Protein AF-0000000074470164 (afdb_homodimer)

Foldseek 3Di:
DCQQDLVVLVCVQPVDPLSVVLLVLVCQVDVLLSVLLSSFGSLCNLLVSLLVLLLVLLVLLLLAPQDDLVRNLVCLQCSLVVLQDAPQADQSGDPPRRSNVCRRSVNSSSVSLVVRDPQSNVLSSVLSNQLSNLSSVCSQQFQVPDPPRHEAADVVSLLSSLCSSFLSVLVSLVSSCVVSVQFDPCLVVDSVLSSLLRSLLSLLVCLQCQQVCVVSRGYRDHNVQLVVQDVDPLCCLPPVSLLSVLLSSQVSLLVSLVSLLSPLVSLLRGDRLSVSLSSLLSVLQSLVSSLQSHSHSLSNYPPDGRHDDPVRSVVSSVLSSVGSLSSLVSLLVSLVSSLVPDDDPRPCNPSSVVSSVVSNVSSVVSPPPVVVVVVVVVVVPPD/DCQQDLVVLVCVQPVDPLSVVLLVLVCQVDVLLSVLLSSFGSLCNLLVSLLVLLLVVLVLLLLAPQDDLVRNLVCLQCSLVVLQDAPQADQSGDPPRRSNVCRRPVNSSSVSLVVRDPQSNVLSSVLSNQLSNLSSVCSQQFQVPDPPRHEAADVVSLLSSLCSSWLSVLVSLVSSCVVSVQFDPCLVVDSVLSSLLRSLLSLLVCLQCQQVCVVSRGYRDHNVQLVVQDVHPLCCLPPVSLLSVLLSSQVSLLVSLVSLLSPLVSLLRGDRLSVSLSSLLSSLQSLVSSLQSHSHSLSNYPPDGRGDDPVRSVVSSVLSSVGSLSSLVSLLVSLVSSLVPDDDPRPCNPSSVVSSVVSNVSSVVSPPDVVVVVVVVVVVPPD

Organism: Aspergillus tubingensis (strain CBS 134.48) (NCBI:txid767770)

Structure (mmCIF, N/CA/C/O backbone):
data_AF-0000000074470164-model_v1
#
loop_
_entity.id
_entity.type
_entity.pdbx_description
1 polymer 'Squalene synthase'
#
loop_
_atom_site.group_PDB
_atom_site.id
_atom_site.type_symbol
_atom_site.label_atom_id
_atom_site.label_alt_id
_atom_site.label_comp_id
_atom_site.label_asym_id
_atom_site.label_entity_id
_atom_site.label_seq_id
_atom_site.pdbx_PDB_ins_code
_atom_site.Cartn_x
_atom_site.Cartn_y
_atom_site.Cartn_z
_atom_site.occupancy
_atom_site.B_iso_or_equiv
_atom_site.auth_seq_id
_atom_site.auth_comp_id
_atom_site.auth_asym_id
_atom_site.auth_atom_id
_atom_site.pdbx_PDB_model_num
ATOM 1 N N . MET A 1 1 ? 24.625 1.5 -16 1 28 1 MET A N 1
ATOM 2 C CA . MET A 1 1 ? 24.031 2.48 -15.102 1 28 1 MET A CA 1
ATOM 3 C C . MET A 1 1 ? 22.766 3.068 -15.695 1 28 1 MET A C 1
ATOM 5 O O . MET A 1 1 ? 21.969 3.678 -14.984 1 28 1 MET A O 1
ATOM 9 N N . THR A 1 2 ? 22.688 3.07 -17.094 1 37.16 2 THR A N 1
ATOM 10 C CA . THR A 1 2 ? 21.766 3.648 -18.062 1 37.16 2 THR A CA 1
ATOM 11 C C . THR A 1 2 ? 20.469 2.842 -18.109 1 37.16 2 THR A C 1
ATOM 13 O O . THR A 1 2 ? 19.422 3.355 -18.531 1 37.16 2 THR A O 1
ATOM 16 N N . GLN A 1 3 ? 20.547 1.492 -17.891 1 41.44 3 GLN A N 1
ATOM 17 C CA . GLN A 1 3 ? 19.609 0.439 -18.25 1 41.44 3 GLN A CA 1
ATOM 18 C C . GLN A 1 3 ? 18.391 0.446 -17.328 1 41.44 3 GLN A C 1
ATOM 20 O O . GLN A 1 3 ? 17.328 -0.05 -17.688 1 41.44 3 GLN A O 1
ATOM 25 N N . ASN A 1 4 ? 18.578 0.871 -16.047 1 49.38 4 ASN A N 1
ATOM 26 C CA . ASN A 1 4 ? 17.438 0.92 -15.148 1 49.38 4 ASN A CA 1
ATOM 27 C C . ASN A 1 4 ? 16.797 2.303 -15.141 1 49.38 4 ASN A C 1
ATOM 29 O O . ASN A 1 4 ? 16.312 2.762 -14.102 1 49.38 4 ASN A O 1
ATOM 33 N N . ASN A 1 5 ? 16.875 2.896 -16.391 1 55.84 5 ASN A N 1
ATOM 34 C CA . ASN A 1 5 ? 16.328 4.238 -16.562 1 55.84 5 ASN A CA 1
ATOM 35 C C . ASN A 1 5 ? 14.805 4.203 -16.719 1 55.84 5 ASN A C 1
ATOM 37 O O . ASN A 1 5 ? 14.289 3.619 -17.672 1 55.84 5 ASN A O 1
ATOM 41 N N . PRO A 1 6 ? 14.078 4.648 -15.844 1 58.59 6 PRO A N 1
ATOM 42 C CA . PRO A 1 6 ? 12.617 4.656 -15.891 1 58.59 6 PRO A CA 1
ATOM 43 C C . PRO A 1 6 ? 12.07 5.223 -17.203 1 58.59 6 PRO A C 1
ATOM 45 O O . PRO A 1 6 ? 11.031 4.762 -17.688 1 58.59 6 PRO A O 1
ATOM 48 N N . ASN A 1 7 ? 12.742 6.078 -17.781 1 61.47 7 ASN A N 1
ATOM 49 C CA . ASN A 1 7 ? 12.297 6.633 -19.062 1 61.47 7 ASN A CA 1
ATOM 50 C C . ASN A 1 7 ? 12.359 5.598 -20.172 1 61.47 7 ASN A C 1
ATOM 52 O O . ASN A 1 7 ? 11.477 5.555 -21.031 1 61.47 7 ASN A O 1
ATOM 56 N N . HIS A 1 8 ? 13.32 4.812 -20.078 1 72.06 8 HIS A N 1
ATOM 57 C CA . HIS A 1 8 ? 13.469 3.766 -21.078 1 72.06 8 HIS A CA 1
ATOM 58 C C . HIS A 1 8 ? 12.336 2.742 -20.984 1 72.06 8 HIS A C 1
ATOM 60 O O . HIS A 1 8 ? 11.797 2.311 -22 1 72.06 8 HIS A O 1
ATOM 66 N N . ARG A 1 9 ? 11.75 2.426 -19.891 1 78.94 9 ARG A N 1
ATOM 67 C CA . ARG A 1 9 ? 10.68 1.46 -19.688 1 78.94 9 ARG A CA 1
ATOM 68 C C . ARG A 1 9 ? 9.359 1.992 -20.234 1 78.94 9 ARG A C 1
ATOM 70 O O . ARG A 1 9 ? 8.594 1.254 -20.859 1 78.94 9 ARG A O 1
ATOM 77 N N . SER A 1 10 ? 9.203 3.271 -20.016 1 75.94 10 SER A N 1
ATOM 78 C CA . SER A 1 10 ? 7.984 3.889 -20.531 1 75.94 10 SER A CA 1
ATOM 79 C C . SER A 1 10 ? 7.945 3.871 -22.047 1 75.94 10 SER A C 1
ATOM 81 O O . SER A 1 10 ? 6.891 3.656 -22.656 1 75.94 10 SER A O 1
ATOM 83 N N . ASP A 1 11 ? 9.031 4.02 -22.625 1 82.38 11 ASP A N 1
ATOM 84 C CA . ASP A 1 11 ? 9.133 3.986 -24.078 1 82.38 11 ASP A CA 1
ATOM 85 C C . ASP A 1 11 ? 8.844 2.588 -24.625 1 82.38 11 ASP A C 1
ATOM 87 O O . ASP A 1 11 ? 8.18 2.438 -25.656 1 82.38 11 ASP A O 1
ATOM 91 N N . ILE A 1 12 ? 9.281 1.669 -23.906 1 85.56 12 ILE A N 1
ATOM 92 C CA . ILE A 1 12 ? 9.07 0.282 -24.312 1 85.56 12 ILE A CA 1
ATOM 93 C C . ILE A 1 12 ? 7.582 -0.048 -24.266 1 85.56 12 ILE A C 1
ATOM 95 O O . ILE A 1 12 ? 7.051 -0.648 -25.203 1 85.56 12 ILE A O 1
ATOM 99 N N . ILE A 1 13 ? 6.914 0.393 -23.344 1 86.62 13 ILE A N 1
ATOM 100 C CA . ILE A 1 13 ? 5.504 0.081 -23.125 1 86.62 13 ILE A CA 1
ATOM 101 C C . ILE A 1 13 ? 4.656 0.791 -24.188 1 86.62 13 ILE A C 1
ATOM 103 O O . ILE A 1 13 ? 3.668 0.236 -24.672 1 86.62 13 ILE A O 1
ATOM 107 N N . SER A 1 14 ? 5.109 1.957 -24.656 1 84.44 14 SER A N 1
ATOM 108 C CA . SER A 1 14 ? 4.277 2.777 -25.531 1 84.44 14 SER A CA 1
ATOM 109 C C . SER A 1 14 ? 4.629 2.553 -27 1 84.44 14 SER A C 1
ATOM 111 O O . SER A 1 14 ? 4.039 3.176 -27.891 1 84.44 14 SER A O 1
ATOM 113 N N . GLU A 1 15 ? 5.457 1.688 -27.266 1 86.56 15 GLU A N 1
ATOM 114 C CA . GLU A 1 15 ? 6.004 1.499 -28.609 1 86.56 15 GLU A CA 1
ATOM 115 C C . GLU A 1 15 ? 4.93 1.003 -29.578 1 86.56 15 GLU A C 1
ATOM 117 O O . GLU A 1 15 ? 4.906 1.4 -30.75 1 86.56 15 GLU A O 1
ATOM 122 N N . ARG A 1 16 ? 4.094 0.043 -29.078 1 92.62 16 ARG A N 1
ATOM 123 C CA . ARG A 1 16 ? 3.051 -0.565 -29.906 1 92.62 16 ARG A CA 1
ATOM 124 C C . ARG A 1 16 ? 1.71 -0.563 -29.172 1 92.62 16 ARG A C 1
ATOM 126 O O . ARG A 1 16 ? 1.665 -0.659 -27.953 1 92.62 16 ARG A O 1
ATOM 133 N N . GLU A 1 17 ? 0.691 -0.53 -29.969 1 93.31 17 GLU A N 1
ATOM 134 C CA . GLU A 1 17 ? -0.657 -0.533 -29.406 1 93.31 17 GLU A CA 1
ATOM 135 C C . GLU A 1 17 ? -0.929 -1.818 -28.625 1 93.31 17 GLU A C 1
ATOM 137 O O . GLU A 1 17 ? -1.468 -1.778 -27.516 1 93.31 17 GLU A O 1
ATOM 142 N N . SER A 1 18 ? -0.589 -2.941 -29.25 1 95.44 18 SER A N 1
ATOM 143 C CA . SER A 1 18 ? -0.829 -4.227 -28.609 1 95.44 18 SER A CA 1
ATOM 144 C C . SER A 1 18 ? -0.108 -4.312 -27.266 1 95.44 18 SER A C 1
ATOM 146 O O . SER A 1 18 ? -0.641 -4.867 -26.297 1 95.44 18 SER A O 1
ATOM 148 N N . ARG A 1 19 ? 1.046 -3.787 -27.219 1 95.81 19 ARG A N 1
ATOM 149 C CA . ARG A 1 19 ? 1.831 -3.783 -26 1 95.81 19 ARG A CA 1
ATOM 150 C C . ARG A 1 19 ? 1.182 -2.9 -24.938 1 95.81 19 ARG A C 1
ATOM 152 O O . ARG A 1 19 ? 1.13 -3.27 -23.766 1 95.81 19 ARG A O 1
ATOM 159 N N . GLN A 1 20 ? 0.709 -1.782 -25.344 1 94.88 20 GLN A N 1
ATOM 160 C CA . GLN A 1 20 ? -0.002 -0.9 -24.422 1 94.88 20 GLN A CA 1
ATOM 161 C C . GLN A 1 20 ? -1.226 -1.594 -23.828 1 94.88 20 GLN A C 1
ATOM 163 O O . GLN A 1 20 ? -1.489 -1.48 -22.641 1 94.88 20 GLN A O 1
ATOM 168 N N . VAL A 1 21 ? -1.945 -2.268 -24.625 1 96.81 21 VAL A N 1
ATOM 169 C CA . VAL A 1 21 ? -3.135 -2.988 -24.188 1 96.81 21 VAL A CA 1
ATOM 170 C C . VAL A 1 21 ? -2.74 -4.07 -23.188 1 96.81 21 VAL A C 1
ATOM 172 O O . VAL A 1 21 ? -3.42 -4.27 -22.172 1 96.81 21 VAL A O 1
ATOM 175 N N . CYS A 1 22 ? -1.645 -4.762 -23.453 1 97.44 22 CYS A N 1
ATOM 176 C CA . CYS A 1 22 ? -1.174 -5.805 -22.562 1 97.44 22 CYS A CA 1
ATOM 177 C C . CYS A 1 22 ? -0.859 -5.23 -21.172 1 97.44 22 CYS A C 1
ATOM 179 O O . CYS A 1 22 ? -1.261 -5.797 -20.156 1 97.44 22 CYS A O 1
ATOM 181 N N . PHE A 1 23 ? -0.199 -4.137 -21.156 1 94.38 23 PHE A N 1
ATOM 182 C CA . PHE A 1 23 ? 0.167 -3.553 -19.875 1 94.38 23 PHE A CA 1
ATOM 183 C C . PHE A 1 23 ? -1.056 -2.963 -19.172 1 94.38 23 PHE A C 1
ATOM 185 O O . PHE A 1 23 ? -1.12 -2.928 -17.938 1 94.38 23 PHE A O 1
ATOM 192 N N . LYS A 1 24 ? -2.027 -2.561 -19.891 1 92.94 24 LYS A N 1
ATOM 193 C CA . LYS A 1 24 ? -3.303 -2.174 -19.297 1 92.94 24 LYS A CA 1
ATOM 194 C C . LYS A 1 24 ? -3.971 -3.361 -18.609 1 92.94 24 LYS A C 1
ATOM 196 O O . LYS A 1 24 ? -4.492 -3.232 -17.5 1 92.94 24 LYS A O 1
ATOM 201 N N . PHE A 1 25 ? -3.951 -4.469 -19.25 1 95.81 25 PHE A N 1
ATOM 202 C CA . PHE A 1 25 ? -4.527 -5.668 -18.641 1 95.81 25 PHE A CA 1
ATOM 203 C C . PHE A 1 25 ? -3.715 -6.117 -17.438 1 95.81 25 PHE A C 1
ATOM 205 O O . PHE A 1 25 ? -4.27 -6.641 -16.469 1 95.81 25 PHE A O 1
ATOM 212 N N . LEU A 1 26 ? -2.387 -5.93 -17.531 1 94.88 26 LEU A N 1
ATOM 213 C CA . LEU A 1 26 ? -1.559 -6.199 -16.359 1 94.88 26 LEU A CA 1
ATOM 214 C C . LEU A 1 26 ? -2.02 -5.371 -15.164 1 94.88 26 LEU A C 1
ATOM 216 O O . LEU A 1 26 ? -2.205 -5.902 -14.07 1 94.88 26 LEU A O 1
ATOM 220 N N . ASP A 1 27 ? -2.291 -4.148 -15.352 1 88.31 27 ASP A N 1
ATOM 221 C CA . ASP A 1 27 ? -2.75 -3.238 -14.305 1 88.31 27 ASP A CA 1
ATOM 222 C C . ASP A 1 27 ? -4.129 -3.648 -13.789 1 88.31 27 ASP A C 1
ATOM 224 O O . ASP A 1 27 ? -4.402 -3.543 -12.594 1 88.31 27 ASP A O 1
ATOM 228 N N . GLN A 1 28 ? -4.934 -4.133 -14.641 1 89.06 28 GLN A N 1
ATOM 229 C CA . GLN A 1 28 ? -6.32 -4.438 -14.305 1 89.06 28 GLN A CA 1
ATOM 230 C C . GLN A 1 28 ? -6.426 -5.766 -13.562 1 89.06 28 GLN A C 1
ATOM 232 O O . GLN A 1 28 ? -7.312 -5.945 -12.719 1 89.06 28 GLN A O 1
ATOM 237 N N . THR A 1 29 ? -5.52 -6.629 -13.859 1 90.38 29 THR A N 1
ATOM 238 C CA . THR A 1 29 ? -5.652 -7.98 -13.328 1 90.38 29 THR A CA 1
ATOM 239 C C . THR A 1 29 ? -4.863 -8.133 -12.031 1 90.38 29 THR A C 1
ATOM 241 O O . THR A 1 29 ? -5.152 -9.016 -11.219 1 90.38 29 THR A O 1
ATOM 244 N N . SER A 1 30 ? -3.857 -7.391 -11.891 1 85.06 30 SER A N 1
ATOM 245 C CA . SER A 1 30 ? -3.09 -7.465 -10.656 1 85.06 30 SER A CA 1
ATOM 246 C C . SER A 1 30 ? -2.436 -6.129 -10.328 1 85.06 30 SER A C 1
ATOM 248 O O . SER A 1 30 ? -1.335 -5.836 -10.805 1 85.06 30 SER A O 1
ATOM 250 N N . ARG A 1 31 ? -2.873 -5.488 -9.391 1 69 31 ARG A N 1
ATOM 251 C CA . ARG A 1 31 ? -2.346 -4.172 -9.047 1 69 31 ARG A CA 1
ATOM 252 C C . ARG A 1 31 ? -1.039 -4.289 -8.273 1 69 31 ARG A C 1
ATOM 254 O O . ARG A 1 31 ? -0.104 -3.518 -8.5 1 69 31 ARG A O 1
ATOM 261 N N . SER A 1 32 ? -0.899 -5.309 -7.473 1 74.12 32 SER A N 1
ATOM 262 C CA . SER A 1 32 ? 0.304 -5.465 -6.66 1 74.12 32 SER A CA 1
ATOM 263 C C . SER A 1 32 ? 1.471 -5.984 -7.496 1 74.12 32 SER A C 1
ATOM 265 O O . SER A 1 32 ? 2.607 -5.535 -7.332 1 74.12 32 SER A O 1
ATOM 267 N N . PHE A 1 33 ? 1.114 -6.859 -8.5 1 81.31 33 PHE A N 1
ATOM 268 C CA . PHE A 1 33 ? 2.189 -7.41 -9.312 1 81.31 33 PHE A CA 1
ATOM 269 C C . PHE A 1 33 ? 2.582 -6.445 -10.422 1 81.31 33 PHE A C 1
ATOM 271 O O . PHE A 1 33 ? 3.732 -6.434 -10.867 1 81.31 33 PHE A O 1
ATOM 278 N N . SER A 1 34 ? 1.612 -5.699 -10.805 1 87.81 34 SER A N 1
ATOM 279 C CA . SER A 1 34 ? 1.859 -4.758 -11.891 1 87.81 34 SER A CA 1
ATOM 280 C C . SER A 1 34 ? 3.014 -3.818 -11.555 1 87.81 34 SER A C 1
ATOM 282 O O . SER A 1 34 ? 3.902 -3.598 -12.383 1 87.81 34 SER A O 1
ATOM 284 N N . VAL A 1 35 ? 3.014 -3.412 -10.328 1 81.62 35 VAL A N 1
ATOM 285 C CA . VAL A 1 35 ? 4.012 -2.445 -9.883 1 81.62 35 VAL A CA 1
ATOM 286 C C . VAL A 1 35 ? 5.402 -3.07 -9.953 1 81.62 35 VAL A C 1
ATOM 288 O O . VAL A 1 35 ? 6.34 -2.457 -10.477 1 81.62 35 VAL A O 1
ATOM 291 N N . ILE A 1 36 ? 5.527 -4.215 -9.516 1 86.25 36 ILE A N 1
ATOM 292 C CA . ILE A 1 36 ? 6.84 -4.84 -9.406 1 86.25 36 ILE A CA 1
ATOM 293 C C . ILE A 1 36 ? 7.309 -5.293 -10.789 1 86.25 36 ILE A C 1
ATOM 295 O O . ILE A 1 36 ? 8.5 -5.25 -11.094 1 86.25 36 ILE A O 1
ATOM 299 N N . ILE A 1 37 ? 6.352 -5.691 -11.648 1 92.44 37 ILE A N 1
ATOM 300 C CA . ILE A 1 37 ? 6.711 -6.086 -13 1 92.44 37 ILE A CA 1
ATOM 301 C C . ILE A 1 37 ? 7.199 -4.871 -13.781 1 92.44 37 ILE A C 1
ATOM 303 O O . ILE A 1 37 ? 8.211 -4.941 -14.484 1 92.44 37 ILE A O 1
ATOM 307 N N . LYS A 1 38 ? 6.59 -3.785 -13.633 1 88.62 38 LYS A N 1
ATOM 308 C CA . LYS A 1 38 ? 6.922 -2.568 -14.367 1 88.62 38 LYS A CA 1
ATOM 309 C C . LYS A 1 38 ? 8.266 -2.006 -13.914 1 88.62 38 LYS A C 1
ATOM 311 O O . LYS A 1 38 ? 8.852 -1.16 -14.594 1 88.62 38 LYS A O 1
ATOM 316 N N . GLU A 1 39 ? 8.797 -2.51 -12.812 1 85 39 GLU A N 1
ATOM 317 C CA . GLU A 1 39 ? 10.086 -2.059 -12.297 1 85 39 GLU A CA 1
ATOM 318 C C . GLU A 1 39 ? 11.203 -3.033 -12.664 1 85 39 GLU A C 1
ATOM 320 O O . GLU A 1 39 ? 12.352 -2.838 -12.281 1 85 39 GLU A O 1
ATOM 325 N N . LEU A 1 40 ? 10.883 -3.998 -13.438 1 92.5 40 LEU A N 1
ATOM 326 C CA . LEU A 1 40 ? 11.875 -4.992 -13.844 1 92.5 40 LEU A CA 1
ATOM 327 C C . LEU A 1 40 ? 12.883 -4.391 -14.82 1 92.5 40 LEU A C 1
ATOM 329 O O . LEU A 1 40 ? 12.594 -3.379 -15.469 1 92.5 40 LEU A O 1
ATOM 333 N N . HIS A 1 41 ? 14.094 -5.031 -14.883 1 92.19 41 HIS A N 1
ATOM 334 C CA . HIS A 1 41 ? 15.047 -4.754 -15.945 1 92.19 41 HIS A CA 1
ATOM 335 C C . HIS A 1 41 ? 14.359 -4.723 -17.312 1 92.19 41 HIS A C 1
ATOM 337 O O . HIS A 1 41 ? 13.5 -5.559 -17.594 1 92.19 41 HIS A O 1
ATOM 343 N N . SER A 1 42 ? 14.773 -3.795 -18.125 1 93.31 42 SER A N 1
ATOM 344 C CA . SER A 1 42 ? 14.102 -3.525 -19.391 1 93.31 42 SER A CA 1
ATOM 345 C C . SER A 1 42 ? 14.039 -4.777 -20.266 1 93.31 42 SER A C 1
ATOM 347 O O . SER A 1 42 ? 13.062 -4.992 -20.984 1 93.31 42 SER A O 1
ATOM 349 N N . GLU A 1 43 ? 15.031 -5.617 -20.172 1 95.25 43 GLU A N 1
ATOM 350 C CA . GLU A 1 43 ? 15.094 -6.84 -20.984 1 95.25 43 GLU A CA 1
ATOM 351 C C . GLU A 1 43 ? 13.938 -7.777 -20.641 1 95.25 43 GLU A C 1
ATOM 353 O O . GLU A 1 43 ? 13.477 -8.539 -21.484 1 95.25 43 GLU A O 1
ATOM 358 N N . LEU A 1 44 ? 13.477 -7.668 -19.406 1 97.12 44 LEU A N 1
ATOM 359 C CA . LEU A 1 44 ? 12.508 -8.648 -18.938 1 97.12 44 LEU A CA 1
ATOM 360 C C . LEU A 1 44 ? 11.117 -8.039 -18.828 1 97.12 44 LEU A C 1
ATOM 362 O O . LEU A 1 44 ? 10.141 -8.75 -18.562 1 97.12 44 LEU A O 1
ATOM 366 N N . LEU A 1 45 ? 10.984 -6.816 -19.094 1 95.94 45 LEU A N 1
ATOM 367 C CA . LEU A 1 45 ? 9.742 -6.086 -18.891 1 95.94 45 LEU A CA 1
ATOM 368 C C . LEU A 1 45 ? 8.609 -6.707 -19.719 1 95.94 45 LEU A C 1
ATOM 370 O O . LEU A 1 45 ? 7.633 -7.203 -19.156 1 95.94 45 LEU A O 1
ATOM 374 N N . VAL A 1 46 ? 8.75 -6.805 -21 1 97.25 46 VAL A N 1
ATOM 375 C CA . VAL A 1 46 ? 7.695 -7.281 -21.891 1 97.25 46 VAL A CA 1
ATOM 376 C C . VAL A 1 46 ? 7.547 -8.797 -21.734 1 97.25 46 VAL A C 1
ATOM 378 O O . VAL A 1 46 ? 6.438 -9.305 -21.547 1 97.25 46 VAL A O 1
ATOM 381 N N . PRO A 1 47 ? 8.617 -9.555 -21.703 1 98.31 47 PRO A N 1
ATOM 382 C CA . PRO A 1 47 ? 8.484 -11.008 -21.594 1 98.31 47 PRO A CA 1
ATOM 383 C C . PRO A 1 47 ? 7.734 -11.438 -20.328 1 98.31 47 PRO A C 1
ATOM 385 O O . PRO A 1 47 ? 6.875 -12.32 -20.391 1 98.31 47 PRO A O 1
ATOM 388 N N . ILE A 1 48 ? 8.008 -10.844 -19.219 1 98.06 48 ILE A N 1
ATOM 389 C CA . ILE A 1 48 ? 7.387 -11.258 -17.969 1 98.06 48 ILE A CA 1
ATOM 390 C C . ILE A 1 48 ? 5.938 -10.781 -17.938 1 98.06 48 ILE A C 1
ATOM 392 O O . ILE A 1 48 ? 5.059 -11.477 -17.422 1 98.06 48 ILE A O 1
ATOM 396 N N . CYS A 1 49 ? 5.695 -9.594 -18.469 1 97.75 49 CYS A N 1
ATOM 397 C CA . CYS A 1 49 ? 4.312 -9.141 -18.609 1 97.75 49 CYS A CA 1
ATOM 398 C C . CYS A 1 49 ? 3.486 -10.156 -19.391 1 97.75 49 CYS A C 1
ATOM 400 O O . CYS A 1 49 ? 2.408 -10.555 -18.953 1 97.75 49 CYS A O 1
ATOM 402 N N . ILE A 1 50 ? 4 -10.578 -20.5 1 98.5 50 ILE A N 1
ATOM 403 C CA . ILE A 1 50 ? 3.283 -11.508 -21.359 1 98.5 50 ILE A CA 1
ATOM 404 C C . ILE A 1 50 ? 3.152 -12.867 -20.672 1 98.5 50 ILE A C 1
ATOM 406 O O . ILE A 1 50 ? 2.104 -13.508 -20.75 1 98.5 50 ILE A O 1
ATOM 410 N N . PHE A 1 51 ? 4.242 -13.312 -20.047 1 98.56 51 PHE A N 1
ATOM 411 C CA . PHE A 1 51 ? 4.219 -14.547 -19.266 1 98.56 51 PHE A CA 1
ATOM 412 C C . PHE A 1 51 ? 3.078 -14.523 -18.25 1 98.56 51 PHE A C 1
ATOM 414 O O . PHE A 1 51 ? 2.277 -15.453 -18.188 1 98.56 51 PHE A O 1
ATOM 421 N N . TYR A 1 52 ? 2.973 -13.414 -17.531 1 97.94 52 TYR A N 1
ATOM 422 C CA . TYR A 1 52 ? 1.921 -13.258 -16.531 1 97.94 52 TYR A CA 1
ATOM 423 C C . TYR A 1 52 ? 0.542 -13.312 -17.172 1 97.94 52 TYR A C 1
ATOM 425 O O . TYR A 1 52 ? -0.358 -13.992 -16.672 1 97.94 52 TYR A O 1
ATOM 433 N N . LEU A 1 53 ? 0.346 -12.594 -18.25 1 98.38 53 LEU A N 1
ATOM 434 C CA . LEU A 1 53 ? -0.97 -12.477 -18.859 1 98.38 53 LEU A CA 1
ATOM 435 C C . LEU A 1 53 ? -1.407 -13.812 -19.453 1 98.38 53 LEU A C 1
ATOM 437 O O . LEU A 1 53 ? -2.59 -14.156 -19.422 1 98.38 53 LEU A O 1
ATOM 441 N N . VAL A 1 54 ? -0.499 -14.547 -20.031 1 98.56 54 VAL A N 1
ATOM 442 C CA . VAL A 1 54 ? -0.81 -15.875 -20.562 1 98.56 54 VAL A CA 1
ATOM 443 C C . VAL A 1 54 ? -1.31 -16.766 -19.422 1 98.56 54 VAL A C 1
ATOM 445 O O . VAL A 1 54 ? -2.363 -17.391 -19.547 1 98.56 54 VAL A O 1
ATOM 448 N N . LEU A 1 55 ? -0.601 -16.766 -18.328 1 97.88 55 LEU A N 1
ATOM 449 C CA . LEU A 1 55 ? -0.975 -17.625 -17.203 1 97.88 55 LEU A CA 1
ATOM 450 C C . LEU A 1 55 ? -2.264 -17.125 -16.562 1 97.88 55 LEU A C 1
ATOM 452 O O . LEU A 1 55 ? -3.078 -17.938 -16.094 1 97.88 55 LEU A O 1
ATOM 456 N N . ARG A 1 56 ? -2.395 -15.828 -16.516 1 96.69 56 ARG A N 1
ATOM 457 C CA . ARG A 1 56 ? -3.646 -15.273 -16.016 1 96.69 56 ARG A CA 1
ATOM 458 C C . ARG A 1 56 ? -4.82 -15.688 -16.906 1 96.69 56 ARG A C 1
ATOM 460 O O . ARG A 1 56 ? -5.926 -15.914 -16.406 1 96.69 56 ARG A O 1
ATOM 467 N N . GLY A 1 57 ? -4.609 -15.758 -18.188 1 97.06 57 GLY A N 1
ATOM 468 C CA . GLY A 1 57 ? -5.629 -16.297 -19.078 1 97.06 57 GLY A CA 1
ATOM 469 C C . GLY A 1 57 ? -6.051 -17.703 -18.719 1 97.06 57 GLY A C 1
ATOM 470 O O . GLY A 1 57 ? -7.242 -18 -18.641 1 97.06 57 GLY A O 1
ATOM 471 N N . LEU A 1 58 ? -5.059 -18.531 -18.422 1 96.56 58 LEU A N 1
ATOM 472 C CA . LEU A 1 58 ? -5.312 -19.891 -17.969 1 96.56 58 LEU A CA 1
ATOM 473 C C . LEU A 1 58 ? -6.133 -19.906 -16.688 1 96.56 58 LEU A C 1
ATOM 475 O O . LEU A 1 58 ? -7.117 -20.625 -16.578 1 96.56 58 LEU A O 1
ATOM 479 N N . ASP A 1 59 ? -5.762 -19.078 -15.742 1 94.19 59 ASP A N 1
ATOM 480 C CA . ASP A 1 59 ? -6.441 -18.969 -14.453 1 94.19 59 ASP A CA 1
ATOM 481 C C . ASP A 1 59 ? -7.898 -18.562 -14.633 1 94.19 59 ASP A C 1
ATOM 483 O O . ASP A 1 59 ? -8.789 -19.078 -13.953 1 94.19 59 ASP A O 1
ATOM 487 N N . THR A 1 60 ? -8.109 -17.641 -15.5 1 94.62 60 THR A N 1
ATOM 488 C CA . THR A 1 60 ? -9.445 -17.094 -15.734 1 94.62 60 THR A CA 1
ATOM 489 C C . THR A 1 60 ? -10.375 -18.172 -16.281 1 94.62 60 THR A C 1
ATOM 491 O O . THR A 1 60 ? -11.562 -18.219 -15.938 1 94.62 60 THR A O 1
ATOM 494 N N . ILE A 1 61 ? -9.859 -19.016 -17.109 1 94.31 61 ILE A N 1
ATOM 495 C CA . ILE A 1 61 ? -10.633 -20.141 -17.641 1 94.31 61 ILE A CA 1
ATOM 496 C C . ILE A 1 61 ? -10.922 -21.141 -16.516 1 94.31 61 ILE A C 1
ATOM 498 O O . ILE A 1 61 ? -12.062 -21.562 -16.328 1 94.31 61 ILE A O 1
ATOM 502 N N . GLU A 1 62 ? -9.945 -21.453 -15.789 1 91.12 62 GLU A N 1
ATOM 503 C CA . GLU A 1 62 ? -10.07 -22.438 -14.719 1 91.12 62 GLU A CA 1
ATOM 504 C C . GLU A 1 62 ? -11.039 -21.969 -13.641 1 91.12 62 GLU A C 1
ATOM 506 O O . GLU A 1 62 ? -11.805 -22.766 -13.094 1 91.12 62 GLU A O 1
ATOM 511 N N . ASP A 1 63 ? -11.023 -20.719 -13.297 1 85.5 63 ASP A N 1
ATOM 512 C CA . ASP A 1 63 ? -11.758 -20.172 -12.164 1 85.5 63 ASP A CA 1
ATOM 513 C C . ASP A 1 63 ? -13.242 -20.016 -12.484 1 85.5 63 ASP A C 1
ATOM 515 O O . ASP A 1 63 ? -14.07 -19.953 -11.578 1 85.5 63 ASP A O 1
ATOM 519 N N . ASP A 1 64 ? -13.594 -19.922 -13.688 1 88.5 64 ASP A N 1
ATOM 520 C CA . ASP A 1 64 ? -14.977 -19.594 -14.055 1 88.5 64 ASP A CA 1
ATOM 521 C C . ASP A 1 64 ? -15.867 -20.844 -13.977 1 88.5 64 ASP A C 1
ATOM 523 O O . ASP A 1 64 ? -15.789 -21.719 -14.844 1 88.5 64 ASP A O 1
ATOM 527 N N . PRO A 1 65 ? -16.797 -20.891 -13.086 1 83.69 65 PRO A N 1
ATOM 528 C CA . PRO A 1 65 ? -17.625 -22.078 -12.914 1 83.69 65 PRO A CA 1
ATOM 529 C C . PRO A 1 65 ? -18.672 -22.234 -14.016 1 83.69 65 PRO A C 1
ATOM 531 O O . PRO A 1 65 ? -19.281 -23.297 -14.148 1 83.69 65 PRO A O 1
ATOM 534 N N . SER A 1 66 ? -18.859 -21.219 -14.742 1 88.25 66 SER A N 1
ATOM 535 C CA . SER A 1 66 ? -19.875 -21.266 -15.789 1 88.25 66 SER A CA 1
ATOM 536 C C . SER A 1 66 ? -19.391 -22.062 -17 1 88.25 66 SER A C 1
ATOM 538 O O . SER A 1 66 ? -20.188 -22.469 -17.844 1 88.25 66 SER A O 1
ATOM 540 N N . ILE A 1 67 ? -18.156 -22.297 -17.125 1 91.31 67 ILE A N 1
ATOM 541 C CA . ILE A 1 67 ? -17.594 -23.094 -18.219 1 91.31 67 ILE A CA 1
ATOM 542 C C . ILE A 1 67 ? -17.672 -24.578 -17.859 1 91.31 67 ILE A C 1
ATOM 544 O O . ILE A 1 67 ? -17.281 -24.984 -16.766 1 91.31 67 ILE A O 1
ATOM 548 N N . THR A 1 68 ? -18.156 -25.375 -18.766 1 89.62 68 THR A N 1
ATOM 549 C CA . THR A 1 68 ? -18.281 -26.812 -18.5 1 89.62 68 THR A CA 1
ATOM 550 C C . THR A 1 68 ? -16.906 -27.438 -18.297 1 89.62 68 THR A C 1
ATOM 552 O O . THR A 1 68 ? -15.906 -26.984 -18.859 1 89.62 68 THR A O 1
ATOM 555 N N . VAL A 1 69 ? -16.844 -28.516 -17.578 1 88.25 69 VAL A N 1
ATOM 556 C CA . VAL A 1 69 ? -15.594 -29.219 -17.297 1 88.25 69 VAL A CA 1
ATOM 557 C C . VAL A 1 69 ? -14.953 -29.688 -18.609 1 88.25 69 VAL A C 1
ATOM 559 O O . VAL A 1 69 ? -13.742 -29.578 -18.781 1 88.25 69 VAL A O 1
ATOM 562 N N . LYS A 1 70 ? -15.781 -30.172 -19.484 1 91.44 70 LYS A N 1
ATOM 563 C CA . LYS A 1 70 ? -15.273 -30.672 -20.75 1 91.44 70 LYS A CA 1
ATOM 564 C C . LYS A 1 70 ? -14.617 -29.547 -21.562 1 91.44 70 LYS A C 1
ATOM 566 O O . LYS A 1 70 ? -13.516 -29.719 -22.078 1 91.44 70 LYS A O 1
ATOM 571 N N . THR A 1 71 ? -15.273 -28.438 -21.641 1 94.44 71 THR A N 1
ATOM 572 C CA . THR A 1 71 ? -14.734 -27.297 -22.359 1 94.44 71 THR A CA 1
ATOM 573 C C . THR A 1 71 ? -13.477 -26.766 -21.688 1 94.44 71 THR A C 1
ATOM 575 O O . THR A 1 71 ? -12.5 -26.422 -22.359 1 94.44 71 THR A O 1
ATOM 578 N N . LYS A 1 72 ? -13.492 -26.734 -20.391 1 93.81 72 LYS A N 1
ATOM 579 C CA . LYS A 1 72 ? -12.336 -26.281 -19.609 1 93.81 72 LYS A CA 1
ATOM 580 C C . LYS A 1 72 ? -11.109 -27.141 -19.906 1 93.81 72 LYS A C 1
ATOM 582 O O . LYS A 1 72 ? -10.031 -26.609 -20.188 1 93.81 72 LYS A O 1
ATOM 587 N N . GLN A 1 73 ? -11.312 -28.375 -19.812 1 94.44 73 GLN A N 1
ATOM 588 C CA . GLN A 1 73 ? -10.203 -29.312 -20.016 1 94.44 73 GLN A CA 1
ATOM 589 C C . GLN A 1 73 ? -9.602 -29.156 -21.406 1 94.44 73 GLN A C 1
ATOM 591 O O . GLN A 1 73 ? -8.383 -29.156 -21.578 1 94.44 73 GLN A O 1
ATOM 596 N N . THR A 1 74 ? -10.453 -29.016 -22.359 1 96.44 74 THR A N 1
ATOM 597 C CA . THR A 1 74 ? -9.992 -28.875 -23.734 1 96.44 74 THR A CA 1
ATOM 598 C C . THR A 1 74 ? -9.172 -27.594 -23.906 1 96.44 74 THR A C 1
ATOM 600 O O . THR A 1 74 ? -8.07 -27.625 -24.453 1 96.44 74 THR A O 1
ATOM 603 N N . LEU A 1 75 ? -9.727 -26.5 -23.422 1 97.44 75 LEU A N 1
ATOM 604 C CA . LEU A 1 75 ? -9.062 -25.219 -23.547 1 97.44 75 LEU A CA 1
ATOM 605 C C . LEU A 1 75 ? -7.742 -25.203 -22.781 1 97.44 75 LEU A C 1
ATOM 607 O O . LEU A 1 75 ? -6.723 -24.75 -23.297 1 97.44 75 LEU A O 1
ATOM 611 N N . LEU A 1 76 ? -7.734 -25.734 -21.562 1 97.69 76 LEU A N 1
ATOM 612 C CA . LEU A 1 76 ? -6.551 -25.734 -20.719 1 97.69 76 LEU A CA 1
ATOM 613 C C . LEU A 1 76 ? -5.438 -26.578 -21.328 1 97.69 76 LEU A C 1
ATOM 615 O O . LEU A 1 76 ? -4.285 -26.141 -21.391 1 97.69 76 LEU A O 1
ATOM 619 N N . ARG A 1 77 ? -5.77 -27.719 -21.875 1 97.69 77 ARG A N 1
ATOM 620 C CA . ARG A 1 77 ? -4.777 -28.625 -22.453 1 97.69 77 ARG A CA 1
ATOM 621 C C . ARG A 1 77 ? -4.238 -28.078 -23.766 1 97.69 77 ARG A C 1
ATOM 623 O O . ARG A 1 77 ? -3.076 -28.312 -24.109 1 97.69 77 ARG A O 1
ATOM 630 N N . GLU A 1 78 ? -5.023 -27.312 -24.422 1 98 78 GLU A N 1
ATOM 631 C CA . GLU A 1 78 ? -4.637 -26.797 -25.734 1 98 78 GLU A CA 1
ATOM 632 C C . GLU A 1 78 ? -4.012 -25.422 -25.625 1 98 78 GLU A C 1
ATOM 634 O O . GLU A 1 78 ? -3.52 -24.875 -26.625 1 98 78 GLU A O 1
ATOM 639 N N . PHE A 1 79 ? -3.941 -24.844 -24.469 1 98.38 79 PHE A N 1
ATOM 640 C CA . PHE A 1 79 ? -3.617 -23.422 -24.328 1 98.38 79 PHE A CA 1
ATOM 641 C C . PHE A 1 79 ? -2.205 -23.141 -24.828 1 98.38 79 PHE A C 1
ATOM 643 O O . PHE A 1 79 ? -1.936 -22.062 -25.359 1 98.38 79 PHE A O 1
ATOM 650 N N . GLU A 1 80 ? -1.225 -24.094 -24.688 1 97.81 80 GLU A N 1
ATOM 651 C CA . GLU A 1 80 ? 0.141 -23.906 -25.172 1 97.81 80 GLU A CA 1
ATOM 652 C C . GLU A 1 80 ? 0.164 -23.672 -26.688 1 97.81 80 GLU A C 1
ATOM 654 O O . GLU A 1 80 ? 1.072 -23.016 -27.203 1 97.81 80 GLU A O 1
ATOM 659 N N . ASN A 1 81 ? -0.832 -24.219 -27.359 1 98.06 81 ASN A N 1
ATOM 660 C CA . ASN A 1 81 ? -0.944 -24 -28.797 1 98.06 81 ASN A CA 1
ATOM 661 C C . ASN A 1 81 ? -1.771 -22.766 -29.125 1 98.06 81 ASN A C 1
ATOM 663 O O . ASN A 1 81 ? -1.522 -22.094 -30.125 1 98.06 81 ASN A O 1
ATOM 667 N N . ILE A 1 82 ? -2.734 -22.516 -28.297 1 98 82 ILE A N 1
ATOM 668 C CA . ILE A 1 82 ? -3.625 -21.375 -28.5 1 98 82 ILE A CA 1
ATOM 669 C C . ILE A 1 82 ? -2.812 -20.078 -28.516 1 98 82 ILE A C 1
ATOM 671 O O . ILE A 1 82 ? -3.096 -19.172 -29.297 1 98 82 ILE A O 1
ATOM 675 N N . ILE A 1 83 ? -1.775 -19.984 -27.703 1 98.19 83 ILE A N 1
ATOM 676 C CA . ILE A 1 83 ? -1.016 -18.75 -27.578 1 98.19 83 ILE A CA 1
ATOM 677 C C . ILE A 1 83 ? -0.234 -18.5 -28.875 1 98.19 83 ILE A C 1
ATOM 679 O O . ILE A 1 83 ? 0.34 -17.422 -29.062 1 98.19 83 ILE A O 1
ATOM 683 N N . MET A 1 84 ? -0.256 -19.453 -29.828 1 97.31 84 MET A N 1
ATOM 684 C CA . MET A 1 84 ? 0.422 -19.312 -31.109 1 97.31 84 MET A CA 1
ATOM 685 C C . MET A 1 84 ? -0.579 -19.031 -32.219 1 97.31 84 MET A C 1
ATOM 687 O O . MET A 1 84 ? -0.19 -18.797 -33.375 1 97.31 84 MET A O 1
ATOM 691 N N . LYS A 1 85 ? -1.794 -19 -31.906 1 97.75 85 LYS A N 1
ATOM 692 C CA . LYS A 1 85 ? -2.84 -18.844 -32.906 1 97.75 85 LYS A CA 1
ATOM 693 C C . LYS A 1 85 ? -3.225 -17.375 -33.062 1 97.75 85 LYS A C 1
ATOM 695 O O . LYS A 1 85 ? -4.039 -16.844 -32.312 1 97.75 85 LYS A O 1
ATOM 700 N N . ASP A 1 86 ? -2.902 -16.812 -34.188 1 97 86 ASP A N 1
ATOM 701 C CA . ASP A 1 86 ? -3.188 -15.406 -34.438 1 97 86 ASP A CA 1
ATOM 702 C C . ASP A 1 86 ? -4.688 -15.125 -34.344 1 97 86 ASP A C 1
ATOM 704 O O . ASP A 1 86 ? -5.496 -15.875 -34.906 1 97 86 ASP A O 1
ATOM 708 N N . GLY A 1 87 ? -5.016 -14.094 -33.531 1 96.06 87 GLY A N 1
ATOM 709 C CA . GLY A 1 87 ? -6.379 -13.586 -33.531 1 96.06 87 GLY A CA 1
ATOM 710 C C . GLY A 1 87 ? -7.273 -14.305 -32.531 1 96.06 87 GLY A C 1
ATOM 711 O O . GLY A 1 87 ? -8.422 -13.906 -32.312 1 96.06 87 GLY A O 1
ATOM 712 N N . TRP A 1 88 ? -6.773 -15.305 -31.922 1 97.75 88 TRP A N 1
ATOM 713 C CA . TRP A 1 88 ? -7.605 -16.062 -31 1 97.75 88 TRP A CA 1
ATOM 714 C C . TRP A 1 88 ? -8.07 -15.188 -29.828 1 97.75 88 TRP A C 1
ATOM 716 O O . TRP A 1 88 ? -7.305 -14.367 -29.328 1 97.75 88 TRP A O 1
ATOM 726 N N . THR A 1 89 ? -9.266 -15.312 -29.469 1 97.94 89 THR A N 1
ATOM 727 C CA . THR A 1 89 ? -9.914 -14.734 -28.297 1 97.94 89 THR A CA 1
ATOM 728 C C . THR A 1 89 ? -10.938 -15.695 -27.719 1 97.94 89 THR A C 1
ATOM 730 O O . THR A 1 89 ? -11.25 -16.719 -28.328 1 97.94 89 THR A O 1
ATOM 733 N N . TYR A 1 90 ? -11.367 -15.469 -26.594 1 97.56 90 TYR A N 1
ATOM 734 C CA . TYR A 1 90 ? -12.367 -16.312 -25.953 1 97.56 90 TYR A CA 1
ATOM 735 C C . TYR A 1 90 ? -13.406 -15.469 -25.219 1 97.56 90 TYR A C 1
ATOM 737 O O . TYR A 1 90 ? -13.055 -14.664 -24.359 1 97.56 90 TYR A O 1
ATOM 745 N N . ASP A 1 91 ? -14.633 -15.602 -25.516 1 96.31 91 ASP A N 1
ATOM 746 C CA . ASP A 1 91 ? -15.711 -14.844 -24.906 1 96.31 91 ASP A CA 1
ATOM 747 C C . ASP A 1 91 ? -16.719 -15.766 -24.234 1 96.31 91 ASP A C 1
ATOM 749 O O . ASP A 1 91 ? -17.891 -15.398 -24.047 1 96.31 91 ASP A O 1
ATOM 753 N N . GLY A 1 92 ? -16.344 -17 -23.938 1 94.56 92 GLY A N 1
ATOM 754 C CA . GLY A 1 92 ? -17.234 -17.984 -23.344 1 94.56 92 GLY A CA 1
ATOM 755 C C . GLY A 1 92 ? -17.406 -17.797 -21.844 1 94.56 92 GLY A C 1
ATOM 756 O O . GLY A 1 92 ? -18.25 -18.453 -21.219 1 94.56 92 GLY A O 1
ATOM 757 N N . ASN A 1 93 ? -16.578 -17 -21.141 1 92.94 93 ASN A N 1
ATOM 758 C CA . ASN A 1 93 ? -16.734 -16.703 -19.719 1 92.94 93 ASN A CA 1
ATOM 759 C C . ASN A 1 93 ? -18.047 -15.961 -19.438 1 92.94 93 ASN A C 1
ATOM 761 O O . ASN A 1 93 ? -18.531 -15.219 -20.297 1 92.94 93 ASN A O 1
ATOM 765 N N . ARG A 1 94 ? -18.562 -16.125 -18.281 1 93.25 94 ARG A N 1
ATOM 766 C CA . ARG A 1 94 ? -19.719 -15.328 -17.859 1 93.25 94 ARG A CA 1
ATOM 767 C C . ARG A 1 94 ? -19.359 -13.852 -17.75 1 93.25 94 ARG A C 1
ATOM 769 O O . ARG A 1 94 ? -18.219 -13.508 -17.484 1 93.25 94 ARG A O 1
ATOM 776 N N . PRO A 1 95 ? -20.344 -12.969 -17.922 1 92.31 95 PRO A N 1
ATOM 777 C CA . PRO A 1 95 ? -20.078 -11.531 -17.906 1 92.31 95 PRO A CA 1
ATOM 778 C C . PRO A 1 95 ? -19.516 -11.047 -16.562 1 92.31 95 PRO A C 1
ATOM 780 O O . PRO A 1 95 ? -18.766 -10.078 -16.516 1 92.31 95 PRO A O 1
ATOM 783 N N . GLU A 1 96 ? -19.797 -11.82 -15.523 1 90.06 96 GLU A N 1
ATOM 784 C CA . GLU A 1 96 ? -19.422 -11.383 -14.188 1 90.06 96 GLU A CA 1
ATOM 785 C C . GLU A 1 96 ? -18 -11.805 -13.852 1 90.06 96 GLU A C 1
ATOM 787 O O . GLU A 1 96 ? -17.438 -11.375 -12.836 1 90.06 96 GLU A O 1
ATOM 792 N N . GLU A 1 97 ? -17.422 -12.57 -14.789 1 90.56 97 GLU A N 1
ATOM 793 C CA . GLU A 1 97 ? -16.047 -13 -14.516 1 90.56 97 GLU A CA 1
ATOM 794 C C . GLU A 1 97 ? -15.086 -11.82 -14.547 1 90.56 97 GLU A C 1
ATOM 796 O O . GLU A 1 97 ? -14.984 -11.125 -15.562 1 90.56 97 GLU A O 1
ATOM 801 N N . LYS A 1 98 ? -14.406 -11.602 -13.5 1 88.44 98 LYS A N 1
ATOM 802 C CA . LYS A 1 98 ? -13.602 -10.406 -13.234 1 88.44 98 LYS A CA 1
ATOM 803 C C . LYS A 1 98 ? -12.594 -10.172 -14.352 1 88.44 98 LYS A C 1
ATOM 805 O O . LYS A 1 98 ? -12.367 -9.031 -14.758 1 88.44 98 LYS A O 1
ATOM 810 N N . ASP A 1 99 ? -11.891 -11.195 -14.852 1 93.94 99 ASP A N 1
ATOM 811 C CA . ASP A 1 99 ? -10.797 -11.023 -15.805 1 93.94 99 ASP A CA 1
ATOM 812 C C . ASP A 1 99 ? -11.203 -11.492 -17.203 1 93.94 99 ASP A C 1
ATOM 814 O O . ASP A 1 99 ? -10.344 -11.82 -18.031 1 93.94 99 ASP A O 1
ATOM 818 N N . ARG A 1 100 ? -12.508 -11.445 -17.453 1 95.88 100 ARG A N 1
ATOM 819 C CA . ARG A 1 100 ? -13.055 -11.891 -18.734 1 95.88 100 ARG A CA 1
ATOM 820 C C . ARG A 1 100 ? -12.461 -11.094 -19.891 1 95.88 100 ARG A C 1
ATOM 822 O O . ARG A 1 100 ? -12.18 -11.648 -20.953 1 95.88 100 ARG A O 1
ATOM 829 N N . GLU A 1 101 ? -12.273 -9.859 -19.688 1 97 101 GLU A N 1
ATOM 830 C CA . GLU A 1 101 ? -11.875 -8.969 -20.781 1 97 101 GLU A CA 1
ATOM 831 C C . GLU A 1 101 ? -10.484 -9.312 -21.297 1 97 101 GLU A C 1
ATOM 833 O O . GLU A 1 101 ? -10.195 -9.102 -22.484 1 97 101 GLU A O 1
ATOM 838 N N . LEU A 1 102 ? -9.648 -9.836 -20.453 1 97.81 102 LEU A N 1
ATOM 839 C CA . LEU A 1 102 ? -8.344 -10.289 -20.906 1 97.81 102 LEU A CA 1
ATOM 840 C C . LEU A 1 102 ? -8.484 -11.336 -22.016 1 97.81 102 LEU A C 1
ATOM 842 O O . LEU A 1 102 ? -7.816 -11.242 -23.047 1 97.81 102 LEU A O 1
ATOM 846 N N . LEU A 1 103 ? -9.391 -12.281 -21.828 1 98.12 103 LEU A N 1
ATOM 847 C CA . LEU A 1 103 ? -9.578 -13.359 -22.797 1 98.12 103 LEU A CA 1
ATOM 848 C C . LEU A 1 103 ? -10.281 -12.844 -24.047 1 98.12 103 LEU A C 1
ATOM 850 O O . LEU A 1 103 ? -9.984 -13.297 -25.156 1 98.12 103 LEU A O 1
ATOM 854 N N . VAL A 1 104 ? -11.18 -11.891 -23.875 1 98.06 104 VAL A N 1
ATOM 855 C CA . VAL A 1 104 ? -11.898 -11.305 -25 1 98.06 104 VAL A CA 1
ATOM 856 C C . VAL A 1 104 ? -10.93 -10.547 -25.891 1 98.06 104 VAL A C 1
ATOM 858 O O . VAL A 1 104 ? -11.141 -10.461 -27.109 1 98.06 104 VAL A O 1
ATOM 861 N N . HIS A 1 105 ? -9.898 -10.055 -25.359 1 98.06 105 HIS A N 1
ATOM 862 C CA . HIS A 1 105 ? -8.906 -9.305 -26.125 1 98.06 105 HIS A CA 1
ATOM 863 C C . HIS A 1 105 ? -7.562 -10.031 -26.125 1 98.06 105 HIS A C 1
ATOM 865 O O . HIS A 1 105 ? -6.512 -9.391 -26.203 1 98.06 105 HIS A O 1
ATOM 871 N N . PHE A 1 106 ? -7.566 -11.312 -26.109 1 98.5 106 PHE A N 1
ATOM 872 C CA . PHE A 1 106 ? -6.355 -12.102 -25.906 1 98.5 106 PHE A CA 1
ATOM 873 C C . PHE A 1 106 ? -5.465 -12.047 -27.141 1 98.5 106 PHE A C 1
ATOM 875 O O . PHE A 1 106 ? -4.27 -12.352 -27.062 1 98.5 106 PHE A O 1
ATOM 882 N N . HIS A 1 107 ? -6 -11.57 -28.328 1 98.31 107 HIS A N 1
ATOM 883 C CA . HIS A 1 107 ? -5.227 -11.461 -29.562 1 98.31 107 HIS A CA 1
ATOM 884 C C . HIS A 1 107 ? -4.074 -10.477 -29.391 1 98.31 107 HIS A C 1
ATOM 886 O O . HIS A 1 107 ? -3.037 -10.617 -30.047 1 98.31 107 HIS A O 1
ATOM 892 N N . HIS A 1 108 ? -4.195 -9.469 -28.469 1 98.25 108 HIS A N 1
ATOM 893 C CA . HIS A 1 108 ? -3.094 -8.555 -28.188 1 98.25 108 HIS A CA 1
ATOM 894 C C . HIS A 1 108 ? -1.946 -9.273 -27.484 1 98.25 108 HIS A C 1
ATOM 896 O O . HIS A 1 108 ? -0.776 -8.992 -27.75 1 98.25 108 HIS A O 1
ATOM 902 N N . VAL A 1 109 ? -2.289 -10.195 -26.578 1 98.56 109 VAL A N 1
ATOM 903 C CA . VAL A 1 109 ? -1.286 -10.969 -25.859 1 98.56 109 VAL A CA 1
ATOM 904 C C . VAL A 1 109 ? -0.535 -11.883 -26.812 1 98.56 109 VAL A C 1
ATOM 906 O O . VAL A 1 109 ? 0.693 -11.977 -26.766 1 98.56 109 VAL A O 1
ATOM 909 N N . ILE A 1 110 ? -1.279 -12.477 -27.719 1 98.56 110 ILE A N 1
ATOM 910 C CA . ILE A 1 110 ? -0.696 -13.391 -28.703 1 98.56 110 ILE A CA 1
ATOM 911 C C . ILE A 1 110 ? 0.25 -12.625 -29.625 1 98.56 110 ILE A C 1
ATOM 913 O O . ILE A 1 110 ? 1.348 -13.094 -29.922 1 98.56 110 ILE A O 1
ATOM 917 N N . LYS A 1 111 ? -0.182 -11.477 -30.031 1 98.12 111 LYS A N 1
ATOM 918 C CA . LYS A 1 111 ? 0.655 -10.648 -30.906 1 98.12 111 LYS A CA 1
ATOM 919 C C . LYS A 1 111 ? 1.986 -10.328 -30.234 1 98.12 111 LYS A C 1
ATOM 921 O O . LYS A 1 111 ? 3.045 -10.445 -30.844 1 98.12 111 LYS A O 1
ATOM 926 N N . GLU A 1 112 ? 1.938 -9.914 -28.984 1 98.25 112 GLU A N 1
ATOM 927 C CA . GLU A 1 112 ? 3.154 -9.578 -28.25 1 98.25 112 GLU A CA 1
ATOM 928 C C . GLU A 1 112 ? 3.986 -10.82 -27.953 1 98.25 112 GLU A C 1
ATOM 930 O O . GLU A 1 112 ? 5.219 -10.766 -27.953 1 98.25 112 GLU A O 1
ATOM 935 N N . TYR A 1 113 ? 3.34 -11.977 -27.672 1 98.5 113 TYR A N 1
ATOM 936 C CA . TYR A 1 113 ? 4.035 -13.242 -27.484 1 98.5 113 TYR A CA 1
ATOM 937 C C . TYR A 1 113 ? 4.871 -13.602 -28.703 1 98.5 113 TYR A C 1
ATOM 939 O O . TYR A 1 113 ? 6.047 -13.953 -28.578 1 98.5 113 TYR A O 1
ATOM 947 N N . LYS A 1 114 ? 4.305 -13.477 -29.797 1 97.88 114 LYS A N 1
ATOM 948 C CA . LYS A 1 114 ? 4.953 -13.875 -31.047 1 97.88 114 LYS A CA 1
ATOM 949 C C . LYS A 1 114 ? 6.121 -12.953 -31.375 1 97.88 114 LYS A C 1
ATOM 951 O O . LYS A 1 114 ? 7.027 -13.328 -32.125 1 97.88 114 LYS A O 1
ATOM 956 N N . ALA A 1 115 ? 6.07 -11.766 -30.828 1 97.25 115 ALA A N 1
ATOM 957 C CA . ALA A 1 115 ? 7.117 -10.781 -31.094 1 97.25 115 ALA A CA 1
ATOM 958 C C . ALA A 1 115 ? 8.297 -10.969 -30.141 1 97.25 115 ALA A C 1
ATOM 960 O O . ALA A 1 115 ? 9.352 -10.344 -30.328 1 97.25 115 ALA A O 1
ATOM 961 N N . LEU A 1 116 ? 8.234 -11.844 -29.172 1 98.06 116 LEU A N 1
ATOM 962 C CA . LEU A 1 116 ? 9.305 -12.055 -28.188 1 98.06 116 LEU A CA 1
ATOM 963 C C . LEU A 1 116 ? 10.469 -12.82 -28.812 1 98.06 116 LEU A C 1
ATOM 965 O O . LEU A 1 116 ? 10.312 -13.438 -29.875 1 98.06 116 LEU A O 1
ATOM 969 N N . LYS A 1 117 ? 11.602 -12.719 -28.156 1 97.94 117 LYS A N 1
ATOM 970 C CA . LYS A 1 117 ? 12.734 -13.562 -28.531 1 97.94 117 LYS A CA 1
ATOM 971 C C . LYS A 1 117 ? 12.375 -15.047 -28.406 1 97.94 117 LYS A C 1
ATOM 973 O O . LYS A 1 117 ? 11.633 -15.43 -27.484 1 97.94 117 LYS A O 1
ATOM 978 N N . PRO A 1 118 ? 12.914 -15.891 -29.219 1 98.19 118 PRO A N 1
ATOM 979 C CA . PRO A 1 118 ? 12.57 -17.312 -29.25 1 98.19 118 PRO A CA 1
ATOM 980 C C . PRO A 1 118 ? 12.773 -17.984 -27.891 1 98.19 118 PRO A C 1
ATOM 982 O O . PRO A 1 118 ? 11.953 -18.812 -27.484 1 98.19 118 PRO A O 1
ATOM 985 N N . ALA A 1 119 ? 13.773 -17.656 -27.234 1 98 119 ALA A N 1
ATOM 986 C CA . ALA A 1 119 ? 14.055 -18.281 -25.938 1 98 119 ALA A CA 1
ATOM 987 C C . ALA A 1 119 ? 12.93 -18.016 -24.953 1 98 119 ALA A C 1
ATOM 989 O O . ALA A 1 119 ? 12.547 -18.891 -24.172 1 98 119 ALA A O 1
ATOM 990 N N . TYR A 1 120 ? 12.453 -16.797 -24.906 1 98.56 120 TYR A N 1
ATOM 991 C CA . TYR A 1 120 ? 11.367 -16.438 -24 1 98.56 120 TYR A CA 1
ATOM 992 C C . TYR A 1 120 ? 10.07 -17.125 -24.406 1 98.56 120 TYR A C 1
ATOM 994 O O . TYR A 1 120 ? 9.305 -17.578 -23.547 1 98.56 120 TYR A O 1
ATOM 1002 N N . LYS A 1 121 ? 9.828 -17.234 -25.703 1 98.56 121 LYS A N 1
ATOM 1003 C CA . LYS A 1 121 ? 8.648 -17.922 -26.203 1 98.56 121 LYS A CA 1
ATOM 1004 C C . LYS A 1 121 ? 8.633 -19.391 -25.75 1 98.56 121 LYS A C 1
ATOM 1006 O O . LYS A 1 121 ? 7.598 -19.906 -25.344 1 98.56 121 LYS A O 1
ATOM 1011 N N . HIS A 1 122 ? 9.758 -19.922 -25.844 1 98.5 122 HIS A N 1
ATOM 1012 C CA . HIS A 1 122 ? 9.883 -21.328 -25.469 1 98.5 122 HIS A CA 1
ATOM 1013 C C . HIS A 1 122 ? 9.57 -21.531 -23.984 1 98.5 122 HIS A C 1
ATOM 1015 O O . HIS A 1 122 ? 8.891 -22.484 -23.625 1 98.5 122 HIS A O 1
ATOM 1021 N N . ILE A 1 123 ? 10.07 -20.672 -23.125 1 98.5 123 ILE A N 1
ATOM 1022 C CA . ILE A 1 123 ? 9.812 -20.766 -21.688 1 98.5 123 ILE A CA 1
ATOM 1023 C C . ILE A 1 123 ? 8.312 -20.641 -21.422 1 98.5 123 ILE A C 1
ATOM 1025 O O . ILE A 1 123 ? 7.73 -21.453 -20.703 1 98.5 123 ILE A O 1
ATOM 1029 N N . ILE A 1 124 ? 7.672 -19.625 -22.031 1 98.81 124 ILE A N 1
ATOM 1030 C CA . ILE A 1 124 ? 6.25 -19.391 -21.828 1 98.81 124 ILE A CA 1
ATOM 1031 C C . ILE A 1 124 ? 5.445 -20.594 -22.281 1 98.81 124 ILE A C 1
ATOM 1033 O O . ILE A 1 124 ? 4.555 -21.062 -21.562 1 98.81 124 ILE A O 1
ATOM 1037 N N . LYS A 1 125 ? 5.793 -21.109 -23.453 1 98.69 125 LYS A N 1
ATOM 1038 C CA . LYS A 1 125 ? 5.086 -22.266 -23.984 1 98.69 125 LYS A CA 1
ATOM 1039 C C . LYS A 1 125 ? 5.223 -23.484 -23.078 1 98.69 125 LYS A C 1
ATOM 1041 O O . LYS A 1 125 ? 4.242 -24.172 -22.797 1 98.69 125 LYS A O 1
ATOM 1046 N N . ASP A 1 126 ? 6.379 -23.734 -22.625 1 98.56 126 ASP A N 1
ATOM 1047 C CA . ASP A 1 126 ? 6.668 -24.875 -21.75 1 98.56 126 ASP A CA 1
ATOM 1048 C C . ASP A 1 126 ? 5.863 -24.797 -20.469 1 98.56 126 ASP A C 1
ATOM 1050 O O . ASP A 1 126 ? 5.223 -25.766 -20.062 1 98.56 126 ASP A O 1
ATOM 1054 N N . ILE A 1 127 ? 5.93 -23.672 -19.781 1 98.62 127 ILE A N 1
ATOM 1055 C CA . ILE A 1 127 ? 5.258 -23.5 -18.5 1 98.62 127 ILE A CA 1
ATOM 1056 C C . ILE A 1 127 ? 3.746 -23.531 -18.703 1 98.62 127 ILE A C 1
ATOM 1058 O O . ILE A 1 127 ? 3.018 -24.109 -17.875 1 98.62 127 ILE A O 1
ATOM 1062 N N . THR A 1 128 ? 3.279 -22.938 -19.797 1 98.69 128 THR A N 1
ATOM 1063 C CA . THR A 1 128 ? 1.858 -22.969 -20.125 1 98.69 128 THR A CA 1
ATOM 1064 C C . THR A 1 128 ? 1.365 -24.391 -20.281 1 98.69 128 THR A C 1
ATOM 1066 O O . THR A 1 128 ? 0.278 -24.734 -19.812 1 98.69 128 THR A O 1
ATOM 1069 N N . LYS A 1 129 ? 2.152 -25.203 -20.922 1 98.62 129 LYS A N 1
ATOM 1070 C CA . LYS A 1 129 ? 1.822 -26.609 -21.109 1 98.62 129 LYS A CA 1
ATOM 1071 C C . LYS A 1 129 ? 1.68 -27.328 -19.781 1 98.62 129 LYS A C 1
ATOM 1073 O O . LYS A 1 129 ? 0.695 -28.031 -19.547 1 98.62 129 LYS A O 1
ATOM 1078 N N . ILE A 1 130 ? 2.609 -27.125 -18.938 1 98.5 130 ILE A N 1
ATOM 1079 C CA . ILE A 1 130 ? 2.617 -27.781 -17.625 1 98.5 130 ILE A CA 1
ATOM 1080 C C . ILE A 1 130 ? 1.42 -27.312 -16.812 1 98.5 130 ILE A C 1
ATOM 1082 O O . ILE A 1 130 ? 0.662 -28.141 -16.281 1 98.5 130 ILE A O 1
ATOM 1086 N N . MET A 1 131 ? 1.229 -26.016 -16.719 1 98.19 131 MET A N 1
ATOM 1087 C CA . MET A 1 131 ? 0.156 -25.453 -15.906 1 98.19 131 MET A CA 1
ATOM 1088 C C . MET A 1 131 ? -1.21 -25.828 -16.469 1 98.19 131 MET A C 1
ATOM 1090 O O . MET A 1 131 ? -2.098 -26.25 -15.727 1 98.19 131 MET A O 1
ATOM 1094 N N . GLY A 1 132 ? -1.374 -25.688 -17.781 1 98 132 GLY A N 1
ATOM 1095 C CA . GLY A 1 132 ? -2.637 -26.031 -18.422 1 98 132 GLY A CA 1
ATOM 1096 C C . GLY A 1 132 ? -3.037 -27.484 -18.203 1 98 132 GLY A C 1
ATOM 1097 O O . GLY A 1 132 ? -4.176 -27.766 -17.828 1 98 132 GLY A O 1
ATOM 1098 N N . ASN A 1 133 ? -2.123 -28.375 -18.406 1 97.69 133 ASN A N 1
ATOM 1099 C CA . ASN A 1 133 ? -2.396 -29.797 -18.219 1 97.69 133 ASN A CA 1
ATOM 1100 C C . ASN A 1 133 ? -2.66 -30.125 -16.75 1 97.69 133 ASN A C 1
ATOM 1102 O O . ASN A 1 133 ? -3.553 -30.906 -16.422 1 97.69 133 ASN A O 1
ATOM 1106 N N . GLY A 1 134 ? -1.842 -29.5 -15.883 1 96.44 134 GLY A N 1
ATOM 1107 C CA . GLY A 1 134 ? -2.061 -29.688 -14.453 1 96.44 134 GLY A CA 1
ATOM 1108 C C . GLY A 1 134 ? -3.424 -29.203 -13.992 1 96.44 134 GLY A C 1
ATOM 1109 O O . GLY A 1 134 ? -4.121 -29.922 -13.266 1 96.44 134 GLY A O 1
ATOM 1110 N N . MET A 1 135 ? -3.822 -28.047 -14.422 1 94.81 135 MET A N 1
ATOM 1111 C CA . MET A 1 135 ? -5.137 -27.5 -14.094 1 94.81 135 MET A CA 1
ATOM 1112 C C . MET A 1 135 ? -6.246 -28.406 -14.617 1 94.81 135 MET A C 1
ATOM 1114 O O . MET A 1 135 ? -7.227 -28.672 -13.914 1 94.81 135 MET A O 1
ATOM 1118 N N . ALA A 1 136 ? -6.078 -28.906 -15.82 1 94.56 136 ALA A N 1
ATOM 1119 C CA . ALA A 1 136 ? -7.066 -29.797 -16.422 1 94.56 136 ALA A CA 1
ATOM 1120 C C . ALA A 1 136 ? -7.207 -31.094 -15.617 1 94.56 136 ALA A C 1
ATOM 1122 O O . ALA A 1 136 ? -8.312 -31.609 -15.453 1 94.56 136 ALA A O 1
ATOM 1123 N N . ASP A 1 137 ? -6.137 -31.578 -15.148 1 92.44 137 ASP A N 1
ATOM 1124 C CA . ASP A 1 137 ? -6.141 -32.812 -14.367 1 92.44 137 ASP A CA 1
ATOM 1125 C C . ASP A 1 137 ? -6.914 -32.625 -13.062 1 92.44 137 ASP A C 1
ATOM 1127 O O . ASP A 1 137 ? -7.508 -33.562 -12.547 1 92.44 137 ASP A O 1
ATOM 1131 N N . PHE A 1 138 ? -6.895 -31.406 -12.562 1 89.44 138 PHE A N 1
ATOM 1132 C CA . PHE A 1 138 ? -7.48 -31.188 -11.25 1 89.44 138 PHE A CA 1
ATOM 1133 C C . PHE A 1 138 ? -8.883 -30.609 -11.375 1 89.44 138 PHE A C 1
ATOM 1135 O O . PHE A 1 138 ? -9.602 -30.469 -10.375 1 89.44 138 PHE A O 1
ATOM 1142 N N . CYS A 1 139 ? -9.367 -30.234 -12.531 1 82.06 139 CYS A N 1
ATOM 1143 C CA . CYS A 1 139 ? -10.648 -29.562 -12.742 1 82.06 139 CYS A CA 1
ATOM 1144 C C . CYS A 1 139 ? -11.789 -30.359 -12.133 1 82.06 139 CYS A C 1
ATOM 1146 O O . CYS A 1 139 ? -12.695 -29.781 -11.523 1 82.06 139 CYS A O 1
ATOM 1148 N N . HIS A 1 140 ? -11.766 -31.641 -12.289 1 76.31 140 HIS A N 1
ATOM 1149 C CA . HIS A 1 140 ? -12.852 -32.469 -11.797 1 76.31 140 HIS A CA 1
ATOM 1150 C C . HIS A 1 140 ? -12.758 -32.656 -10.289 1 76.31 140 HIS A C 1
ATOM 1152 O O . HIS A 1 140 ? -13.766 -32.938 -9.633 1 76.31 140 HIS A O 1
ATOM 1158 N N . LYS A 1 141 ? -11.617 -32.5 -9.812 1 74.94 141 LYS A N 1
ATOM 1159 C CA . LYS A 1 141 ? -11.391 -32.75 -8.391 1 74.94 141 LYS A CA 1
ATOM 1160 C C . LYS A 1 141 ? -11.781 -31.562 -7.543 1 74.94 141 LYS A C 1
ATOM 1162 O O . LYS A 1 141 ? -12.406 -31.719 -6.488 1 74.94 141 LYS A O 1
ATOM 1167 N N . VAL A 1 142 ? -11.57 -30.422 -8.016 1 69 142 VAL A N 1
ATOM 1168 C CA . VAL A 1 142 ? -11.68 -29.234 -7.172 1 69 142 VAL A CA 1
ATOM 1169 C C . VAL A 1 142 ? -13.094 -28.672 -7.25 1 69 142 VAL A C 1
ATOM 1171 O O . VAL A 1 142 ? -13.523 -27.938 -6.359 1 69 142 VAL A O 1
ATOM 1174 N N . THR A 1 143 ? -13.852 -28.953 -8.352 1 62.97 143 THR A N 1
ATOM 1175 C CA . THR A 1 143 ? -15.227 -28.484 -8.469 1 62.97 143 THR A CA 1
ATOM 1176 C C . THR A 1 143 ? -16.203 -29.484 -7.84 1 62.97 143 THR A C 1
ATOM 1178 O O . THR A 1 143 ? -16.234 -30.656 -8.234 1 62.97 143 THR A O 1
ATOM 1181 N N . LEU A 1 144 ? -16.828 -29.141 -6.66 1 60.78 144 LEU A N 1
ATOM 1182 C CA . LEU A 1 144 ? -17.625 -30.016 -5.805 1 60.78 144 LEU A CA 1
ATOM 1183 C C . LEU A 1 144 ? -18.922 -30.422 -6.492 1 60.78 144 LEU A C 1
ATOM 1185 O O . LEU A 1 144 ? -19.969 -29.797 -6.266 1 60.78 144 LEU A O 1
ATOM 1189 N N . GLY A 1 145 ? -19.078 -30.391 -7.758 1 51.78 145 GLY A N 1
ATOM 1190 C CA . GLY A 1 145 ? -20.391 -30.844 -8.195 1 51.78 145 GLY A CA 1
ATOM 1191 C C . GLY A 1 145 ? -20.812 -32.156 -7.555 1 51.78 145 GLY A C 1
ATOM 1192 O O . GLY A 1 145 ? -21.984 -32.531 -7.633 1 51.78 145 GLY A O 1
ATOM 1193 N N . HIS A 1 146 ? -19.906 -33.125 -7.309 1 48.44 146 HIS A N 1
ATOM 1194 C CA . HIS A 1 146 ? -20.297 -34.375 -6.641 1 48.44 146 HIS A CA 1
ATOM 1195 C C . HIS A 1 146 ? -19.719 -34.438 -5.23 1 48.44 146 HIS A C 1
ATOM 1197 O O . HIS A 1 146 ? -18.5 -34.438 -5.047 1 48.44 146 HIS A O 1
ATOM 1203 N N . PRO A 1 147 ? -20.484 -34.219 -4.262 1 47.28 147 PRO A N 1
ATOM 1204 C CA . PRO A 1 147 ? -20.156 -34.031 -2.854 1 47.28 147 PRO A CA 1
ATOM 1205 C C . PRO A 1 147 ? -19.094 -35 -2.354 1 47.28 147 PRO A C 1
ATOM 1207 O O . PRO A 1 147 ? -18.234 -34.625 -1.542 1 47.28 147 PRO A O 1
ATOM 1210 N N . ASP A 1 148 ? -19.25 -36.375 -2.596 1 45.84 148 ASP A N 1
ATOM 1211 C CA . ASP A 1 148 ? -18.609 -37.438 -1.798 1 45.84 148 ASP A CA 1
ATOM 1212 C C . ASP A 1 148 ? -17.125 -37.562 -2.15 1 45.84 148 ASP A C 1
ATOM 1214 O O . ASP A 1 148 ? -16.344 -38.156 -1.392 1 45.84 148 ASP A O 1
ATOM 1218 N N . ASN A 1 149 ? -16.781 -37.188 -3.373 1 52.34 149 ASN A N 1
ATOM 1219 C CA . ASN A 1 149 ? -15.406 -37.469 -3.766 1 52.34 149 ASN A CA 1
ATOM 1220 C C . ASN A 1 149 ? -14.695 -36.219 -4.281 1 52.34 149 ASN A C 1
ATOM 1222 O O . ASN A 1 149 ? -13.703 -36.312 -5 1 52.34 149 ASN A O 1
ATOM 1226 N N . ALA A 1 150 ? -15.258 -35 -3.826 1 62.03 150 ALA A N 1
ATOM 1227 C CA . ALA A 1 150 ? -14.805 -33.75 -4.414 1 62.03 150 ALA A CA 1
ATOM 1228 C C . ALA A 1 150 ? -13.82 -33.031 -3.498 1 62.03 150 ALA A C 1
ATOM 1230 O O . ALA A 1 150 ? -13.945 -33.094 -2.271 1 62.03 150 ALA A O 1
ATOM 1231 N N . GLY A 1 151 ? -12.484 -32.969 -4.102 1 75.62 151 GLY A N 1
ATOM 1232 C CA . GLY A 1 151 ? -11.492 -32.156 -3.449 1 75.62 151 GLY A CA 1
ATOM 1233 C C . GLY A 1 151 ? -10.109 -32.781 -3.438 1 75.62 151 GLY A C 1
ATOM 1234 O O . GLY A 1 151 ? -9.922 -33.906 -3.908 1 75.62 151 GLY A O 1
ATOM 1235 N N . VAL A 1 152 ? -9.141 -32.125 -3.002 1 90 152 VAL A N 1
ATOM 1236 C CA . VAL A 1 152 ? -7.762 -32.562 -2.811 1 90 152 VAL A CA 1
ATOM 1237 C C . VAL A 1 152 ? -7.676 -33.5 -1.605 1 90 152 VAL A C 1
ATOM 1239 O O . VAL A 1 152 ? -8.156 -33.156 -0.519 1 90 152 VAL A O 1
ATOM 1242 N N . MET A 1 153 ? -7.129 -34.719 -1.832 1 92.12 153 MET A N 1
ATOM 1243 C CA . MET A 1 153 ? -7.238 -35.719 -0.793 1 92.12 153 MET A CA 1
ATOM 1244 C C . MET A 1 153 ? -5.988 -35.75 0.081 1 92.12 153 MET A C 1
ATOM 1246 O O . MET A 1 153 ? -6.082 -35.844 1.307 1 92.12 153 MET A O 1
ATOM 1250 N N . THR A 1 154 ? -4.859 -35.688 -0.544 1 95.5 154 THR A N 1
ATOM 1251 C CA . THR A 1 154 ? -3.625 -35.875 0.211 1 95.5 154 THR A CA 1
ATOM 1252 C C . THR A 1 154 ? -2.766 -34.594 0.156 1 95.5 154 THR A C 1
ATOM 1254 O O . THR A 1 154 ? -2.986 -33.719 -0.686 1 95.5 154 THR A O 1
ATOM 1257 N N . ILE A 1 155 ? -1.799 -34.531 1.052 1 97.25 155 ILE A N 1
ATOM 1258 C CA . ILE A 1 155 ? -0.832 -33.438 1.062 1 97.25 155 ILE A CA 1
ATOM 1259 C C . ILE A 1 155 ? 0.002 -33.469 -0.218 1 97.25 155 ILE A C 1
ATOM 1261 O O . ILE A 1 155 ? 0.312 -32.406 -0.794 1 97.25 155 ILE A O 1
ATOM 1265 N N . ALA A 1 156 ? 0.343 -34.625 -0.666 1 96.56 156 ALA A N 1
ATOM 1266 C CA . ALA A 1 156 ? 1.099 -34.812 -1.905 1 96.56 156 ALA A CA 1
ATOM 1267 C C . ALA A 1 156 ? 0.322 -34.25 -3.096 1 96.56 156 ALA A C 1
ATOM 1269 O O . ALA A 1 156 ? 0.9 -33.625 -3.982 1 96.56 156 ALA A O 1
ATOM 1270 N N . GLU A 1 157 ? -0.979 -34.531 -3.141 1 94.88 157 GLU A N 1
ATOM 1271 C CA . GLU A 1 157 ? -1.83 -34 -4.195 1 94.88 157 GLU A CA 1
ATOM 1272 C C . GLU A 1 157 ? -1.913 -32.469 -4.109 1 94.88 157 GLU A C 1
ATOM 1274 O O . GLU A 1 157 ? -1.928 -31.797 -5.133 1 94.88 157 GLU A O 1
ATOM 1279 N N . TYR A 1 158 ? -2.006 -32 -2.861 1 96.44 158 TYR A N 1
ATOM 1280 C CA . TYR A 1 158 ? -2.025 -30.578 -2.625 1 96.44 158 TYR A CA 1
ATOM 1281 C C . TYR A 1 158 ? -0.748 -29.922 -3.137 1 96.44 158 TYR A C 1
ATOM 1283 O O . TYR A 1 158 ? -0.799 -28.906 -3.84 1 96.44 158 TYR A O 1
ATOM 1291 N N . GLU A 1 159 ? 0.354 -30.516 -2.869 1 96.94 159 GLU A N 1
ATOM 1292 C CA . GLU A 1 159 ? 1.648 -30.031 -3.34 1 96.94 159 GLU A CA 1
ATOM 1293 C C . GLU A 1 159 ? 1.729 -30.062 -4.863 1 96.94 159 GLU A C 1
ATOM 1295 O O . GLU A 1 159 ? 2.27 -29.141 -5.48 1 96.94 159 GLU A O 1
ATOM 1300 N N . LEU A 1 160 ? 1.218 -31.109 -5.387 1 96.62 160 LEU A N 1
ATOM 1301 C CA . LEU A 1 160 ? 1.25 -31.25 -6.836 1 96.62 160 LEU A CA 1
ATOM 1302 C C . LEU A 1 160 ? 0.406 -30.188 -7.516 1 96.62 160 LEU A C 1
ATOM 1304 O O . LEU A 1 160 ? 0.826 -29.594 -8.516 1 96.62 160 LEU A O 1
ATOM 1308 N N . TYR A 1 161 ? -0.764 -30 -7.004 1 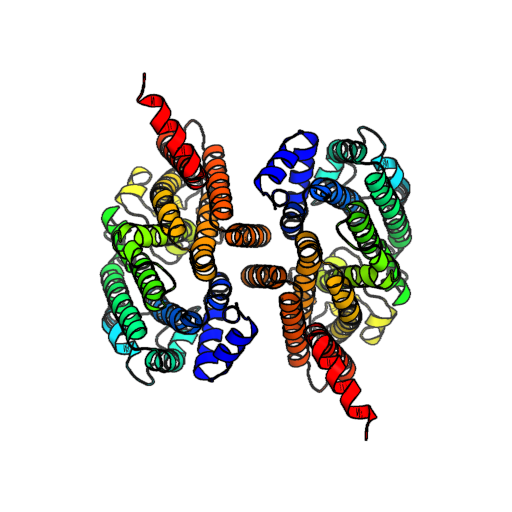95.69 161 TYR A N 1
ATOM 1309 C CA . TYR A 1 161 ? -1.6 -28.938 -7.551 1 95.69 161 TYR A CA 1
ATOM 1310 C C . TYR A 1 161 ? -0.889 -27.594 -7.473 1 95.69 161 TYR A C 1
ATOM 1312 O O . TYR A 1 161 ? -0.864 -26.828 -8.445 1 95.69 161 TYR A O 1
ATOM 1320 N N . CYS A 1 162 ? -0.29 -27.281 -6.305 1 97.44 162 CYS A N 1
ATOM 1321 C CA . CYS A 1 162 ? 0.421 -26.016 -6.113 1 97.44 162 CYS A CA 1
ATOM 1322 C C . CYS A 1 162 ? 1.62 -25.922 -7.047 1 97.44 162 CYS A C 1
ATOM 1324 O O . CYS A 1 162 ? 1.97 -24.828 -7.504 1 97.44 162 CYS A O 1
ATOM 1326 N N . TYR A 1 163 ? 2.244 -27.031 -7.32 1 97.62 163 TYR A N 1
ATOM 1327 C CA . TYR A 1 163 ? 3.322 -27.047 -8.305 1 97.62 163 TYR A CA 1
ATOM 1328 C C . TYR A 1 163 ? 2.812 -26.625 -9.68 1 97.62 163 TYR A C 1
ATOM 1330 O O . TYR A 1 163 ? 3.41 -25.781 -10.344 1 97.62 163 TYR A O 1
ATOM 1338 N N . TYR A 1 164 ? 1.71 -27.172 -10.086 1 96.94 164 TYR A N 1
ATOM 1339 C CA . TYR A 1 164 ? 1.179 -26.922 -11.422 1 96.94 164 TYR A CA 1
ATOM 1340 C C . TYR A 1 164 ? 0.78 -25.453 -11.586 1 96.94 164 TYR A C 1
ATOM 1342 O O . TYR A 1 164 ? 0.979 -24.859 -12.648 1 96.94 164 TYR A O 1
ATOM 1350 N N . VAL A 1 165 ? 0.291 -24.875 -10.516 1 95.81 165 VAL A N 1
ATOM 1351 C CA . VAL A 1 165 ? -0.311 -23.562 -10.711 1 95.81 165 VAL A CA 1
ATOM 1352 C C . VAL A 1 165 ? 0.655 -22.484 -10.234 1 95.81 165 VAL A C 1
ATOM 1354 O O . VAL A 1 165 ? 0.437 -21.297 -10.492 1 95.81 165 VAL A O 1
ATOM 1357 N N . ALA A 1 166 ? 1.754 -22.859 -9.57 1 97.19 166 ALA A N 1
ATOM 1358 C CA . ALA A 1 166 ? 2.666 -21.828 -9.086 1 97.19 166 ALA A CA 1
ATOM 1359 C C . ALA A 1 166 ? 4.113 -22.312 -9.125 1 97.19 166 ALA A C 1
ATOM 1361 O O . ALA A 1 166 ? 5.004 -21.578 -9.578 1 97.19 166 ALA A O 1
ATOM 1362 N N . GLY A 1 167 ? 4.402 -23.547 -8.742 1 97.56 167 GLY A N 1
ATOM 1363 C CA . GLY A 1 167 ? 5.758 -24.062 -8.695 1 97.56 167 GLY A CA 1
ATOM 1364 C C . GLY A 1 167 ? 6.48 -23.969 -10.023 1 97.56 167 GLY A C 1
ATOM 1365 O O . GLY A 1 167 ? 7.625 -23.516 -10.086 1 97.56 167 GLY A O 1
ATOM 1366 N N . CYS A 1 168 ? 5.809 -24.391 -11.047 1 97.69 168 CYS A N 1
ATOM 1367 C CA . CYS A 1 168 ? 6.406 -24.375 -12.383 1 97.69 168 CYS A CA 1
ATOM 1368 C C . CYS A 1 168 ? 6.652 -22.938 -12.836 1 97.69 168 CYS A C 1
ATOM 1370 O O . CYS A 1 168 ? 7.566 -22.672 -13.625 1 97.69 168 CYS A O 1
ATOM 1372 N N . VAL A 1 169 ? 5.875 -22.016 -12.336 1 97.31 169 VAL A N 1
ATOM 1373 C CA . VAL A 1 169 ? 6.055 -20.609 -12.664 1 97.31 169 VAL A CA 1
ATOM 1374 C C . VAL A 1 169 ? 7.391 -20.109 -12.117 1 97.31 169 VAL A C 1
ATOM 1376 O O . VAL A 1 169 ? 8.117 -19.375 -12.789 1 97.31 169 VAL A O 1
ATOM 1379 N N . GLY A 1 170 ? 7.719 -20.516 -10.875 1 97.06 170 GLY A N 1
ATOM 1380 C CA . GLY A 1 170 ? 9.016 -20.188 -10.312 1 97.06 170 GLY A CA 1
ATOM 1381 C C . GLY A 1 170 ? 10.18 -20.688 -11.141 1 97.06 170 GLY A C 1
ATOM 1382 O O . GLY A 1 170 ? 11.172 -20 -11.32 1 97.06 170 GLY A O 1
ATOM 1383 N N . GLU A 1 171 ? 10.023 -21.859 -11.648 1 96.31 171 GLU A N 1
ATOM 1384 C CA . GLU A 1 171 ? 11.039 -22.438 -12.531 1 96.31 171 GLU A CA 1
ATOM 1385 C C . GLU A 1 171 ? 11.148 -21.641 -13.828 1 96.31 171 GLU A C 1
ATOM 1387 O O . GLU A 1 171 ? 12.258 -21.359 -14.297 1 96.31 171 GLU A O 1
ATOM 1392 N N . GLY A 1 172 ? 10.039 -21.312 -14.406 1 97.56 172 GLY A N 1
ATOM 1393 C CA . GLY A 1 172 ? 10.031 -20.484 -15.602 1 97.56 172 GLY A CA 1
ATOM 1394 C C . GLY A 1 172 ? 10.688 -19.125 -15.398 1 97.56 172 GLY A C 1
ATOM 1395 O O . GLY A 1 172 ? 11.5 -18.703 -16.219 1 97.56 172 GLY A O 1
ATOM 1396 N N . LEU A 1 173 ? 10.375 -18.453 -14.289 1 97.81 173 LEU A N 1
ATOM 1397 C CA . LEU A 1 173 ? 10.953 -17.156 -13.984 1 97.81 173 LEU A CA 1
ATOM 1398 C C . LEU A 1 173 ? 12.477 -17.25 -13.906 1 97.81 173 LEU A C 1
ATOM 1400 O O . LEU A 1 173 ? 13.18 -16.391 -14.43 1 97.81 173 LEU A O 1
ATOM 1404 N N . THR A 1 174 ? 12.969 -18.312 -13.273 1 97.38 174 THR A N 1
ATOM 1405 C CA . THR A 1 174 ? 14.406 -18.5 -13.148 1 97.38 174 THR A CA 1
ATOM 1406 C C . THR A 1 174 ? 15.062 -18.656 -14.516 1 97.38 174 THR A C 1
ATOM 1408 O O . THR A 1 174 ? 16.125 -18.094 -14.766 1 97.38 174 THR A O 1
ATOM 1411 N N . ARG A 1 175 ? 14.414 -19.344 -15.414 1 97.19 175 ARG A N 1
ATOM 1412 C CA . ARG A 1 175 ? 14.922 -19.484 -16.781 1 97.19 175 ARG A CA 1
ATOM 1413 C C . ARG A 1 175 ? 14.969 -18.141 -17.484 1 97.19 175 ARG A C 1
ATOM 1415 O O . ARG A 1 175 ? 15.914 -17.844 -18.219 1 97.19 175 ARG A O 1
ATOM 1422 N N . PHE A 1 176 ? 13.938 -17.297 -17.281 1 97.94 176 PHE A N 1
ATOM 1423 C CA . PHE A 1 176 ? 13.938 -15.945 -17.828 1 97.94 176 PHE A CA 1
ATOM 1424 C C . PHE A 1 176 ? 15.156 -15.164 -17.359 1 97.94 176 PHE A C 1
ATOM 1426 O O . PHE A 1 176 ? 15.844 -14.523 -18.172 1 97.94 176 PHE A O 1
ATOM 1433 N N . PHE A 1 177 ? 15.461 -15.219 -16.062 1 97.94 177 PHE A N 1
ATOM 1434 C CA . PHE A 1 177 ? 16.547 -14.438 -15.469 1 97.94 177 PHE A CA 1
ATOM 1435 C C . PHE A 1 177 ? 17.891 -14.859 -16.047 1 97.94 177 PHE A C 1
ATOM 1437 O O . PHE A 1 177 ? 18.75 -14.016 -16.328 1 97.94 177 PHE A O 1
ATOM 1444 N N . ILE A 1 178 ? 18 -16.141 -16.25 1 96.38 178 ILE A N 1
ATOM 1445 C CA . ILE A 1 178 ? 19.25 -16.688 -16.766 1 96.38 178 ILE A CA 1
ATOM 1446 C C . ILE A 1 178 ? 19.406 -16.297 -18.234 1 96.38 178 ILE A C 1
ATOM 1448 O O . ILE A 1 178 ? 20.469 -15.844 -18.656 1 96.38 178 ILE A O 1
ATOM 1452 N N . GLU A 1 179 ? 18.344 -16.469 -19.031 1 96.62 179 GLU A N 1
ATOM 1453 C CA . GLU A 1 179 ? 18.375 -16.109 -20.438 1 96.62 179 GLU A CA 1
ATOM 1454 C C . GLU A 1 179 ? 18.703 -14.633 -20.625 1 96.62 179 GLU A C 1
ATOM 1456 O O . GLU A 1 179 ? 19.359 -14.258 -21.609 1 96.62 179 GLU A O 1
ATOM 1461 N N . ALA A 1 180 ? 18.25 -13.828 -19.719 1 96.88 180 ALA A N 1
ATOM 1462 C CA . ALA A 1 180 ? 18.484 -12.391 -19.781 1 96.88 180 ALA A CA 1
ATOM 1463 C C . ALA A 1 180 ? 19.859 -12.039 -19.234 1 96.88 180 ALA A C 1
ATOM 1465 O O . ALA A 1 180 ? 20.25 -10.875 -19.219 1 96.88 180 ALA A O 1
ATOM 1466 N N . GLN A 1 181 ? 20.625 -13.07 -18.719 1 96.12 181 GLN A N 1
ATOM 1467 C CA . GLN A 1 181 ? 21.969 -12.914 -18.172 1 96.12 181 GLN A CA 1
ATOM 1468 C C . GLN A 1 181 ? 21.953 -12.031 -16.922 1 96.12 181 GLN A C 1
ATOM 1470 O O . GLN A 1 181 ? 22.859 -11.219 -16.719 1 96.12 181 GLN A O 1
ATOM 1475 N N . LEU A 1 182 ? 20.891 -12.156 -16.156 1 95.12 182 LEU A N 1
ATOM 1476 C CA . LEU A 1 182 ? 20.75 -11.367 -14.938 1 95.12 182 LEU A CA 1
ATOM 1477 C C . LEU A 1 182 ? 20.906 -12.25 -13.703 1 95.12 182 LEU A C 1
ATOM 1479 O O . LEU A 1 182 ? 20.828 -11.758 -12.57 1 95.12 182 LEU A O 1
ATOM 1483 N N . CYS A 1 183 ? 21.078 -13.445 -13.867 1 93.38 183 CYS A N 1
ATOM 1484 C CA . CYS A 1 183 ? 21.219 -14.422 -12.797 1 93.38 183 CYS A CA 1
ATOM 1485 C C . CYS A 1 183 ? 22.141 -15.562 -13.219 1 93.38 183 CYS A C 1
ATOM 1487 O O . CYS A 1 183 ? 22.25 -15.875 -14.406 1 93.38 183 CYS A O 1
ATOM 1489 N N . ASN A 1 184 ? 22.797 -16.125 -12.234 1 91.25 184 ASN A N 1
ATOM 1490 C CA . ASN A 1 184 ? 23.703 -17.234 -12.508 1 91.25 184 ASN A CA 1
ATOM 1491 C C . ASN A 1 184 ? 22.938 -18.531 -12.805 1 91.25 184 ASN A C 1
ATOM 1493 O O . ASN A 1 184 ? 21.938 -18.812 -12.156 1 91.25 184 ASN A O 1
ATOM 1497 N N . SER A 1 185 ? 23.469 -19.328 -13.664 1 90 185 SER A N 1
ATOM 1498 C CA . SER A 1 185 ? 22.812 -20.562 -14.086 1 90 185 SER A CA 1
ATOM 1499 C C . SER A 1 185 ? 22.844 -21.609 -12.984 1 90 185 SER A C 1
ATOM 1501 O O . SER A 1 185 ? 22.094 -22.594 -13.031 1 90 185 SER A O 1
ATOM 1503 N N . SER A 1 186 ? 23.578 -21.406 -12.008 1 88.69 186 SER A N 1
ATOM 1504 C CA . SER A 1 186 ? 23.703 -22.359 -10.914 1 88.69 186 SER A CA 1
ATOM 1505 C C . SER A 1 186 ? 22.406 -22.484 -10.133 1 88.69 186 SER A C 1
ATOM 1507 O O . SER A 1 186 ? 22.188 -23.469 -9.43 1 88.69 186 SER A O 1
ATOM 1509 N N . LEU A 1 187 ? 21.578 -21.469 -10.289 1 86.69 187 LEU A N 1
ATOM 1510 C CA . LEU A 1 187 ? 20.281 -21.516 -9.602 1 86.69 187 LEU A CA 1
ATOM 1511 C C . LEU A 1 187 ? 19.422 -22.641 -10.148 1 86.69 187 LEU A C 1
ATOM 1513 O O . LEU A 1 187 ? 18.484 -23.094 -9.477 1 86.69 187 LEU A O 1
ATOM 1517 N N . LEU A 1 188 ? 19.766 -23.141 -11.344 1 85.81 188 LEU A N 1
ATOM 1518 C CA . LEU A 1 188 ? 19 -24.234 -11.945 1 85.81 188 LEU A CA 1
ATOM 1519 C C . LEU A 1 188 ? 19.469 -25.578 -11.391 1 85.81 188 LEU A C 1
ATOM 1521 O O . LEU A 1 188 ? 18.797 -26.594 -11.578 1 85.81 188 LEU A O 1
ATOM 1525 N N . ASP A 1 189 ? 20.531 -25.562 -10.664 1 88.81 189 ASP A N 1
ATOM 1526 C CA . ASP A 1 189 ? 21.078 -26.797 -10.125 1 88.81 189 ASP A CA 1
ATOM 1527 C C . ASP A 1 189 ? 20.188 -27.344 -9.016 1 88.81 189 ASP A C 1
ATOM 1529 O O . ASP A 1 189 ? 20.219 -28.547 -8.719 1 88.81 189 ASP A O 1
ATOM 1533 N N . ASN A 1 190 ? 19.422 -26.484 -8.422 1 91.75 190 ASN A N 1
ATOM 1534 C CA . ASN A 1 190 ? 18.484 -26.906 -7.395 1 91.75 190 ASN A CA 1
ATOM 1535 C C . ASN A 1 190 ? 17.062 -26.391 -7.691 1 91.75 190 ASN A C 1
ATOM 1537 O O . ASN A 1 190 ? 16.594 -25.453 -7.055 1 91.75 190 ASN A O 1
ATOM 1541 N N . PRO A 1 191 ? 16.312 -27.125 -8.477 1 91.31 191 PRO A N 1
ATOM 1542 C CA . PRO A 1 191 ? 14.984 -26.672 -8.898 1 91.31 191 PRO A CA 1
ATOM 1543 C C . PRO A 1 191 ? 13.992 -26.594 -7.742 1 91.31 191 PRO A C 1
ATOM 1545 O O . PRO A 1 191 ? 12.938 -25.969 -7.875 1 91.31 191 PRO A O 1
ATOM 1548 N N . THR A 1 192 ? 14.352 -27.172 -6.648 1 94.5 192 THR A N 1
ATOM 1549 C CA . THR A 1 192 ? 13.461 -27.141 -5.496 1 94.5 192 THR A CA 1
ATOM 1550 C C . THR A 1 192 ? 13.367 -25.734 -4.922 1 94.5 192 THR A C 1
ATOM 1552 O O . THR A 1 192 ? 12.336 -25.344 -4.359 1 94.5 192 THR A O 1
ATOM 1555 N N . LEU A 1 193 ? 14.391 -24.922 -5.152 1 95.56 193 LEU A N 1
ATOM 1556 C CA . LEU A 1 193 ? 14.438 -23.609 -4.543 1 95.56 193 LEU A CA 1
ATOM 1557 C C . LEU A 1 193 ? 13.422 -22.672 -5.188 1 95.56 193 LEU A C 1
ATOM 1559 O O . LEU A 1 193 ? 12.539 -22.141 -4.508 1 95.56 193 LEU A O 1
ATOM 1563 N N . PRO A 1 194 ? 13.461 -22.531 -6.492 1 96.5 194 PRO A N 1
ATOM 1564 C CA . PRO A 1 194 ? 12.438 -21.672 -7.082 1 96.5 194 PRO A CA 1
ATOM 1565 C C . PRO A 1 194 ? 11.031 -22.234 -6.922 1 96.5 194 PRO A C 1
ATOM 1567 O O . PRO A 1 194 ? 10.062 -21.484 -6.797 1 96.5 194 PRO A O 1
ATOM 1570 N N . ARG A 1 195 ? 10.898 -23.547 -6.879 1 96.81 195 ARG A N 1
ATOM 1571 C CA . ARG A 1 195 ? 9.609 -24.172 -6.645 1 96.81 195 ARG A CA 1
ATOM 1572 C C . ARG A 1 195 ? 9.055 -23.812 -5.273 1 96.81 195 ARG A C 1
ATOM 1574 O O . ARG A 1 195 ? 7.879 -23.469 -5.145 1 96.81 195 ARG A O 1
ATOM 1581 N N . SER A 1 196 ? 9.898 -23.891 -4.348 1 96.81 196 SER A N 1
ATOM 1582 C CA . SER A 1 196 ? 9.477 -23.594 -2.979 1 96.81 196 SER A CA 1
ATOM 1583 C C . SER A 1 196 ? 9.023 -22.156 -2.828 1 96.81 196 SER A C 1
ATOM 1585 O O . SER A 1 196 ? 8.062 -21.875 -2.107 1 96.81 196 SER A O 1
ATOM 1587 N N . MET A 1 197 ? 9.734 -21.234 -3.463 1 97.38 197 MET A N 1
ATOM 1588 C CA . MET A 1 197 ? 9.344 -19.828 -3.422 1 97.38 197 MET A CA 1
ATOM 1589 C C . MET A 1 197 ? 7.922 -19.641 -3.943 1 97.38 197 MET A C 1
ATOM 1591 O O . MET A 1 197 ? 7.117 -18.953 -3.324 1 97.38 197 MET A O 1
ATOM 1595 N N . SER A 1 198 ? 7.609 -20.328 -4.965 1 97.75 198 SER A N 1
ATOM 1596 C CA . SER A 1 198 ? 6.297 -20.203 -5.594 1 97.75 198 SER A CA 1
ATOM 1597 C C . SER A 1 198 ? 5.227 -20.938 -4.793 1 97.75 198 SER A C 1
ATOM 1599 O O . SER A 1 198 ? 4.09 -20.469 -4.695 1 97.75 198 SER A O 1
ATOM 1601 N N . LEU A 1 199 ? 5.598 -22.047 -4.258 1 98.25 199 LEU A N 1
ATOM 1602 C CA . LEU A 1 199 ? 4.656 -22.812 -3.445 1 98.25 199 LEU A CA 1
ATOM 1603 C C . LEU A 1 199 ? 4.262 -22.047 -2.193 1 98.25 199 LEU A C 1
ATOM 1605 O O . LEU A 1 199 ? 3.104 -22.078 -1.777 1 98.25 199 LEU A O 1
ATOM 1609 N N . PHE A 1 200 ? 5.254 -21.391 -1.616 1 98.31 200 PHE A N 1
ATOM 1610 C CA . PHE A 1 200 ? 4.965 -20.562 -0.446 1 98.31 200 PHE A CA 1
ATOM 1611 C C . PHE A 1 200 ? 3.879 -19.547 -0.753 1 98.31 200 PHE A C 1
ATOM 1613 O O . PHE A 1 200 ? 2.906 -19.422 -0.006 1 98.31 200 PHE A O 1
ATOM 1620 N N . LEU A 1 201 ? 4.047 -18.875 -1.896 1 97.12 201 LEU A N 1
ATOM 1621 C CA . LEU A 1 201 ? 3.092 -17.844 -2.312 1 97.12 201 LEU A CA 1
ATOM 1622 C C . LEU A 1 201 ? 1.722 -18.469 -2.58 1 97.12 201 LEU A C 1
ATOM 1624 O O . LEU A 1 201 ? 0.702 -17.938 -2.127 1 97.12 201 LEU A O 1
ATOM 1628 N N . GLN A 1 202 ? 1.681 -19.547 -3.238 1 97.06 202 GLN A N 1
ATOM 1629 C CA . GLN A 1 202 ? 0.416 -20.156 -3.629 1 97.06 202 GLN A CA 1
ATOM 1630 C C . GLN A 1 202 ? -0.338 -20.688 -2.412 1 97.06 202 GLN A C 1
ATOM 1632 O O . GLN A 1 202 ? -1.55 -20.5 -2.295 1 97.06 202 GLN A O 1
ATOM 1637 N N . LYS A 1 203 ? 0.385 -21.328 -1.556 1 98.44 203 LYS A N 1
ATOM 1638 C CA . LYS A 1 203 ? -0.247 -21.859 -0.356 1 98.44 203 LYS A CA 1
ATOM 1639 C C . LYS A 1 203 ? -0.795 -20.75 0.528 1 98.44 203 LYS A C 1
ATOM 1641 O O . LYS A 1 203 ? -1.848 -20.906 1.151 1 98.44 203 LYS A O 1
ATOM 1646 N N . THR A 1 204 ? -0.075 -19.656 0.588 1 98.06 204 THR A N 1
ATOM 1647 C CA . THR A 1 204 ? -0.56 -18.5 1.333 1 98.06 204 THR A CA 1
ATOM 1648 C C . THR A 1 204 ? -1.892 -18.016 0.77 1 98.06 204 THR A C 1
ATOM 1650 O O . THR A 1 204 ? -2.834 -17.75 1.522 1 98.06 204 THR A O 1
ATOM 1653 N N . ASN A 1 205 ? -2 -17.969 -0.521 1 94.75 205 ASN A N 1
ATOM 1654 C CA . ASN A 1 205 ? -3.232 -17.516 -1.157 1 94.75 205 ASN A CA 1
ATOM 1655 C C . ASN A 1 205 ? -4.387 -18.469 -0.892 1 94.75 205 ASN A C 1
ATOM 1657 O O . ASN A 1 205 ? -5.508 -18.047 -0.615 1 94.75 205 ASN A O 1
ATOM 1661 N N . ILE A 1 206 ? -4.09 -19.719 -0.984 1 95.94 206 ILE A N 1
ATOM 1662 C CA . ILE A 1 206 ? -5.117 -20.734 -0.777 1 95.94 206 ILE A CA 1
ATOM 1663 C C . ILE A 1 206 ? -5.633 -20.656 0.658 1 95.94 206 ILE A C 1
ATOM 1665 O O . ILE A 1 206 ? -6.84 -20.75 0.896 1 95.94 206 ILE A O 1
ATOM 1669 N N . ILE A 1 207 ? -4.734 -20.5 1.577 1 98.12 207 ILE A N 1
ATOM 1670 C CA . ILE A 1 207 ? -5.109 -20.391 2.982 1 98.12 207 ILE A CA 1
ATOM 1671 C C . ILE A 1 207 ? -5.988 -19.156 3.191 1 98.12 207 ILE A C 1
ATOM 1673 O O . ILE A 1 207 ? -7.059 -19.25 3.793 1 98.12 207 ILE A O 1
ATOM 1677 N N . ARG A 1 208 ? -5.559 -18.078 2.666 1 97 208 ARG A N 1
ATOM 1678 C CA . ARG A 1 208 ? -6.238 -16.797 2.844 1 97 208 ARG A CA 1
ATOM 1679 C C . ARG A 1 208 ? -7.645 -16.844 2.26 1 97 208 ARG A C 1
ATOM 1681 O O . ARG A 1 208 ? -8.57 -16.25 2.818 1 97 208 ARG A O 1
ATOM 1688 N N . ASP A 1 209 ? -7.898 -17.609 1.195 1 94.12 209 ASP A N 1
ATOM 1689 C CA . ASP A 1 209 ? -9.141 -17.531 0.426 1 94.12 209 ASP A CA 1
ATOM 1690 C C . ASP A 1 209 ? -10.062 -18.703 0.735 1 94.12 209 ASP A C 1
ATOM 1692 O O . ASP A 1 209 ? -10.984 -18.984 -0.028 1 94.12 209 ASP A O 1
ATOM 1696 N N . VAL A 1 210 ? -9.898 -19.344 1.829 1 95.5 210 VAL A N 1
ATOM 1697 C CA . VAL A 1 210 ? -10.609 -20.578 2.127 1 95.5 210 VAL A CA 1
ATOM 1698 C C . VAL A 1 210 ? -12.117 -20.312 2.168 1 95.5 210 VAL A C 1
ATOM 1700 O O . VAL A 1 210 ? -12.906 -21.125 1.676 1 95.5 210 VAL A O 1
ATOM 1703 N N . SER A 1 211 ? -12.562 -19.266 2.76 1 94.94 211 SER A N 1
ATOM 1704 C CA . SER A 1 211 ? -13.984 -18.953 2.857 1 94.94 211 SER A CA 1
ATOM 1705 C C . SER A 1 211 ? -14.578 -18.641 1.487 1 94.94 211 SER A C 1
ATOM 1707 O O . SER A 1 211 ? -15.648 -19.141 1.14 1 94.94 211 SER A O 1
ATOM 1709 N N . GLU A 1 212 ? -13.852 -17.828 0.716 1 90.12 212 GLU A N 1
ATOM 1710 C CA . GLU A 1 212 ? -14.297 -17.5 -0.633 1 90.12 212 GLU A CA 1
ATOM 1711 C C . GLU A 1 212 ? -14.367 -18.734 -1.518 1 90.12 212 GLU A C 1
ATOM 1713 O O . GLU A 1 212 ? -15.289 -18.875 -2.322 1 90.12 212 GLU A O 1
ATOM 1718 N N . ASP A 1 213 ? -13.406 -19.594 -1.37 1 88.25 213 ASP A N 1
ATOM 1719 C CA . ASP A 1 213 ? -13.383 -20.828 -2.141 1 88.25 213 ASP A CA 1
ATOM 1720 C C . ASP A 1 213 ? -14.562 -21.734 -1.773 1 88.25 213 ASP A C 1
ATOM 1722 O O . ASP A 1 213 ? -15.188 -22.328 -2.648 1 88.25 213 ASP A O 1
ATOM 1726 N N . HIS A 1 214 ? -14.836 -21.75 -0.546 1 89.88 214 HIS A N 1
ATOM 1727 C CA . HIS A 1 214 ? -15.969 -22.531 -0.095 1 89.88 214 HIS A CA 1
ATOM 1728 C C . HIS A 1 214 ? -17.281 -22 -0.665 1 89.88 214 HIS A C 1
ATOM 1730 O O . HIS A 1 214 ? -18.141 -22.766 -1.106 1 89.88 214 HIS A O 1
ATOM 1736 N N . GLU A 1 215 ? -17.406 -20.75 -0.665 1 87 215 GLU A N 1
ATOM 1737 C CA . GLU A 1 215 ? -18.609 -20.109 -1.207 1 87 215 GLU A CA 1
ATOM 1738 C C . GLU A 1 215 ? -18.734 -20.375 -2.705 1 87 215 GLU A C 1
ATOM 1740 O O . GLU A 1 215 ? -19.844 -20.5 -3.225 1 87 215 GLU A O 1
ATOM 1745 N N . ASP A 1 216 ? -17.641 -20.531 -3.322 1 81.38 216 ASP A N 1
ATOM 1746 C CA . ASP A 1 216 ? -17.609 -20.781 -4.758 1 81.38 216 ASP A CA 1
ATOM 1747 C C . ASP A 1 216 ? -17.625 -22.281 -5.043 1 81.38 216 ASP A C 1
ATOM 1749 O O . ASP A 1 216 ? -17.328 -22.719 -6.16 1 81.38 216 ASP A O 1
ATOM 1753 N N . ASN A 1 217 ? -17.844 -23.047 -4.023 1 83.31 217 ASN A N 1
ATOM 1754 C CA . ASN A 1 217 ? -17.922 -24.5 -4.121 1 83.31 217 ASN A CA 1
ATOM 1755 C C . ASN A 1 217 ? -16.609 -25.109 -4.598 1 83.31 217 ASN A C 1
ATOM 1757 O O . ASN A 1 217 ? -16.609 -26 -5.453 1 83.31 217 ASN A O 1
ATOM 1761 N N . ARG A 1 218 ? -15.555 -24.594 -4.086 1 84.69 218 ARG A N 1
ATOM 1762 C CA . ARG A 1 218 ? -14.219 -25.125 -4.32 1 84.69 218 ARG A CA 1
ATOM 1763 C C . ARG A 1 218 ? -13.531 -25.469 -3.006 1 84.69 218 ARG A C 1
ATOM 1765 O O . ARG A 1 218 ? -13.797 -24.859 -1.975 1 84.69 218 ARG A O 1
ATOM 1772 N N . ARG A 1 219 ? -12.703 -26.484 -3.07 1 90.31 219 ARG A N 1
ATOM 1773 C CA . ARG A 1 219 ? -11.961 -26.891 -1.888 1 90.31 219 ARG A CA 1
ATOM 1774 C C . ARG A 1 219 ? -10.547 -27.328 -2.258 1 90.31 219 ARG A C 1
ATOM 1776 O O . ARG A 1 219 ? -10.367 -28.281 -3.012 1 90.31 219 ARG A O 1
ATOM 1783 N N . PHE A 1 220 ? -9.586 -26.688 -1.642 1 92.5 220 PHE A N 1
ATOM 1784 C CA . PHE A 1 220 ? -8.203 -26.969 -1.997 1 92.5 220 PHE A CA 1
ATOM 1785 C C . PHE A 1 220 ? -7.469 -27.609 -0.826 1 92.5 220 PHE A C 1
ATOM 1787 O O . PHE A 1 220 ? -6.438 -28.266 -1.013 1 92.5 220 PHE A O 1
ATOM 1794 N N . TRP A 1 221 ? -8 -27.344 0.427 1 95.81 221 TRP A N 1
ATOM 1795 C CA . TRP A 1 221 ? -7.332 -27.922 1.587 1 95.81 221 TRP A CA 1
ATOM 1796 C C . TRP A 1 221 ? -7.398 -29.453 1.543 1 95.81 221 TRP A C 1
ATOM 1798 O O . TRP A 1 221 ? -8.469 -30.031 1.336 1 95.81 221 TRP A O 1
ATOM 1808 N N . PRO A 1 222 ? -6.336 -30.109 1.733 1 96.31 222 PRO A N 1
ATOM 1809 C CA . PRO A 1 222 ? -6.332 -31.562 1.581 1 96.31 222 PRO A CA 1
ATOM 1810 C C . PRO A 1 222 ? -7.102 -32.281 2.691 1 96.31 222 PRO A C 1
ATOM 1812 O O . PRO A 1 222 ? -6.973 -31.922 3.863 1 96.31 222 PRO A O 1
ATOM 1815 N N . HIS A 1 223 ? -7.809 -33.281 2.32 1 95.19 223 HIS A N 1
ATOM 1816 C CA . HIS A 1 223 ? -8.57 -34.094 3.252 1 95.19 223 HIS A CA 1
ATOM 1817 C C . HIS A 1 223 ? -7.668 -34.656 4.348 1 95.19 223 HIS A C 1
ATOM 1819 O O . HIS A 1 223 ? -8.078 -34.75 5.504 1 95.19 223 HIS A O 1
ATOM 1825 N N . GLN A 1 224 ? -6.52 -35 3.996 1 96.88 224 GLN A N 1
ATOM 1826 C CA . GLN A 1 224 ? -5.539 -35.562 4.922 1 96.88 224 GLN A CA 1
ATOM 1827 C C . GLN A 1 224 ? -5.289 -34.625 6.098 1 96.88 224 GLN A C 1
ATOM 1829 O O . GLN A 1 224 ? -4.969 -35.062 7.199 1 96.88 224 GLN A O 1
ATOM 1834 N N . ILE A 1 225 ? -5.512 -33.312 5.953 1 97.56 225 ILE A N 1
ATOM 1835 C CA . ILE A 1 225 ? -5.285 -32.344 7.023 1 97.56 225 ILE A CA 1
ATOM 1836 C C . ILE A 1 225 ? -6.613 -31.984 7.691 1 97.56 225 ILE A C 1
ATOM 1838 O O . ILE A 1 225 ? -6.781 -32.188 8.898 1 97.56 225 ILE A O 1
ATOM 1842 N N . TRP A 1 226 ? -7.59 -31.625 6.938 1 96.75 226 TRP A N 1
ATOM 1843 C CA . TRP A 1 226 ? -8.758 -31.016 7.551 1 96.75 226 TRP A CA 1
ATOM 1844 C C . TRP A 1 226 ? -9.641 -32.062 8.219 1 96.75 226 TRP A C 1
ATOM 1846 O O . TRP A 1 226 ? -10.367 -31.766 9.164 1 96.75 226 TRP A O 1
ATOM 1856 N N . SER A 1 227 ? -9.508 -33.344 7.836 1 96.19 227 SER A N 1
ATOM 1857 C CA . SER A 1 227 ? -10.344 -34.406 8.398 1 96.19 227 SER A CA 1
ATOM 1858 C C . SER A 1 227 ? -9.938 -34.75 9.828 1 96.19 227 SER A C 1
ATOM 1860 O O . SER A 1 227 ? -10.672 -35.438 10.547 1 96.19 227 SER A O 1
ATOM 1862 N N . LYS A 1 228 ? -8.867 -34.281 10.242 1 97.12 228 LYS A N 1
ATOM 1863 C CA . LYS A 1 228 ? -8.43 -34.469 11.625 1 97.12 228 LYS A CA 1
ATOM 1864 C C . LYS A 1 228 ? -9.281 -33.625 12.578 1 97.12 228 LYS A C 1
ATOM 1866 O O . LYS A 1 228 ? -9.328 -33.906 13.781 1 97.12 228 LYS A O 1
ATOM 1871 N N . TYR A 1 229 ? -9.969 -32.656 12.047 1 97.12 229 TYR A N 1
ATOM 1872 C CA . TYR A 1 229 ? -10.578 -31.656 12.914 1 97.12 229 TYR A CA 1
ATOM 1873 C C . TYR A 1 229 ? -12.102 -31.688 12.797 1 97.12 229 TYR A C 1
ATOM 1875 O O . TYR A 1 229 ? -12.805 -31.375 13.766 1 97.12 229 TYR A O 1
ATOM 1883 N N . VAL A 1 230 ? -12.555 -32 11.562 1 96.31 230 VAL A N 1
ATOM 1884 C CA . VAL A 1 230 ? -14 -32.094 11.367 1 96.31 230 VAL A CA 1
ATOM 1885 C C . VAL A 1 230 ? -14.32 -33.281 10.43 1 96.31 230 VAL A C 1
ATOM 1887 O O . VAL A 1 230 ? -13.445 -33.75 9.695 1 96.31 230 VAL A O 1
ATOM 1890 N N . SER A 1 231 ? -15.617 -33.656 10.492 1 94.25 231 SER A N 1
ATOM 1891 C CA . SER A 1 231 ? -16.062 -34.719 9.609 1 94.25 231 SER A CA 1
ATOM 1892 C C . SER A 1 231 ? -16.516 -34.188 8.266 1 94.25 231 SER A C 1
ATOM 1894 O O . SER A 1 231 ? -16.375 -34.844 7.23 1 94.25 231 SER A O 1
ATOM 1896 N N . ASN A 1 232 ? -17.062 -33 8.32 1 93.19 232 ASN A N 1
ATOM 1897 C CA . ASN A 1 232 ? -17.5 -32.281 7.125 1 93.19 232 ASN A CA 1
ATOM 1898 C C . ASN A 1 232 ? -16.812 -30.938 7 1 93.19 232 ASN A C 1
ATOM 1900 O O . ASN A 1 232 ? -16.859 -30.125 7.926 1 93.19 232 ASN A O 1
ATOM 1904 N N . PHE A 1 233 ? -16.234 -30.734 5.836 1 93.56 233 PHE A N 1
ATOM 1905 C CA . PHE A 1 233 ? -15.453 -29.531 5.617 1 93.56 233 PHE A CA 1
ATOM 1906 C C . PHE A 1 233 ? -16.297 -28.281 5.898 1 93.56 233 PHE A C 1
ATOM 1908 O O . PHE A 1 233 ? -15.789 -27.312 6.465 1 93.56 233 PHE A O 1
ATOM 1915 N N . ALA A 1 234 ? -17.516 -28.312 5.594 1 92.94 234 ALA A N 1
ATOM 1916 C CA . ALA A 1 234 ? -18.422 -27.172 5.723 1 92.94 234 ALA A CA 1
ATOM 1917 C C . ALA A 1 234 ? -18.609 -26.781 7.184 1 92.94 234 ALA A C 1
ATOM 1919 O O . ALA A 1 234 ? -19.031 -25.656 7.484 1 92.94 234 ALA A O 1
ATOM 1920 N N . ASP A 1 235 ? -18.281 -27.688 8.031 1 95.19 235 ASP A N 1
ATOM 1921 C CA . ASP A 1 235 ? -18.469 -27.438 9.461 1 95.19 235 ASP A CA 1
ATOM 1922 C C . ASP A 1 235 ? -17.5 -26.359 9.953 1 95.19 235 ASP A C 1
ATOM 1924 O O . ASP A 1 235 ? -17.734 -25.75 11 1 95.19 235 ASP A O 1
ATOM 1928 N N . PHE A 1 236 ? -16.406 -26.094 9.219 1 96.06 236 PHE A N 1
ATOM 1929 C CA . PHE A 1 236 ? -15.453 -25.062 9.602 1 96.06 236 PHE A CA 1
ATOM 1930 C C . PHE A 1 236 ? -16.109 -23.688 9.617 1 96.06 236 PHE A C 1
ATOM 1932 O O . PHE A 1 236 ? -15.641 -22.781 10.297 1 96.06 236 PHE A O 1
ATOM 1939 N N . PHE A 1 237 ? -17.141 -23.594 8.898 1 95.75 237 PHE A N 1
ATOM 1940 C CA . PHE A 1 237 ? -17.703 -22.266 8.695 1 95.75 237 PHE A CA 1
ATOM 1941 C C . PHE A 1 237 ? -18.891 -22.047 9.625 1 95.75 237 PHE A C 1
ATOM 1943 O O . PHE A 1 237 ? -19.562 -21.016 9.555 1 95.75 237 PHE A O 1
ATOM 1950 N N . LYS A 1 238 ? -19.141 -23.031 10.539 1 95 238 LYS A N 1
ATOM 1951 C CA . LYS A 1 238 ? -20.109 -22.875 11.617 1 95 238 LYS A CA 1
ATOM 1952 C C . LYS A 1 238 ? -19.453 -22.344 12.883 1 95 238 LYS A C 1
ATOM 1954 O O . LYS A 1 238 ? -18.359 -22.766 13.242 1 95 238 LYS A O 1
ATOM 1959 N N . PRO A 1 239 ? -20.141 -21.484 13.547 1 94 239 PRO A N 1
ATOM 1960 C CA . PRO A 1 239 ? -19.578 -20.859 14.75 1 94 239 PRO A CA 1
ATOM 1961 C C . PRO A 1 239 ? -19.203 -21.891 15.82 1 94 239 PRO A C 1
ATOM 1963 O O . PRO A 1 239 ? -18.234 -21.688 16.547 1 94 239 PRO A O 1
ATOM 1966 N N . GLU A 1 240 ? -19.922 -22.969 15.906 1 95.5 240 GLU A N 1
ATOM 1967 C CA . GLU A 1 240 ? -19.703 -23.969 16.953 1 95.5 240 GLU A CA 1
ATOM 1968 C C . GLU A 1 240 ? -18.391 -24.719 16.719 1 95.5 240 GLU A C 1
ATOM 1970 O O . GLU A 1 240 ? -17.875 -25.359 17.641 1 95.5 240 GLU A O 1
ATOM 1975 N N . ASN A 1 241 ? -17.844 -24.609 15.531 1 96.81 241 ASN A N 1
ATOM 1976 C CA . ASN A 1 241 ? -16.625 -25.344 15.203 1 96.81 241 ASN A CA 1
ATOM 1977 C C . ASN A 1 241 ? -15.43 -24.406 15.031 1 96.81 241 ASN A C 1
ATOM 1979 O O . ASN A 1 241 ? -14.461 -24.75 14.352 1 96.81 241 ASN A O 1
ATOM 1983 N N . ARG A 1 242 ? -15.492 -23.266 15.586 1 96.12 242 ARG A N 1
ATOM 1984 C CA . ARG A 1 242 ? -14.492 -22.219 15.375 1 96.12 242 ARG A CA 1
ATOM 1985 C C . ARG A 1 242 ? -13.125 -22.672 15.875 1 96.12 242 ARG A C 1
ATOM 1987 O O . ARG A 1 242 ? -12.102 -22.422 15.227 1 96.12 242 ARG A O 1
ATOM 1994 N N . GLU A 1 243 ? -13.086 -23.312 17 1 95.56 243 GLU A N 1
ATOM 1995 C CA . GLU A 1 243 ? -11.812 -23.766 17.531 1 95.56 243 GLU A CA 1
ATOM 1996 C C . GLU A 1 243 ? -11.164 -24.797 16.609 1 95.56 243 GLU A C 1
ATOM 1998 O O . GLU A 1 243 ? -9.953 -24.734 16.359 1 95.56 243 GLU A O 1
ATOM 2003 N N . ALA A 1 244 ? -11.984 -25.719 16.094 1 97.06 244 ALA A N 1
ATOM 2004 C CA . ALA A 1 244 ? -11.484 -26.703 15.156 1 97.06 244 ALA A CA 1
ATOM 2005 C C . ALA A 1 244 ? -10.977 -26.047 13.883 1 97.06 244 ALA A C 1
ATOM 2007 O O . ALA A 1 244 ? -9.953 -26.453 13.32 1 97.06 244 ALA A O 1
ATOM 2008 N N . ALA A 1 245 ? -11.695 -25.047 13.445 1 97.69 245 ALA A N 1
ATOM 2009 C CA . ALA A 1 245 ? -11.312 -24.312 12.242 1 97.69 245 ALA A CA 1
ATOM 2010 C C . ALA A 1 245 ? -9.961 -23.625 12.422 1 97.69 245 ALA A C 1
ATOM 2012 O O . ALA A 1 245 ? -9.109 -23.688 11.531 1 97.69 245 ALA A O 1
ATOM 2013 N N . ILE A 1 246 ? -9.758 -23.062 13.586 1 97.12 246 ILE A N 1
ATOM 2014 C CA . ILE A 1 246 ? -8.531 -22.344 13.883 1 97.12 246 ILE A CA 1
ATOM 2015 C C . ILE A 1 246 ? -7.355 -23.312 13.961 1 97.12 246 ILE A C 1
ATOM 2017 O O . ILE A 1 246 ? -6.277 -23.047 13.438 1 97.12 246 ILE A O 1
ATOM 2021 N N . GLU A 1 247 ? -7.582 -24.438 14.523 1 97.44 247 GLU A N 1
ATOM 2022 C CA . GLU A 1 247 ? -6.535 -25.453 14.633 1 97.44 247 GLU A CA 1
ATOM 2023 C C . GLU A 1 247 ? -6.152 -26 13.258 1 97.44 247 GLU A C 1
ATOM 2025 O O . GLU A 1 247 ? -4.969 -26.203 12.977 1 97.44 247 GLU A O 1
ATOM 2030 N N . CYS A 1 248 ? -7.094 -26.234 12.453 1 97.94 248 CYS A N 1
ATOM 2031 C CA . CYS A 1 248 ? -6.82 -26.719 11.109 1 97.94 248 CYS A CA 1
ATOM 2032 C C . CYS A 1 248 ? -6.047 -25.688 10.297 1 97.94 248 CYS A C 1
ATOM 2034 O O . CYS A 1 248 ? -5.07 -26.031 9.625 1 97.94 248 CYS A O 1
ATOM 2036 N N . SER A 1 249 ? -6.512 -24.438 10.398 1 97.94 249 SER A N 1
ATOM 2037 C CA . SER A 1 249 ? -5.824 -23.375 9.672 1 97.94 249 SER A CA 1
ATOM 2038 C C . SER A 1 249 ? -4.375 -23.25 10.133 1 97.94 249 SER A C 1
ATOM 2040 O O . SER A 1 249 ? -3.488 -22.953 9.328 1 97.94 249 SER A O 1
ATOM 2042 N N . SER A 1 250 ? -4.121 -23.453 11.383 1 97.62 250 SER A N 1
ATOM 2043 C CA . SER A 1 250 ? -2.762 -23.406 11.906 1 97.62 250 SER A CA 1
ATOM 2044 C C . SER A 1 250 ? -1.889 -24.484 11.289 1 97.62 250 SER A C 1
ATOM 2046 O O . SER A 1 250 ? -0.712 -24.266 11 1 97.62 250 SER A O 1
ATOM 2048 N N . GLU A 1 251 ? -2.467 -25.625 11.078 1 97.75 251 GLU A N 1
ATOM 2049 C CA . GLU A 1 251 ? -1.711 -26.688 10.43 1 97.75 251 GLU A CA 1
ATOM 2050 C C . GLU A 1 251 ? -1.449 -26.375 8.961 1 97.75 251 GLU A C 1
ATOM 2052 O O . GLU A 1 251 ? -0.382 -26.688 8.438 1 97.75 251 GLU A O 1
ATOM 2057 N N . MET A 1 252 ? -2.465 -25.812 8.297 1 98.44 252 MET A N 1
ATOM 2058 C CA . MET A 1 252 ? -2.26 -25.375 6.918 1 98.44 252 MET A CA 1
ATOM 2059 C C . MET A 1 252 ? -1.132 -24.359 6.836 1 98.44 252 MET A C 1
ATOM 2061 O O . MET A 1 252 ? -0.325 -24.391 5.902 1 98.44 252 MET A O 1
ATOM 2065 N N . ILE A 1 253 ? -1.1 -23.438 7.801 1 98.31 253 ILE A N 1
ATOM 2066 C CA . ILE A 1 253 ? -0.074 -22.391 7.844 1 98.31 253 ILE A CA 1
ATOM 2067 C C . ILE A 1 253 ? 1.29 -23.031 8.109 1 98.31 253 ILE A C 1
ATOM 2069 O O . ILE A 1 253 ? 2.291 -22.641 7.504 1 98.31 253 ILE A O 1
ATOM 2073 N N . LEU A 1 254 ? 1.328 -24.047 8.992 1 97.75 254 LEU A N 1
ATOM 2074 C CA . LEU A 1 254 ? 2.555 -24.797 9.227 1 97.75 254 LEU A CA 1
ATOM 2075 C C . LEU A 1 254 ? 3.086 -25.391 7.93 1 97.75 254 LEU A C 1
ATOM 2077 O O . LEU A 1 254 ? 4.281 -25.297 7.645 1 97.75 254 LEU A O 1
ATOM 2081 N N . ASN A 1 255 ? 2.178 -25.953 7.156 1 98.06 255 ASN A N 1
ATOM 2082 C CA . ASN A 1 255 ? 2.533 -26.531 5.867 1 98.06 255 ASN A CA 1
ATOM 2083 C C . ASN A 1 255 ? 3.154 -25.484 4.938 1 98.06 255 ASN A C 1
ATOM 2085 O O . ASN A 1 255 ? 4.121 -25.781 4.227 1 98.06 255 ASN A O 1
ATOM 2089 N N . ALA A 1 256 ? 2.641 -24.281 4.91 1 98.38 256 ALA A N 1
ATOM 2090 C CA . ALA A 1 256 ? 3.166 -23.203 4.078 1 98.38 256 ALA A CA 1
ATOM 2091 C C . ALA A 1 256 ? 4.52 -22.734 4.59 1 98.38 256 ALA A C 1
ATOM 2093 O O . ALA A 1 256 ? 5.434 -22.469 3.799 1 98.38 256 ALA A O 1
ATOM 2094 N N . LEU A 1 257 ? 4.723 -22.625 5.945 1 97.81 257 LEU A N 1
ATOM 2095 C CA . LEU A 1 257 ? 5.934 -22.094 6.566 1 97.81 257 LEU A CA 1
ATOM 2096 C C . LEU A 1 257 ? 7.141 -22.969 6.234 1 97.81 257 LEU A C 1
ATOM 2098 O O . LEU A 1 257 ? 8.281 -22.5 6.273 1 97.81 257 LEU A O 1
ATOM 2102 N N . GLU A 1 258 ? 6.891 -24.188 5.867 1 96.31 258 GLU A N 1
ATOM 2103 C CA . GLU A 1 258 ? 7.965 -25.125 5.566 1 96.31 258 GLU A CA 1
ATOM 2104 C C . GLU A 1 258 ? 8.781 -24.672 4.359 1 96.31 258 GLU A C 1
ATOM 2106 O O . GLU A 1 258 ? 9.93 -25.078 4.191 1 96.31 258 GLU A O 1
ATOM 2111 N N . HIS A 1 259 ? 8.234 -23.828 3.572 1 97.56 259 HIS A N 1
ATOM 2112 C CA . HIS A 1 259 ? 8.883 -23.406 2.336 1 97.56 259 HIS A CA 1
ATOM 2113 C C . HIS A 1 259 ? 9.727 -22.156 2.553 1 97.56 259 HIS A C 1
ATOM 2115 O O . HIS A 1 259 ? 10.523 -21.781 1.69 1 97.56 259 HIS A O 1
ATOM 2121 N N . VAL A 1 260 ? 9.656 -21.484 3.697 1 97.75 260 VAL A N 1
ATOM 2122 C CA . VAL A 1 260 ? 10.203 -20.141 3.891 1 97.75 260 VAL A CA 1
ATOM 2123 C C . VAL A 1 260 ? 11.727 -20.188 3.809 1 97.75 260 VAL A C 1
ATOM 2125 O O . VAL A 1 260 ? 12.344 -19.328 3.176 1 97.75 260 VAL A O 1
ATOM 2128 N N . LYS A 1 261 ? 12.336 -21.219 4.406 1 96.38 261 LYS A N 1
ATOM 2129 C CA . LYS A 1 261 ? 13.797 -21.312 4.406 1 96.38 261 LYS A CA 1
ATOM 2130 C C . LYS A 1 261 ? 14.344 -21.422 2.986 1 96.38 261 LYS A C 1
ATOM 2132 O O . LYS A 1 261 ? 15.266 -20.688 2.617 1 96.38 261 LYS A O 1
ATOM 2137 N N . GLU A 1 262 ? 13.75 -22.297 2.217 1 96.31 262 GLU A N 1
ATOM 2138 C CA . GLU A 1 262 ? 14.188 -22.469 0.834 1 96.31 262 GLU A CA 1
ATOM 2139 C C . GLU A 1 262 ? 13.938 -21.203 0.014 1 96.31 262 GLU A C 1
ATOM 2141 O O . GLU A 1 262 ? 14.711 -20.875 -0.888 1 96.31 262 GLU A O 1
ATOM 2146 N N . CYS A 1 263 ? 12.836 -20.547 0.334 1 96.94 263 CYS A N 1
ATOM 2147 C CA . CYS A 1 263 ? 12.539 -19.266 -0.305 1 96.94 263 CYS A CA 1
ATOM 2148 C C . CYS A 1 263 ? 13.664 -18.266 -0.068 1 96.94 263 CYS A C 1
ATOM 2150 O O . CYS A 1 263 ? 14.125 -17.609 -1.004 1 96.94 263 CYS A O 1
ATOM 2152 N N . LEU A 1 264 ? 14.141 -18.172 1.155 1 96.62 264 LEU A N 1
ATOM 2153 C CA . LEU A 1 264 ? 15.211 -17.25 1.522 1 96.62 264 LEU A CA 1
ATOM 2154 C C . LEU A 1 264 ? 16.516 -17.609 0.802 1 96.62 264 LEU A C 1
ATOM 2156 O O . LEU A 1 264 ? 17.203 -16.734 0.297 1 96.62 264 LEU A O 1
ATOM 2160 N N . ILE A 1 265 ? 16.781 -18.891 0.721 1 95.44 265 ILE A N 1
ATOM 2161 C CA . ILE A 1 265 ? 18 -19.359 0.063 1 95.44 265 ILE A CA 1
ATOM 2162 C C . ILE A 1 265 ? 17.953 -19 -1.422 1 95.44 265 ILE A C 1
ATOM 2164 O O . ILE A 1 265 ? 18.938 -18.516 -1.985 1 95.44 265 ILE A O 1
ATOM 2168 N N . TYR A 1 266 ? 16.859 -19.203 -2.059 1 96.62 266 TYR A N 1
ATOM 2169 C CA . TYR A 1 266 ? 16.703 -18.859 -3.465 1 96.62 266 TYR A CA 1
ATOM 2170 C C . TYR A 1 266 ? 16.922 -17.375 -3.688 1 96.62 266 TYR A C 1
ATOM 2172 O O . TYR A 1 266 ? 17.672 -16.969 -4.586 1 96.62 266 TYR A O 1
ATOM 2180 N N . LEU A 1 267 ? 16.297 -16.562 -2.854 1 96.69 267 LEU A N 1
ATOM 2181 C CA . LEU A 1 267 ? 16.344 -15.117 -3.018 1 96.69 267 LEU A CA 1
ATOM 2182 C C . LEU A 1 267 ? 17.75 -14.586 -2.758 1 96.69 267 LEU A C 1
ATOM 2184 O O . LEU A 1 267 ? 18.172 -13.602 -3.373 1 96.69 267 LEU A O 1
ATOM 2188 N N . ALA A 1 268 ? 18.453 -15.258 -1.872 1 94.62 268 ALA A N 1
ATOM 2189 C CA . ALA A 1 268 ? 19.828 -14.883 -1.594 1 94.62 268 ALA A CA 1
ATOM 2190 C C . ALA A 1 268 ? 20.719 -15.078 -2.826 1 94.62 268 ALA A C 1
ATOM 2192 O O . ALA A 1 268 ? 21.766 -14.461 -2.945 1 94.62 268 ALA A O 1
ATOM 2193 N N . GLY A 1 269 ? 20.234 -15.914 -3.721 1 94.25 269 GLY A N 1
ATOM 2194 C CA . GLY A 1 269 ? 21 -16.188 -4.926 1 94.25 269 GLY A CA 1
ATOM 2195 C C . GLY A 1 269 ? 20.719 -15.203 -6.047 1 94.25 269 GLY A C 1
ATOM 2196 O O . GLY A 1 269 ? 21.375 -15.242 -7.09 1 94.25 269 GLY A O 1
ATOM 2197 N N . LEU A 1 270 ? 19.797 -14.312 -5.891 1 95.25 270 LEU A N 1
ATOM 2198 C CA . LEU A 1 270 ? 19.453 -13.312 -6.898 1 95.25 270 LEU A CA 1
ATOM 2199 C C . LEU A 1 270 ? 20.25 -12.031 -6.672 1 95.25 270 LEU A C 1
ATOM 2201 O O . LEU A 1 270 ? 20.047 -11.344 -5.668 1 95.25 270 LEU A O 1
ATOM 2205 N N . ASN A 1 271 ? 21.109 -11.625 -7.637 1 90.88 271 ASN A N 1
ATOM 2206 C CA . ASN A 1 271 ? 22.031 -10.516 -7.422 1 90.88 271 ASN A CA 1
ATOM 2207 C C . ASN A 1 271 ? 21.547 -9.242 -8.102 1 90.88 271 ASN A C 1
ATOM 2209 O O . ASN A 1 271 ? 21.922 -8.141 -7.695 1 90.88 271 ASN A O 1
ATOM 2213 N N . GLU A 1 272 ? 20.828 -9.438 -9.188 1 93.19 272 GLU A N 1
ATOM 2214 C CA . GLU A 1 272 ? 20.312 -8.242 -9.852 1 93.19 272 GLU A CA 1
ATOM 2215 C C . GLU A 1 272 ? 19.125 -7.668 -9.086 1 93.19 272 GLU A C 1
ATOM 2217 O O . GLU A 1 272 ? 18.172 -8.391 -8.758 1 93.19 272 GLU A O 1
ATOM 2222 N N . GLN A 1 273 ? 19.109 -6.414 -8.773 1 88.75 273 GLN A N 1
ATOM 2223 C CA . GLN A 1 273 ? 18.203 -5.797 -7.805 1 88.75 273 GLN A CA 1
ATOM 2224 C C . GLN A 1 273 ? 16.75 -5.871 -8.273 1 88.75 273 GLN A C 1
ATOM 2226 O O . GLN A 1 273 ? 15.844 -6.129 -7.48 1 88.75 273 GLN A O 1
ATOM 2231 N N . SER A 1 274 ? 16.469 -5.59 -9.469 1 90.75 274 SER A N 1
ATOM 2232 C CA . SER A 1 274 ? 15.086 -5.555 -9.93 1 90.75 274 SER A CA 1
ATOM 2233 C C . SER A 1 274 ? 14.445 -6.938 -9.875 1 90.75 274 SER A C 1
ATOM 2235 O O . SER A 1 274 ? 13.266 -7.07 -9.531 1 90.75 274 SER A O 1
ATOM 2237 N N . ILE A 1 275 ? 15.211 -7.965 -10.219 1 95.62 275 ILE A N 1
ATOM 2238 C CA . ILE A 1 275 ? 14.633 -9.305 -10.156 1 95.62 275 ILE A CA 1
ATOM 2239 C C . ILE A 1 275 ? 14.523 -9.742 -8.695 1 95.62 275 ILE A C 1
ATOM 2241 O O . ILE A 1 275 ? 13.594 -10.469 -8.328 1 95.62 275 ILE A O 1
ATOM 2245 N N . PHE A 1 276 ? 15.523 -9.32 -7.855 1 94.75 276 PHE A N 1
ATOM 2246 C CA . PHE A 1 276 ? 15.375 -9.578 -6.43 1 94.75 276 PHE A CA 1
ATOM 2247 C C . PHE A 1 276 ? 14.078 -8.969 -5.898 1 94.75 276 PHE A C 1
ATOM 2249 O O . PHE A 1 276 ? 13.297 -9.648 -5.23 1 94.75 276 PHE A O 1
ATOM 2256 N N . ASN A 1 277 ? 13.828 -7.711 -6.184 1 91.94 277 ASN A N 1
ATOM 2257 C CA . ASN A 1 277 ? 12.609 -7.027 -5.742 1 91.94 277 ASN A CA 1
ATOM 2258 C C . ASN A 1 277 ? 11.359 -7.734 -6.242 1 91.94 277 ASN A C 1
ATOM 2260 O O . ASN A 1 277 ? 10.406 -7.926 -5.488 1 91.94 277 ASN A O 1
ATOM 2264 N N . PHE A 1 278 ? 11.398 -8.086 -7.465 1 94.31 278 PHE A N 1
ATOM 2265 C CA . PHE A 1 278 ? 10.281 -8.75 -8.125 1 94.31 278 PHE A CA 1
ATOM 2266 C C . PHE A 1 278 ? 9.891 -10.023 -7.391 1 94.31 278 PHE A C 1
ATOM 2268 O O . PHE A 1 278 ? 8.703 -10.32 -7.246 1 94.31 278 PHE A O 1
ATOM 2275 N N . CYS A 1 279 ? 10.852 -10.711 -6.918 1 96.5 279 CYS A N 1
ATOM 2276 C CA . CYS A 1 279 ? 10.602 -11.992 -6.27 1 96.5 279 CYS A CA 1
ATOM 2277 C C . CYS A 1 279 ? 10.375 -11.812 -4.773 1 96.5 279 CYS A C 1
ATOM 2279 O O . CYS A 1 279 ? 9.562 -12.523 -4.172 1 96.5 279 CYS A O 1
ATOM 2281 N N . ALA A 1 280 ? 11.047 -10.875 -4.191 1 95.81 280 ALA A N 1
ATOM 2282 C CA . ALA A 1 280 ? 11.07 -10.727 -2.738 1 95.81 280 ALA A CA 1
ATOM 2283 C C . ALA A 1 280 ? 9.789 -10.07 -2.23 1 95.81 280 ALA A C 1
ATOM 2285 O O . ALA A 1 280 ? 9.273 -10.445 -1.176 1 95.81 280 ALA A O 1
ATOM 2286 N N . VAL A 1 281 ? 9.258 -9.117 -2.9 1 93.38 281 VAL A N 1
ATOM 2287 C CA . VAL A 1 281 ? 8.117 -8.336 -2.424 1 93.38 281 VAL A CA 1
ATOM 2288 C C . VAL A 1 281 ? 6.91 -9.25 -2.227 1 93.38 281 VAL A C 1
ATOM 2290 O O . VAL A 1 281 ? 6.301 -9.258 -1.154 1 93.38 281 VAL A O 1
ATOM 2293 N N . PRO A 1 282 ? 6.574 -10.094 -3.217 1 94.62 282 PRO A N 1
ATOM 2294 C CA . PRO A 1 282 ? 5.441 -10.992 -2.99 1 94.62 282 PRO A CA 1
ATOM 2295 C C . PRO A 1 282 ? 5.656 -11.922 -1.797 1 94.62 282 PRO A C 1
ATOM 2297 O O . PRO A 1 282 ? 4.703 -12.266 -1.094 1 94.62 282 PRO A O 1
ATOM 2300 N N . GLN A 1 283 ? 6.895 -12.312 -1.549 1 97.06 283 GLN A N 1
ATOM 2301 C CA . GLN A 1 283 ? 7.188 -13.203 -0.431 1 97.06 283 GLN A CA 1
ATOM 2302 C C . GLN A 1 283 ? 7.023 -12.484 0.904 1 97.06 283 GLN A C 1
ATOM 2304 O O . GLN A 1 283 ? 6.492 -13.047 1.861 1 97.06 283 GLN A O 1
ATOM 2309 N N . GLY A 1 284 ? 7.562 -11.25 0.917 1 95.88 284 GLY A N 1
ATOM 2310 C CA . GLY A 1 284 ? 7.324 -10.453 2.105 1 95.88 284 GLY A CA 1
ATOM 2311 C C . GLY A 1 284 ? 5.852 -10.258 2.408 1 95.88 284 GLY A C 1
ATOM 2312 O O . GLY A 1 284 ? 5.422 -10.391 3.557 1 95.88 284 GLY A O 1
ATOM 2313 N N . MET A 1 285 ? 5.086 -10.039 1.386 1 94.19 285 MET A N 1
ATOM 2314 C CA . MET A 1 285 ? 3.641 -9.883 1.541 1 94.19 285 MET A CA 1
ATOM 2315 C C . MET A 1 285 ? 3.004 -11.195 2 1 94.19 285 MET A C 1
ATOM 2317 O O . MET A 1 285 ? 2.064 -11.188 2.797 1 94.19 285 MET A O 1
ATOM 2321 N N . ALA A 1 286 ? 3.537 -12.234 1.505 1 96.94 286 ALA A N 1
ATOM 2322 C CA . ALA A 1 286 ? 2.98 -13.547 1.813 1 96.94 286 ALA A CA 1
ATOM 2323 C C . ALA A 1 286 ? 3.139 -13.875 3.295 1 96.94 286 ALA A C 1
ATOM 2325 O O . ALA A 1 286 ? 2.186 -14.312 3.945 1 96.94 286 ALA A O 1
ATOM 2326 N N . ILE A 1 287 ? 4.297 -13.664 3.863 1 98.19 287 ILE A N 1
ATOM 2327 C CA . ILE A 1 287 ? 4.504 -14.008 5.266 1 98.19 287 ILE A CA 1
ATOM 2328 C C . ILE A 1 287 ? 3.676 -13.078 6.152 1 98.19 287 ILE A C 1
ATOM 2330 O O . ILE A 1 287 ? 3.191 -13.492 7.211 1 98.19 287 ILE A O 1
ATOM 2334 N N . ALA A 1 288 ? 3.533 -11.883 5.734 1 97.12 288 ALA A N 1
ATOM 2335 C CA . ALA A 1 288 ? 2.654 -10.969 6.461 1 97.12 288 ALA A CA 1
ATOM 2336 C C . ALA A 1 288 ? 1.206 -11.445 6.414 1 97.12 288 ALA A C 1
ATOM 2338 O O . ALA A 1 288 ? 0.487 -11.367 7.414 1 97.12 288 ALA A O 1
ATOM 2339 N N . THR A 1 289 ? 0.787 -11.906 5.324 1 97.5 289 THR A N 1
ATOM 2340 C CA . THR A 1 289 ? -0.559 -12.445 5.164 1 97.5 289 THR A CA 1
ATOM 2341 C C . THR A 1 289 ? -0.762 -13.672 6.051 1 97.5 289 THR A C 1
ATOM 2343 O O . THR A 1 289 ? -1.811 -13.82 6.68 1 97.5 289 THR A O 1
ATOM 2346 N N . LEU A 1 290 ? 0.252 -14.516 6.094 1 98.31 290 LEU A N 1
ATOM 2347 C CA . LEU A 1 290 ? 0.151 -15.688 6.949 1 98.31 290 LEU A CA 1
ATOM 2348 C C . LEU A 1 290 ? -0.014 -15.289 8.406 1 98.31 290 LEU A C 1
ATOM 2350 O O . LEU A 1 290 ? -0.773 -15.922 9.148 1 98.31 290 LEU A O 1
ATOM 2354 N N . GLU A 1 291 ? 0.711 -14.305 8.805 1 98.25 291 GLU A N 1
ATOM 2355 C CA . GLU A 1 291 ? 0.578 -13.812 10.18 1 98.25 291 GLU A CA 1
ATOM 2356 C C . GLU A 1 291 ? -0.839 -13.32 10.453 1 98.25 291 GLU A C 1
ATOM 2358 O O . GLU A 1 291 ? -1.399 -13.578 11.516 1 98.25 291 GLU A O 1
ATOM 2363 N N . LEU A 1 292 ? -1.437 -12.641 9.492 1 97.31 292 LEU A N 1
ATOM 2364 C CA . LEU A 1 292 ? -2.805 -12.156 9.641 1 97.31 292 LEU A CA 1
ATOM 2365 C C . LEU A 1 292 ? -3.787 -13.32 9.734 1 97.31 292 LEU A C 1
ATOM 2367 O O . LEU A 1 292 ? -4.77 -13.25 10.469 1 97.31 292 LEU A O 1
ATOM 2371 N N . CYS A 1 293 ? -3.5 -14.352 9.016 1 97.94 293 CYS A N 1
ATOM 2372 C CA . CYS A 1 293 ? -4.387 -15.508 8.961 1 97.94 293 CYS A CA 1
ATOM 2373 C C . CYS A 1 293 ? -4.23 -16.375 10.203 1 97.94 293 CYS A C 1
ATOM 2375 O O . CYS A 1 293 ? -5.172 -17.062 10.602 1 97.94 293 CYS A O 1
ATOM 2377 N N . PHE A 1 294 ? -3.064 -16.375 10.797 1 98 294 PHE A N 1
ATOM 2378 C CA . PHE A 1 294 ? -2.746 -17.281 11.883 1 98 294 PHE A CA 1
ATOM 2379 C C . PHE A 1 294 ? -3.656 -17.031 13.078 1 98 294 PHE A C 1
ATOM 2381 O O . PHE A 1 294 ? -3.738 -15.906 13.578 1 98 294 PHE A O 1
ATOM 2388 N N . ARG A 1 295 ? -4.395 -18.078 13.43 1 96.62 295 ARG A N 1
ATOM 2389 C CA . ARG A 1 295 ? -5.312 -18.109 14.562 1 96.62 295 ARG A CA 1
ATOM 2390 C C . ARG A 1 295 ? -6.293 -16.938 14.5 1 96.62 295 ARG A C 1
ATOM 2392 O O . ARG A 1 295 ? -6.547 -16.281 15.508 1 96.62 295 ARG A O 1
ATOM 2399 N N . ASN A 1 296 ? -6.746 -16.625 13.328 1 96.5 296 ASN A N 1
ATOM 2400 C CA . ASN A 1 296 ? -7.699 -15.547 13.062 1 96.5 296 ASN A CA 1
ATOM 2401 C C . ASN A 1 296 ? -9.07 -16.094 12.68 1 96.5 296 ASN A C 1
ATOM 2403 O O . ASN A 1 296 ? -9.25 -16.578 11.555 1 96.5 296 ASN A O 1
ATOM 2407 N N . PRO A 1 297 ? -10.055 -16.016 13.555 1 95.88 297 PRO A N 1
ATOM 2408 C CA . PRO A 1 297 ? -11.375 -16.578 13.258 1 95.88 297 PRO A CA 1
ATOM 2409 C C . PRO A 1 297 ? -12.039 -15.906 12.055 1 95.88 297 PRO A C 1
ATOM 2411 O O . PRO A 1 297 ? -12.906 -16.5 11.414 1 95.88 297 PRO A O 1
ATOM 2414 N N . ALA A 1 298 ? -11.602 -14.734 11.695 1 95.81 298 ALA A N 1
ATOM 2415 C CA . ALA A 1 298 ? -12.18 -14.008 10.578 1 95.81 298 ALA A CA 1
ATOM 2416 C C . ALA A 1 298 ? -11.969 -14.758 9.266 1 95.81 298 ALA A C 1
ATOM 2418 O O . ALA A 1 298 ? -12.695 -14.531 8.289 1 95.81 298 ALA A O 1
ATOM 2419 N N . LEU A 1 299 ? -10.992 -15.656 9.266 1 96.31 299 LEU A N 1
ATOM 2420 C CA . LEU A 1 299 ? -10.664 -16.453 8.094 1 96.31 299 LEU A CA 1
ATOM 2421 C C . LEU A 1 299 ? -11.867 -17.297 7.66 1 96.31 299 LEU A C 1
ATOM 2423 O O . LEU A 1 299 ? -11.984 -17.656 6.484 1 96.31 299 LEU A O 1
ATOM 2427 N N . PHE A 1 300 ? -12.781 -17.516 8.555 1 96.69 300 PHE A N 1
ATOM 2428 C CA . PHE A 1 300 ? -13.875 -18.438 8.297 1 96.69 300 PHE A CA 1
ATOM 2429 C C . PHE A 1 300 ? -15.211 -17.703 8.273 1 96.69 300 PHE A C 1
ATOM 2431 O O . PHE A 1 300 ? -16.281 -18.344 8.281 1 96.69 300 PHE A O 1
ATOM 2438 N N . GLU A 1 301 ? -15.133 -16.453 8.32 1 94.25 301 GLU A N 1
ATOM 2439 C CA . GLU A 1 301 ? -16.344 -15.641 8.25 1 94.25 301 GLU A CA 1
ATOM 2440 C C . GLU A 1 301 ? -16.672 -15.281 6.801 1 94.25 301 GLU A C 1
ATOM 2442 O O . GLU A 1 301 ? -15.773 -15.023 5.996 1 94.25 301 GLU A O 1
ATOM 2447 N N . ARG A 1 302 ? -17.938 -15.227 6.59 1 86.56 302 ARG A N 1
ATOM 2448 C CA . ARG A 1 302 ? -18.391 -14.875 5.246 1 86.56 302 ARG A CA 1
ATOM 2449 C C . ARG A 1 302 ? -18.172 -13.398 4.957 1 86.56 302 ARG A C 1
ATOM 2451 O O . ARG A 1 302 ? -18.344 -12.555 5.844 1 86.56 302 ARG A O 1
ATOM 2458 N N . ASN A 1 303 ? -17.75 -13.086 3.781 1 85.06 303 ASN A N 1
ATOM 2459 C CA . ASN A 1 303 ? -17.609 -11.727 3.264 1 85.06 303 ASN A CA 1
ATOM 2460 C C . ASN A 1 303 ? -16.5 -10.961 3.994 1 85.06 303 ASN A C 1
ATOM 2462 O O . ASN A 1 303 ? -16.594 -9.75 4.164 1 85.06 303 ASN A O 1
ATOM 2466 N N . VAL A 1 304 ? -15.625 -11.703 4.59 1 85.69 304 VAL A N 1
ATOM 2467 C CA . VAL A 1 304 ? -14.461 -11.07 5.207 1 85.69 304 VAL A CA 1
ATOM 2468 C C . VAL A 1 304 ? -13.203 -11.398 4.402 1 85.69 304 VAL A C 1
ATOM 2470 O O . VAL A 1 304 ? -12.938 -12.562 4.102 1 85.69 304 VAL A O 1
ATOM 2473 N N . SER A 1 305 ? -12.586 -10.344 3.969 1 87.62 305 SER A N 1
ATOM 2474 C CA . SER A 1 305 ? -11.328 -10.516 3.252 1 87.62 305 SER A CA 1
ATOM 2475 C C . SER A 1 305 ? -10.141 -10.109 4.117 1 87.62 305 SER A C 1
ATOM 2477 O O . SER A 1 305 ? -10.078 -8.977 4.598 1 87.62 305 SER A O 1
ATOM 2479 N N . ILE A 1 306 ? -9.281 -11.047 4.352 1 92.19 306 ILE A N 1
ATOM 2480 C CA . ILE A 1 306 ? -8.062 -10.758 5.094 1 92.19 306 ILE A CA 1
ATOM 2481 C C . ILE A 1 306 ? -7.008 -10.188 4.145 1 92.19 306 ILE A C 1
ATOM 2483 O O . ILE A 1 306 ? -6.613 -10.836 3.176 1 92.19 306 ILE A O 1
ATOM 2487 N N . LYS A 1 307 ? -6.613 -8.969 4.363 1 88.94 307 LYS A N 1
ATOM 2488 C CA . LYS A 1 307 ? -5.625 -8.305 3.518 1 88.94 307 LYS A CA 1
ATOM 2489 C C . LYS A 1 307 ? -4.645 -7.488 4.352 1 88.94 307 LYS A C 1
ATOM 2491 O O . LYS A 1 307 ? -5.023 -6.906 5.371 1 88.94 307 LYS A O 1
ATOM 2496 N N . VAL A 1 308 ? -3.365 -7.547 3.869 1 90.19 308 VAL A N 1
ATOM 2497 C CA . VAL A 1 308 ? -2.383 -6.633 4.438 1 90.19 308 VAL A CA 1
ATOM 2498 C C . VAL A 1 308 ? -2.82 -5.188 4.195 1 90.19 308 VAL A C 1
ATOM 2500 O O . VAL A 1 308 ? -3.246 -4.84 3.092 1 90.19 308 VAL A O 1
ATOM 2503 N N . SER A 1 309 ? -2.781 -4.363 5.176 1 86.44 309 SER A N 1
ATOM 2504 C CA . SER A 1 309 ? -3.211 -2.973 5.043 1 86.44 309 SER A CA 1
ATOM 2505 C C . SER A 1 309 ? -2.334 -2.215 4.051 1 86.44 309 SER A C 1
ATOM 2507 O O . SER A 1 309 ? -1.203 -2.623 3.777 1 86.44 309 SER A O 1
ATOM 2509 N N . ARG A 1 310 ? -2.803 -1.161 3.553 1 83.5 310 ARG A N 1
ATOM 2510 C CA . ARG A 1 310 ? -2.07 -0.315 2.617 1 83.5 310 ARG A CA 1
ATOM 2511 C C . ARG A 1 310 ? -0.759 0.168 3.227 1 83.5 310 ARG A C 1
ATOM 2513 O O . ARG A 1 310 ? 0.291 0.109 2.582 1 83.5 310 ARG A O 1
ATOM 2520 N N . GLY A 1 311 ? -0.84 0.639 4.449 1 82 311 GLY A N 1
ATOM 2521 C CA . GLY A 1 311 ? 0.357 1.095 5.141 1 82 311 GLY A CA 1
ATOM 2522 C C . GLY A 1 311 ? 1.397 0.004 5.312 1 82 311 GLY A C 1
ATOM 2523 O O . GLY A 1 311 ? 2.582 0.223 5.055 1 82 311 GLY A O 1
ATOM 2524 N N . ASP A 1 312 ? 0.926 -1.139 5.645 1 87.56 312 ASP A N 1
ATOM 2525 C CA . ASP A 1 312 ? 1.84 -2.262 5.832 1 87.56 312 ASP A CA 1
ATOM 2526 C C . ASP A 1 312 ? 2.439 -2.707 4.5 1 87.56 312 ASP A C 1
ATOM 2528 O O . ASP A 1 312 ? 3.615 -3.072 4.43 1 87.56 312 ASP A O 1
ATOM 2532 N N . ALA A 1 313 ? 1.615 -2.752 3.518 1 88.5 313 ALA A N 1
ATOM 2533 C CA . ALA A 1 313 ? 2.102 -3.141 2.195 1 88.5 313 ALA A CA 1
ATOM 2534 C C . ALA A 1 313 ? 3.211 -2.207 1.722 1 88.5 313 ALA A C 1
ATOM 2536 O O . ALA A 1 313 ? 4.23 -2.66 1.195 1 88.5 313 ALA A O 1
ATOM 2537 N N . CYS A 1 314 ? 3.08 -0.944 1.922 1 83.94 314 CYS A N 1
ATOM 2538 C CA . CYS A 1 314 ? 4.098 0.034 1.556 1 83.94 314 CYS A CA 1
ATOM 2539 C C . CYS A 1 314 ? 5.379 -0.188 2.352 1 83.94 314 CYS A C 1
ATOM 2541 O O . CYS A 1 314 ? 6.477 -0.121 1.798 1 83.94 314 CYS A O 1
ATOM 2543 N N . HIS A 1 315 ? 5.145 -0.392 3.604 1 85.19 315 HIS A N 1
ATOM 2544 C CA . HIS A 1 315 ? 6.289 -0.634 4.477 1 85.19 315 HIS A CA 1
ATOM 2545 C C . HIS A 1 315 ? 7.07 -1.866 4.031 1 85.19 315 HIS A C 1
ATOM 2547 O O . HIS A 1 315 ? 8.297 -1.827 3.936 1 85.19 315 HIS A O 1
ATOM 2553 N N . LEU A 1 316 ? 6.344 -2.918 3.777 1 90.12 316 LEU A N 1
ATOM 2554 C CA . LEU A 1 316 ? 6.957 -4.176 3.367 1 90.12 316 LEU A CA 1
ATOM 2555 C C . LEU A 1 316 ? 7.688 -4.016 2.035 1 90.12 316 LEU A C 1
ATOM 2557 O O . LEU A 1 316 ? 8.805 -4.508 1.871 1 90.12 316 LEU A O 1
ATOM 2561 N N . MET A 1 317 ? 7.051 -3.387 1.173 1 86.44 317 MET A N 1
ATOM 2562 C CA . MET A 1 317 ? 7.66 -3.178 -0.137 1 86.44 317 MET A CA 1
ATOM 2563 C C . MET A 1 317 ? 8.953 -2.385 -0.014 1 86.44 317 MET A C 1
ATOM 2565 O O . MET A 1 317 ? 9.961 -2.732 -0.633 1 86.44 317 MET A O 1
ATOM 2569 N N . LEU A 1 318 ? 8.953 -1.316 0.765 1 82 318 LEU A N 1
ATOM 2570 C CA . LEU A 1 318 ? 10.141 -0.497 0.965 1 82 318 LEU A CA 1
ATOM 2571 C C . LEU A 1 318 ? 11.273 -1.317 1.584 1 82 318 LEU A C 1
ATOM 2573 O O . LEU A 1 318 ? 12.422 -1.233 1.144 1 82 318 LEU A O 1
ATOM 2577 N N . GLU A 1 319 ? 10.938 -2.068 2.568 1 85.88 319 GLU A N 1
ATOM 2578 C CA . GLU A 1 319 ? 11.953 -2.879 3.236 1 85.88 319 GLU A CA 1
ATOM 2579 C C . GLU A 1 319 ? 12.539 -3.924 2.289 1 85.88 319 GLU A C 1
ATOM 2581 O O . GLU A 1 319 ? 13.734 -4.203 2.326 1 85.88 319 GLU A O 1
ATOM 2586 N N . CYS A 1 320 ? 11.664 -4.512 1.499 1 88.44 320 CYS A N 1
ATOM 2587 C CA . CYS A 1 320 ? 12.117 -5.531 0.562 1 88.44 320 CYS A CA 1
ATOM 2588 C C . CYS A 1 320 ? 13.109 -4.949 -0.44 1 88.44 320 CYS A C 1
ATOM 2590 O O . CYS A 1 320 ? 14.031 -5.633 -0.879 1 88.44 320 CYS A O 1
ATOM 2592 N N . THR A 1 321 ? 12.984 -3.719 -0.794 1 82.62 321 THR A N 1
ATOM 2593 C CA . THR A 1 321 ? 13.836 -3.111 -1.806 1 82.62 321 THR A CA 1
ATOM 2594 C C . THR A 1 321 ? 15.219 -2.803 -1.229 1 82.62 321 THR A C 1
ATOM 2596 O O . THR A 1 321 ? 16.141 -2.43 -1.965 1 82.62 321 THR A O 1
ATOM 2599 N N . GLN A 1 322 ? 15.375 -2.977 0.088 1 81.88 322 GLN A N 1
ATOM 2600 C CA . GLN A 1 322 ? 16.672 -2.791 0.73 1 81.88 322 GLN A CA 1
ATOM 2601 C C . GLN A 1 322 ? 17.531 -4.051 0.612 1 81.88 322 GLN A C 1
ATOM 2603 O O . GLN A 1 322 ? 18.547 -4.18 1.296 1 81.88 322 GLN A O 1
ATOM 2608 N N . GLY A 1 323 ? 17.109 -5.004 -0.18 1 88.44 323 GLY A N 1
ATOM 2609 C CA . GLY A 1 323 ? 17.891 -6.207 -0.438 1 88.44 323 GLY A CA 1
ATOM 2610 C C . GLY A 1 323 ? 17.594 -7.328 0.542 1 88.44 323 GLY A C 1
ATOM 2611 O O . GLY A 1 323 ? 16.562 -7.32 1.208 1 88.44 323 GLY A O 1
ATOM 2612 N N . LEU A 1 324 ? 18.547 -8.258 0.526 1 93.12 324 LEU A N 1
ATOM 2613 C CA . LEU A 1 324 ? 18.359 -9.461 1.323 1 93.12 324 LEU A CA 1
ATOM 2614 C C . LEU A 1 324 ? 18.234 -9.125 2.805 1 93.12 324 LEU A C 1
ATOM 2616 O O . LEU A 1 324 ? 17.406 -9.703 3.508 1 93.12 324 LEU A O 1
ATOM 2620 N N . PRO A 1 325 ? 19.016 -8.156 3.326 1 91.06 325 PRO A N 1
ATOM 2621 C CA . PRO A 1 325 ? 18.859 -7.828 4.742 1 91.06 325 PRO A CA 1
ATOM 2622 C C . PRO A 1 325 ? 17.438 -7.352 5.082 1 91.06 325 PRO A C 1
ATOM 2624 O O . PRO A 1 325 ? 16.891 -7.719 6.125 1 91.06 325 PRO A O 1
ATOM 2627 N N . GLY A 1 326 ? 16.859 -6.535 4.195 1 90.5 326 GLY A N 1
ATOM 2628 C CA . GLY A 1 326 ? 15.492 -6.082 4.414 1 90.5 326 GLY A CA 1
ATOM 2629 C C . GLY A 1 326 ? 14.484 -7.215 4.461 1 90.5 326 GLY A C 1
ATOM 2630 O O . GLY A 1 326 ? 13.617 -7.25 5.336 1 90.5 326 GLY A O 1
ATOM 2631 N N . LEU A 1 327 ? 14.641 -8.102 3.529 1 95.44 327 LEU A N 1
ATOM 2632 C CA . LEU A 1 327 ? 13.742 -9.25 3.494 1 95.44 327 LEU A CA 1
ATOM 2633 C C . LEU A 1 327 ? 13.914 -10.109 4.742 1 95.44 327 LEU A C 1
ATOM 2635 O O . LEU A 1 327 ? 12.93 -10.586 5.309 1 95.44 327 LEU A O 1
ATOM 2639 N N . CYS A 1 328 ? 15.109 -10.328 5.137 1 95.31 328 CYS A N 1
ATOM 2640 C CA . CYS A 1 328 ? 15.375 -11.133 6.32 1 95.31 328 CYS A CA 1
ATOM 2641 C C . CYS A 1 328 ? 14.75 -10.508 7.559 1 95.31 328 CYS A C 1
ATOM 2643 O O . CYS A 1 328 ? 14.188 -11.219 8.398 1 95.31 328 CYS A O 1
ATOM 2645 N N . ARG A 1 329 ? 14.766 -9.266 7.648 1 91.88 329 ARG A N 1
ATOM 2646 C CA . ARG A 1 329 ? 14.133 -8.586 8.773 1 91.88 329 ARG A CA 1
ATOM 2647 C C . ARG A 1 329 ? 12.617 -8.797 8.758 1 91.88 329 ARG A C 1
ATOM 2649 O O . ARG A 1 329 ? 12.016 -9.039 9.805 1 91.88 329 ARG A O 1
ATOM 2656 N N . ILE A 1 330 ? 12.086 -8.68 7.602 1 95.12 330 ILE A N 1
ATOM 2657 C CA . ILE A 1 330 ? 10.656 -8.898 7.445 1 95.12 330 ILE A CA 1
ATOM 2658 C C . ILE A 1 330 ? 10.289 -10.305 7.902 1 95.12 330 ILE A C 1
ATOM 2660 O O . ILE A 1 330 ? 9.422 -10.484 8.758 1 95.12 330 ILE A O 1
ATOM 2664 N N . VAL A 1 331 ? 11 -11.242 7.375 1 97.69 331 VAL A N 1
ATOM 2665 C CA . VAL A 1 331 ? 10.672 -12.648 7.613 1 97.69 331 VAL A CA 1
ATOM 2666 C C . VAL A 1 331 ? 10.852 -12.977 9.094 1 97.69 331 VAL A C 1
ATOM 2668 O O . VAL A 1 331 ? 10 -13.633 9.695 1 97.69 331 VAL A O 1
ATOM 2671 N N . SER A 1 332 ? 11.875 -12.484 9.664 1 96.12 332 SER A N 1
ATOM 2672 C CA . SER A 1 332 ? 12.109 -12.703 11.086 1 96.12 332 SER A CA 1
ATOM 2673 C C . SER A 1 332 ? 11.016 -12.055 11.938 1 96.12 332 SER A C 1
ATOM 2675 O O . SER A 1 332 ? 10.508 -12.672 12.875 1 96.12 332 SER A O 1
ATOM 2677 N N . ARG A 1 333 ? 10.664 -10.875 11.625 1 94 333 ARG A N 1
ATOM 2678 C CA . ARG A 1 333 ? 9.633 -10.133 12.352 1 94 333 ARG A CA 1
ATOM 2679 C C . ARG A 1 333 ? 8.305 -10.875 12.328 1 94 333 ARG A C 1
ATOM 2681 O O . ARG A 1 333 ? 7.668 -11.062 13.367 1 94 333 ARG A O 1
ATOM 2688 N N . TYR A 1 334 ? 7.934 -11.328 11.195 1 97.44 334 TYR A N 1
ATOM 2689 C CA . TYR A 1 334 ? 6.617 -11.945 11.07 1 97.44 334 TYR A CA 1
ATOM 2690 C C . TYR A 1 334 ? 6.633 -13.375 11.609 1 97.44 334 TYR A C 1
ATOM 2692 O O . TYR A 1 334 ? 5.621 -13.859 12.117 1 97.44 334 TYR A O 1
ATOM 2700 N N . ALA A 1 335 ? 7.805 -14.047 11.539 1 97.38 335 ALA A N 1
ATOM 2701 C CA . ALA A 1 335 ? 7.926 -15.336 12.219 1 97.38 335 ALA A CA 1
ATOM 2702 C C . ALA A 1 335 ? 7.754 -15.18 13.727 1 97.38 335 ALA A C 1
ATOM 2704 O O . ALA A 1 335 ? 7.055 -15.977 14.359 1 97.38 335 ALA A O 1
ATOM 2705 N N . ARG A 1 336 ? 8.305 -14.164 14.258 1 95.56 336 ARG A N 1
ATOM 2706 C CA . ARG A 1 336 ? 8.18 -13.898 15.688 1 95.56 336 ARG A CA 1
ATOM 2707 C C . ARG A 1 336 ? 6.734 -13.578 16.062 1 95.56 336 ARG A C 1
ATOM 2709 O O . ARG A 1 336 ? 6.25 -14.008 17.109 1 95.56 336 ARG A O 1
ATOM 2716 N N . ARG A 1 337 ? 6.113 -12.828 15.227 1 95.69 337 ARG A N 1
ATOM 2717 C CA . ARG A 1 337 ? 4.727 -12.469 15.492 1 95.69 337 ARG A CA 1
ATOM 2718 C C . ARG A 1 337 ? 3.82 -13.688 15.453 1 95.69 337 ARG A C 1
ATOM 2720 O O . ARG A 1 337 ? 2.893 -13.805 16.25 1 95.69 337 ARG A O 1
ATOM 2727 N N . ILE A 1 338 ? 4.082 -14.578 14.555 1 97.44 338 ILE A N 1
ATOM 2728 C CA . ILE A 1 338 ? 3.312 -15.82 14.477 1 97.44 338 ILE A CA 1
ATOM 2729 C C . ILE A 1 338 ? 3.533 -16.641 15.75 1 97.44 338 ILE A C 1
ATOM 2731 O O . ILE A 1 338 ? 2.574 -17.125 16.359 1 97.44 338 ILE A O 1
ATOM 2735 N N . LYS A 1 339 ? 4.742 -16.734 16.156 1 95.56 339 LYS A N 1
ATOM 2736 C CA . LYS A 1 339 ? 5.074 -17.453 17.375 1 95.56 339 LYS A CA 1
ATOM 2737 C C . LYS A 1 339 ? 4.375 -16.844 18.594 1 95.56 339 LYS A C 1
ATOM 2739 O O . LYS A 1 339 ? 3.859 -17.562 19.438 1 95.56 339 LYS A O 1
ATOM 2744 N N . ALA A 1 340 ? 4.309 -15.562 18.625 1 94.31 340 ALA A N 1
ATOM 2745 C CA . ALA A 1 340 ? 3.727 -14.844 19.766 1 94.31 340 ALA A CA 1
ATOM 2746 C C . ALA A 1 340 ? 2.215 -15.055 19.828 1 94.31 340 ALA A C 1
ATOM 2748 O O . ALA A 1 340 ? 1.622 -15.008 20.906 1 94.31 340 ALA A O 1
ATOM 2749 N N . LYS A 1 341 ? 1.602 -15.273 18.703 1 94.62 341 LYS A N 1
ATOM 2750 C CA . LYS A 1 341 ? 0.159 -15.484 18.625 1 94.62 341 LYS A CA 1
ATOM 2751 C C . LYS A 1 341 ? -0.212 -16.906 19.031 1 94.62 341 LYS A C 1
ATOM 2753 O O . LYS A 1 341 ? -1.381 -17.203 19.297 1 94.62 341 LYS A O 1
ATOM 2758 N N . ASN A 1 342 ? 0.836 -17.703 19.109 1 92.25 342 ASN A N 1
ATOM 2759 C CA . ASN A 1 342 ? 0.563 -19.094 19.469 1 92.25 342 ASN A CA 1
ATOM 2760 C C . ASN A 1 342 ? 0.194 -19.234 20.938 1 92.25 342 ASN A C 1
ATOM 2762 O O . ASN A 1 342 ? 0.414 -18.312 21.734 1 92.25 342 ASN A O 1
ATOM 2766 N N . PHE A 1 343 ? -0.563 -20.234 21.234 1 87.81 343 PHE A N 1
ATOM 2767 C CA . PHE A 1 343 ? -0.978 -20.375 22.625 1 87.81 343 PHE A CA 1
ATOM 2768 C C . PHE A 1 343 ? -0.667 -21.766 23.156 1 87.81 343 PHE A C 1
ATOM 2770 O O . PHE A 1 343 ? -0.502 -22.703 22.375 1 87.81 343 PHE A O 1
ATOM 2777 N N . ALA A 1 344 ? -0.651 -21.875 24.484 1 85.25 344 ALA A N 1
ATOM 2778 C CA . ALA A 1 344 ? -0.078 -23 25.219 1 85.25 344 ALA A CA 1
ATOM 2779 C C . ALA A 1 344 ? -0.808 -24.312 24.891 1 85.25 344 ALA A C 1
ATOM 2781 O O . ALA A 1 344 ? -0.188 -25.359 24.781 1 85.25 344 ALA A O 1
ATOM 2782 N N . ASN A 1 345 ? -2.074 -24.281 24.547 1 88.38 345 ASN A N 1
ATOM 2783 C CA . ASN A 1 345 ? -2.836 -25.5 24.359 1 88.38 345 ASN A CA 1
ATOM 2784 C C . ASN A 1 345 ? -3.115 -25.766 22.875 1 88.38 345 ASN A C 1
ATOM 2786 O O . ASN A 1 345 ? -3.926 -26.625 22.531 1 88.38 345 ASN A O 1
ATOM 2790 N N . ALA A 1 346 ? -2.348 -25.109 22.078 1 90.94 346 ALA A N 1
ATOM 2791 C CA . ALA A 1 346 ? -2.572 -25.297 20.641 1 90.94 346 ALA A CA 1
ATOM 2792 C C . ALA A 1 346 ? -2.066 -26.656 20.188 1 90.94 346 ALA A C 1
ATOM 2794 O O . ALA A 1 346 ? -1.041 -27.141 20.672 1 90.94 346 ALA A O 1
ATOM 2795 N N . THR A 1 347 ? -2.766 -27.359 19.297 1 89.69 347 THR A N 1
ATOM 2796 C CA . THR A 1 347 ? -2.455 -28.688 18.781 1 89.69 347 THR A CA 1
ATOM 2797 C C . THR A 1 347 ? -1.067 -28.719 18.156 1 89.69 347 THR A C 1
ATOM 2799 O O . THR A 1 347 ? -0.308 -29.672 18.344 1 89.69 347 THR A O 1
ATOM 2802 N N . ASN A 1 348 ? -0.676 -27.703 17.375 1 91.12 348 ASN A N 1
ATOM 2803 C CA . ASN A 1 348 ? 0.596 -27.672 16.656 1 91.12 348 ASN A CA 1
ATOM 2804 C C . ASN A 1 348 ? 1.549 -26.641 17.266 1 91.12 348 ASN A C 1
ATOM 2806 O O . ASN A 1 348 ? 2.32 -26 16.547 1 91.12 348 ASN A O 1
ATOM 2810 N N . LEU A 1 349 ? 1.466 -26.484 18.547 1 90.69 349 LEU A N 1
ATOM 2811 C CA . LEU A 1 349 ? 2.258 -25.469 19.219 1 90.69 349 LEU A CA 1
ATOM 2812 C C . LEU A 1 349 ? 3.748 -25.688 18.984 1 90.69 349 LEU A C 1
ATOM 2814 O O . LEU A 1 349 ? 4.441 -24.797 18.5 1 90.69 349 LEU A O 1
ATOM 2818 N N . SER A 1 350 ? 4.211 -26.891 19.281 1 93.88 350 SER A N 1
ATOM 2819 C CA . SER A 1 350 ? 5.641 -27.188 19.219 1 93.88 350 SER A CA 1
ATOM 2820 C C . SER A 1 350 ? 6.152 -27.109 17.781 1 93.88 350 SER A C 1
ATOM 2822 O O . SER A 1 350 ? 7.234 -26.578 17.531 1 93.88 350 SER A O 1
ATOM 2824 N N . GLU A 1 351 ? 5.414 -27.641 16.875 1 95.12 351 GLU A N 1
ATOM 2825 C CA . GLU A 1 351 ? 5.824 -27.672 15.477 1 95.12 351 GLU A CA 1
ATOM 2826 C C . GLU A 1 351 ? 5.938 -26.25 14.914 1 95.12 351 GLU A C 1
ATOM 2828 O O . GLU A 1 351 ? 6.945 -25.906 14.305 1 95.12 351 GLU A O 1
ATOM 2833 N N . ILE A 1 352 ? 4.949 -25.438 15.188 1 95.88 352 ILE A N 1
ATOM 2834 C CA . ILE A 1 352 ? 4.922 -24.078 14.672 1 95.88 352 ILE A CA 1
ATOM 2835 C C . ILE A 1 352 ? 6.059 -23.266 15.289 1 95.88 352 ILE A C 1
ATOM 2837 O O . ILE A 1 352 ? 6.781 -22.562 14.586 1 95.88 352 ILE A O 1
ATOM 2841 N N . ASN A 1 353 ? 6.23 -23.391 16.562 1 95.69 353 ASN A N 1
ATOM 2842 C CA . ASN A 1 353 ? 7.305 -22.672 17.234 1 95.69 353 ASN A CA 1
ATOM 2843 C C . ASN A 1 353 ? 8.68 -23.094 16.703 1 95.69 353 ASN A C 1
ATOM 2845 O O . ASN A 1 353 ? 9.547 -22.234 16.484 1 95.69 353 ASN A O 1
ATOM 2849 N N . THR A 1 354 ? 8.844 -24.375 16.484 1 95.5 354 THR A N 1
ATOM 2850 C CA . THR A 1 354 ? 10.109 -24.891 15.969 1 95.5 354 THR A CA 1
ATOM 2851 C C . THR A 1 354 ? 10.398 -24.328 14.578 1 95.5 354 THR A C 1
ATOM 2853 O O . THR A 1 354 ? 11.523 -23.938 14.281 1 95.5 354 THR A O 1
ATOM 2856 N N . PHE A 1 355 ? 9.406 -24.312 13.797 1 95.19 355 PHE A N 1
ATOM 2857 C CA . PHE A 1 355 ? 9.602 -23.797 12.445 1 95.19 355 PHE A CA 1
ATOM 2858 C C . PHE A 1 355 ? 9.891 -22.312 12.461 1 95.19 355 PHE A C 1
ATOM 2860 O O . PHE A 1 355 ? 10.727 -21.812 11.703 1 95.19 355 PHE A O 1
ATOM 2867 N N . CYS A 1 356 ? 9.164 -21.578 13.273 1 96.5 356 CYS A N 1
ATOM 2868 C CA . CYS A 1 356 ? 9.43 -20.141 13.391 1 96.5 356 CYS A CA 1
ATOM 2869 C C . CYS A 1 356 ? 10.852 -19.891 13.867 1 96.5 356 CYS A C 1
ATOM 2871 O O . CYS A 1 356 ? 11.531 -18.984 13.367 1 96.5 356 CYS A O 1
ATOM 2873 N N . ASP A 1 357 ? 11.32 -20.703 14.75 1 96.25 357 ASP A N 1
ATOM 2874 C CA . ASP A 1 357 ? 12.703 -20.594 15.227 1 96.25 357 ASP A CA 1
ATOM 2875 C C . ASP A 1 357 ? 13.695 -20.906 14.102 1 96.25 357 ASP A C 1
ATOM 2877 O O . ASP A 1 357 ? 14.727 -20.234 13.984 1 96.25 357 ASP A O 1
ATOM 2881 N N . THR A 1 358 ? 13.398 -21.906 13.391 1 96.06 358 THR A N 1
ATOM 2882 C CA . THR A 1 358 ? 14.242 -22.281 12.258 1 96.06 358 THR A CA 1
ATOM 2883 C C . THR A 1 358 ? 14.336 -21.141 11.25 1 96.06 358 THR A C 1
ATOM 2885 O O . THR A 1 358 ? 15.406 -20.859 10.711 1 96.06 358 THR A O 1
ATOM 2888 N N . ILE A 1 359 ? 13.242 -20.516 10.992 1 96.69 359 ILE A N 1
ATOM 2889 C CA . ILE A 1 359 ? 13.188 -19.391 10.07 1 96.69 359 ILE A CA 1
ATOM 2890 C C . ILE A 1 359 ? 14.055 -18.25 10.602 1 96.69 359 ILE A C 1
ATOM 2892 O O . ILE A 1 359 ? 14.852 -17.672 9.859 1 96.69 359 ILE A O 1
ATOM 2896 N N . GLU A 1 360 ? 13.906 -17.953 11.836 1 95.38 360 GLU A N 1
ATOM 2897 C CA . GLU A 1 360 ? 14.703 -16.875 12.438 1 95.38 360 GLU A CA 1
ATOM 2898 C C . GLU A 1 360 ? 16.203 -17.188 12.359 1 95.38 360 GLU A C 1
ATOM 2900 O O . GLU A 1 360 ? 17 -16.312 12.039 1 95.38 360 GLU A O 1
ATOM 2905 N N . LYS A 1 361 ? 16.547 -18.438 12.609 1 95.12 361 LYS A N 1
ATOM 2906 C CA . LYS A 1 361 ? 17.953 -18.859 12.523 1 95.12 361 LYS A CA 1
ATOM 2907 C C . LYS A 1 361 ? 18.469 -18.75 11.094 1 95.12 361 LYS A C 1
ATOM 2909 O O . LYS A 1 361 ? 19.625 -18.375 10.875 1 95.12 361 LYS A O 1
ATOM 2914 N N . ALA A 1 362 ? 17.625 -19.125 10.203 1 95.31 362 ALA A N 1
ATOM 2915 C CA . ALA A 1 362 ? 18.016 -19.031 8.797 1 95.31 362 ALA A CA 1
ATOM 2916 C C . ALA A 1 362 ? 18.297 -17.594 8.398 1 95.31 362 ALA A C 1
ATOM 2918 O O . ALA A 1 362 ? 19.25 -17.312 7.676 1 95.31 362 ALA A O 1
ATOM 2919 N N . THR A 1 363 ? 17.438 -16.641 8.789 1 95.75 363 THR A N 1
ATOM 2920 C CA . THR A 1 363 ? 17.641 -15.242 8.461 1 95.75 363 THR A CA 1
ATOM 2921 C C . THR A 1 363 ? 18.922 -14.711 9.078 1 95.75 363 THR A C 1
ATOM 2923 O O . THR A 1 363 ? 19.656 -13.938 8.453 1 95.75 363 THR A O 1
ATOM 2926 N N . GLU A 1 364 ? 19.281 -15.141 10.281 1 92 364 GLU A N 1
ATOM 2927 C CA . GLU A 1 364 ? 20.516 -14.742 10.945 1 92 364 GLU A CA 1
ATOM 2928 C C . GLU A 1 364 ? 21.734 -15.281 10.203 1 92 364 GLU A C 1
ATOM 2930 O O . GLU A 1 364 ? 22.734 -14.578 10.062 1 92 364 GLU A O 1
ATOM 2935 N N . GLY A 1 365 ? 21.594 -16.484 9.805 1 92 365 GLY A N 1
ATOM 2936 C CA . GLY A 1 365 ? 22.688 -17.094 9.07 1 92 365 GLY A CA 1
ATOM 2937 C C . GLY A 1 365 ? 23 -16.406 7.758 1 92 365 GLY A C 1
ATOM 2938 O O . GLY A 1 365 ? 24.156 -16.328 7.34 1 92 365 GLY A O 1
ATOM 2939 N N . LEU A 1 366 ? 22 -15.875 7.129 1 91.75 366 LEU A N 1
ATOM 2940 C CA . LEU A 1 366 ? 22.141 -15.211 5.84 1 91.75 366 LEU A CA 1
ATOM 2941 C C . LEU A 1 366 ? 22.719 -13.812 6.016 1 91.75 366 LEU A C 1
ATOM 2943 O O . LEU A 1 366 ? 23.266 -13.234 5.07 1 91.75 366 LEU A O 1
ATOM 2947 N N . LEU A 1 367 ? 22.562 -13.203 7.184 1 85.25 367 LEU A N 1
ATOM 2948 C CA . LEU A 1 367 ? 23.016 -11.844 7.43 1 85.25 367 LEU A CA 1
ATOM 2949 C C . LEU A 1 367 ? 24.438 -11.828 7.969 1 85.25 367 LEU A C 1
ATOM 2951 O O . LEU A 1 367 ? 25.078 -10.773 8.039 1 85.25 367 LEU A O 1
ATOM 2955 N N . ILE A 1 368 ? 25.078 -12.922 8.516 1 72.5 368 ILE A N 1
ATOM 2956 C CA . ILE A 1 368 ? 26.438 -13.008 9.016 1 72.5 368 ILE A CA 1
ATOM 2957 C C . ILE A 1 368 ? 27.422 -12.953 7.844 1 72.5 368 ILE A C 1
ATOM 2959 O O . ILE A 1 368 ? 27.312 -13.75 6.906 1 72.5 368 ILE A O 1
ATOM 2963 N N . PRO A 1 369 ? 28.234 -11.859 7.777 1 59.78 369 PRO A N 1
ATOM 2964 C CA . PRO A 1 369 ? 29.25 -11.758 6.723 1 59.78 369 PRO A CA 1
ATOM 2965 C C . PRO A 1 369 ? 30.141 -12.992 6.645 1 59.78 369 PRO A C 1
ATOM 2967 O O . PRO A 1 369 ? 30.375 -13.656 7.656 1 59.78 369 PRO A O 1
ATOM 2970 N N . GLU A 1 370 ? 30.328 -13.672 5.465 1 49.81 370 GLU A N 1
ATOM 2971 C CA . GLU A 1 370 ? 31.188 -14.82 5.207 1 49.81 370 GLU A CA 1
ATOM 2972 C C . GLU A 1 370 ? 32.5 -14.719 5.984 1 49.81 370 GLU A C 1
ATOM 2974 O O . GLU A 1 370 ? 33.031 -15.727 6.445 1 49.81 370 GLU A O 1
ATOM 2979 N N . ASP A 1 371 ? 33.219 -13.711 6.105 1 41.88 371 ASP A N 1
ATOM 2980 C CA . ASP A 1 371 ? 34.562 -13.727 6.66 1 41.88 371 ASP A CA 1
ATOM 2981 C C . ASP A 1 371 ? 34.562 -14.125 8.133 1 41.88 371 ASP A C 1
ATOM 2983 O O . ASP A 1 371 ? 35.562 -14.633 8.656 1 41.88 371 ASP A O 1
ATOM 2987 N N . LYS A 1 372 ? 33.688 -13.805 8.789 1 41.94 372 LYS A N 1
ATOM 2988 C CA . LYS A 1 372 ? 33.812 -14.117 10.211 1 41.94 372 LYS A CA 1
ATOM 2989 C C . LYS A 1 372 ? 33.531 -15.586 10.492 1 41.94 372 LYS A C 1
ATOM 2991 O O . LYS A 1 372 ? 33.625 -16.047 11.633 1 41.94 372 LYS A O 1
ATOM 2996 N N . THR A 1 373 ? 32.844 -16.219 9.648 1 36.03 373 THR A N 1
ATOM 2997 C CA . THR A 1 373 ? 32.688 -17.641 9.922 1 36.03 373 THR A CA 1
ATOM 2998 C C . THR A 1 373 ? 33.969 -18.391 9.664 1 36.03 373 THR A C 1
ATOM 3000 O O . THR A 1 373 ? 34.062 -19.594 9.922 1 36.03 373 THR A O 1
ATOM 3003 N N . ALA A 1 374 ? 34.781 -17.891 8.734 1 39.59 374 ALA A N 1
ATOM 3004 C CA . ALA A 1 374 ? 36.062 -18.562 8.539 1 39.59 374 ALA A CA 1
ATOM 3005 C C . ALA A 1 374 ? 36.906 -18.547 9.828 1 39.59 374 ALA A C 1
ATOM 3007 O O . ALA A 1 374 ? 37.688 -19.469 10.078 1 39.59 374 ALA A O 1
ATOM 3008 N N . HIS A 1 375 ? 36.719 -17.469 10.539 1 39.66 375 HIS A N 1
ATOM 3009 C CA . HIS A 1 375 ? 37.594 -17.391 11.703 1 39.66 375 HIS A CA 1
ATOM 3010 C C . HIS A 1 375 ? 37.094 -18.297 12.82 1 39.66 375 HIS A C 1
ATOM 3012 O O . HIS A 1 375 ? 37.875 -18.766 13.641 1 39.66 375 HIS A O 1
ATOM 3018 N N . MET A 1 376 ? 35.719 -18.562 12.867 1 37 376 MET A N 1
ATOM 3019 C CA . MET A 1 376 ? 35.344 -19.422 13.992 1 37 376 MET A CA 1
ATOM 3020 C C . MET A 1 376 ? 35.656 -20.875 13.695 1 37 376 MET A C 1
ATOM 3022 O O . MET A 1 376 ? 35.812 -21.688 14.625 1 37 376 MET A O 1
ATOM 3026 N N . MET A 1 377 ? 35.531 -21.234 12.445 1 36.38 377 MET A N 1
ATOM 3027 C CA . MET A 1 377 ? 35.906 -22.625 12.195 1 36.38 377 MET A CA 1
ATOM 3028 C C . MET A 1 377 ? 37.406 -22.812 12.406 1 36.38 377 MET A C 1
ATOM 3030 O O . MET A 1 377 ? 37.844 -23.938 12.688 1 36.38 377 MET A O 1
ATOM 3034 N N . ASN A 1 378 ? 38.156 -21.859 12.031 1 37.88 378 ASN A N 1
ATOM 3035 C CA . ASN A 1 378 ? 39.562 -22.141 12.156 1 37.88 378 ASN A CA 1
ATOM 3036 C C . ASN A 1 378 ? 40 -22.172 13.625 1 37.88 378 ASN A C 1
ATOM 3038 O O . ASN A 1 378 ? 41.094 -22.641 13.938 1 37.88 378 ASN A O 1
ATOM 3042 N N . GLU A 1 379 ? 39.281 -21.453 14.508 1 40.28 379 GLU A N 1
ATOM 3043 C CA . GLU A 1 379 ? 39.875 -21.5 15.836 1 40.28 379 GLU A CA 1
ATOM 3044 C C . GLU A 1 379 ? 39.531 -22.812 16.547 1 40.28 379 GLU A C 1
ATOM 3046 O O . GLU A 1 379 ? 40.125 -23.125 17.594 1 40.28 379 GLU A O 1
ATOM 3051 N N . GLY A 1 380 ? 38.406 -23.547 16.078 1 36.91 380 GLY A N 1
ATOM 3052 C CA . GLY A 1 380 ? 38.156 -24.75 16.875 1 36.91 380 GLY A CA 1
ATOM 3053 C C . GLY A 1 380 ? 39.094 -25.891 16.531 1 36.91 380 GLY A C 1
ATOM 3054 O O . GLY A 1 380 ? 39 -26.984 17.078 1 36.91 380 GLY A O 1
ATOM 3055 N N . GLY A 1 381 ? 39.75 -25.875 15.336 1 31.31 381 GLY A N 1
ATOM 3056 C CA . GLY A 1 381 ? 40.531 -27.062 15.086 1 31.31 381 GLY A CA 1
ATOM 3057 C C . GLY A 1 381 ? 41.75 -27.188 16.016 1 31.31 381 GLY A C 1
ATOM 3058 O O . GLY A 1 381 ? 42.469 -28.188 15.969 1 31.31 381 GLY A O 1
ATOM 3059 N N . GLN A 1 382 ? 42.406 -26.062 16.375 1 30.52 382 GLN A N 1
ATOM 3060 C CA . GLN A 1 382 ? 43.719 -26.328 16.969 1 30.52 382 GLN A CA 1
ATOM 3061 C C . GLN A 1 382 ? 43.594 -26.703 18.438 1 30.52 382 GLN A C 1
ATOM 3063 O O . GLN A 1 382 ? 44.562 -27.062 19.078 1 30.52 382 GLN A O 1
ATOM 3068 N N . GLU A 1 383 ? 42.344 -26.703 19.125 1 23.03 383 GLU A N 1
ATOM 3069 C CA . GLU A 1 383 ? 42.594 -27.391 20.391 1 23.03 383 GLU A CA 1
ATOM 3070 C C . GLU A 1 383 ? 42.406 -28.906 20.25 1 23.03 383 GLU A C 1
ATOM 3072 O O . GLU A 1 383 ? 41.469 -29.344 19.578 1 23.03 383 GLU A O 1
ATOM 3077 N N . MET B 1 1 ? 28.203 5.441 5.973 1 27.12 1 MET B N 1
ATOM 3078 C CA . MET B 1 1 ? 27.625 4.297 5.273 1 27.12 1 MET B CA 1
ATOM 3079 C C . MET B 1 1 ? 26.812 3.436 6.234 1 27.12 1 MET B C 1
ATOM 3081 O O . MET B 1 1 ? 26 2.609 5.801 1 27.12 1 MET B O 1
ATOM 3085 N N . THR B 1 2 ? 27.188 3.479 7.574 1 36.53 2 THR B N 1
ATOM 3086 C CA . THR B 1 2 ? 26.812 2.727 8.766 1 36.53 2 THR B CA 1
ATOM 3087 C C . THR B 1 2 ? 25.453 3.188 9.289 1 36.53 2 THR B C 1
ATOM 3089 O O . THR B 1 2 ? 24.781 2.465 10.031 1 36.53 2 THR B O 1
ATOM 3092 N N . GLN B 1 3 ? 25.109 4.504 9.094 1 41.09 3 GLN B N 1
ATOM 3093 C CA . GLN B 1 3 ? 24.125 5.324 9.781 1 41.09 3 GLN B CA 1
ATOM 3094 C C . GLN B 1 3 ? 22.703 4.957 9.344 1 41.09 3 GLN B C 1
ATOM 3096 O O . GLN B 1 3 ? 21.75 5.172 10.086 1 41.09 3 GLN B O 1
ATOM 3101 N N . ASN B 1 4 ? 22.547 4.535 8.07 1 49.16 4 ASN B N 1
ATOM 3102 C CA . ASN B 1 4 ? 21.203 4.156 7.621 1 49.16 4 ASN B CA 1
ATOM 3103 C C . ASN B 1 4 ? 20.969 2.658 7.785 1 49.16 4 ASN B C 1
ATOM 3105 O O . ASN B 1 4 ? 20.25 2.047 6.98 1 49.16 4 ASN B O 1
ATOM 3109 N N . ASN B 1 5 ? 21.641 2.178 8.898 1 55.44 5 ASN B N 1
ATOM 3110 C CA . ASN B 1 5 ? 21.547 0.752 9.195 1 55.44 5 ASN B CA 1
ATOM 3111 C C . ASN B 1 5 ? 20.219 0.406 9.875 1 55.44 5 ASN B C 1
ATOM 3113 O O . ASN B 1 5 ? 19.938 0.882 10.977 1 55.44 5 ASN B O 1
ATOM 3117 N N . PRO B 1 6 ? 19.375 -0.255 9.305 1 58.53 6 PRO B N 1
ATOM 3118 C CA . PRO B 1 6 ? 18.078 -0.63 9.859 1 58.53 6 PRO B CA 1
ATOM 3119 C C . PRO B 1 6 ? 18.172 -1.259 11.25 1 58.53 6 PRO B C 1
ATOM 3121 O O . PRO B 1 6 ? 17.312 -1.052 12.094 1 58.53 6 PRO B O 1
ATOM 3124 N N . ASN B 1 7 ? 19.203 -1.891 11.516 1 61.47 7 ASN B N 1
ATOM 3125 C CA . ASN B 1 7 ? 19.391 -2.486 12.836 1 61.47 7 ASN B CA 1
ATOM 3126 C C . ASN B 1 7 ? 19.562 -1.42 13.914 1 61.47 7 ASN B C 1
ATOM 3128 O O . ASN B 1 7 ? 19.062 -1.564 15.031 1 61.47 7 ASN B O 1
ATOM 3132 N N . HIS B 1 8 ? 20.203 -0.423 13.539 1 72.75 8 HIS B N 1
ATOM 3133 C CA . HIS B 1 8 ? 20.422 0.669 14.477 1 72.75 8 HIS B CA 1
ATOM 3134 C C . HIS B 1 8 ? 19.109 1.365 14.828 1 72.75 8 HIS B C 1
ATOM 3136 O O . HIS B 1 8 ? 18.859 1.685 15.992 1 72.75 8 HIS B O 1
ATOM 3142 N N . ARG B 1 9 ? 18.109 1.476 14.008 1 78.25 9 ARG B N 1
ATOM 3143 C CA . ARG B 1 9 ? 16.828 2.127 14.242 1 78.25 9 ARG B CA 1
ATOM 3144 C C . ARG B 1 9 ? 15.961 1.299 15.188 1 78.25 9 ARG B C 1
ATOM 3146 O O . ARG B 1 9 ? 15.305 1.846 16.078 1 78.25 9 ARG B O 1
ATOM 3153 N N . SER B 1 10 ? 16.078 0.019 14.984 1 75.94 10 SER B N 1
ATOM 3154 C CA . SER B 1 10 ? 15.32 -0.868 15.852 1 75.94 10 SER B CA 1
ATOM 3155 C C . SER B 1 10 ? 15.812 -0.793 17.297 1 75.94 10 SER B C 1
ATOM 3157 O O . SER B 1 10 ? 15.016 -0.836 18.234 1 75.94 10 SER B O 1
ATOM 3159 N N . ASP B 1 11 ? 17.031 -0.631 17.453 1 82.31 11 ASP B N 1
ATOM 3160 C CA . ASP B 1 11 ? 17.625 -0.508 18.781 1 82.31 11 ASP B CA 1
ATOM 3161 C C . ASP B 1 11 ? 17.188 0.794 19.453 1 82.31 11 ASP B C 1
ATOM 3163 O O . ASP B 1 11 ? 16.922 0.817 20.656 1 82.31 11 ASP B O 1
ATOM 3167 N N . ILE B 1 12 ? 17.094 1.755 18.672 1 85.69 12 ILE B N 1
ATOM 3168 C CA . ILE B 1 12 ? 16.703 3.061 19.188 1 85.69 12 ILE B CA 1
ATOM 3169 C C . ILE B 1 12 ? 15.266 2.996 19.703 1 85.69 12 ILE B C 1
ATOM 3171 O O . ILE B 1 12 ? 14.961 3.484 20.797 1 85.69 12 ILE B O 1
ATOM 3175 N N . ILE B 1 13 ? 14.445 2.363 19.031 1 86.5 13 ILE B N 1
ATOM 3176 C CA . ILE B 1 13 ? 13.023 2.295 19.344 1 86.5 13 ILE B CA 1
ATOM 3177 C C . ILE B 1 13 ? 12.812 1.444 20.594 1 86.5 13 ILE B C 1
ATOM 3179 O O . ILE B 1 13 ? 11.945 1.75 21.422 1 86.5 13 ILE B O 1
ATOM 3183 N N . SER B 1 14 ? 13.688 0.456 20.844 1 84.25 14 SER B N 1
ATOM 3184 C CA . SER B 1 14 ? 13.453 -0.508 21.906 1 84.25 14 SER B CA 1
ATOM 3185 C C . SER B 1 14 ? 14.219 -0.131 23.172 1 84.25 14 SER B C 1
ATOM 3187 O O . SER B 1 14 ? 14.156 -0.837 24.172 1 84.25 14 SER B O 1
ATOM 3189 N N . GLU B 1 15 ? 14.852 0.932 23.172 1 86.5 15 GLU B N 1
ATOM 3190 C CA . GLU B 1 15 ? 15.766 1.317 24.234 1 86.5 15 GLU B CA 1
ATOM 3191 C C . GLU B 1 15 ? 15.008 1.57 25.547 1 86.5 15 GLU B C 1
ATOM 3193 O O . GLU B 1 15 ? 15.5 1.233 26.625 1 86.5 15 GLU B O 1
ATOM 3198 N N . ARG B 1 16 ? 13.844 2.264 25.406 1 92.38 16 ARG B N 1
ATOM 3199 C CA . ARG B 1 16 ? 13.031 2.627 26.562 1 92.38 16 ARG B CA 1
ATOM 3200 C C . ARG B 1 16 ? 11.57 2.236 26.359 1 92.38 16 ARG B C 1
ATOM 3202 O O . ARG B 1 16 ? 11.078 2.244 25.234 1 92.38 16 ARG B O 1
ATOM 3209 N N . GLU B 1 17 ? 10.938 1.986 27.453 1 93.25 17 GLU B N 1
ATOM 3210 C CA . GLU B 1 17 ? 9.531 1.617 27.391 1 93.25 17 GLU B CA 1
ATOM 3211 C C . GLU B 1 17 ? 8.68 2.752 26.828 1 93.25 17 GLU B C 1
ATOM 3213 O O . GLU B 1 17 ? 7.812 2.521 25.984 1 93.25 17 GLU B O 1
ATOM 3218 N N . SER B 1 18 ? 8.922 3.947 27.344 1 95.44 18 SER B N 1
ATOM 3219 C CA . SER B 1 18 ? 8.148 5.094 26.875 1 95.44 18 SER B CA 1
ATOM 3220 C C . SER B 1 18 ? 8.305 5.297 25.375 1 95.44 18 SER B C 1
ATOM 3222 O O . SER B 1 18 ? 7.344 5.648 24.688 1 95.44 18 SER B O 1
ATOM 3224 N N . ARG B 1 19 ? 9.461 5.082 24.922 1 95.81 19 ARG B N 1
ATOM 3225 C CA . ARG B 1 19 ? 9.734 5.219 23.5 1 95.81 19 ARG B CA 1
ATOM 3226 C C . ARG B 1 19 ? 9 4.152 22.688 1 95.81 19 ARG B C 1
ATOM 3228 O O . ARG B 1 19 ? 8.445 4.441 21.625 1 95.81 19 ARG B O 1
ATOM 3235 N N . GLN B 1 20 ? 9.008 2.975 23.188 1 94.88 20 GLN B N 1
ATOM 3236 C CA . GLN B 1 20 ? 8.273 1.897 22.531 1 94.88 20 GLN B CA 1
ATOM 3237 C C . GLN B 1 20 ? 6.785 2.229 22.438 1 94.88 20 GLN B C 1
ATOM 3239 O O . GLN B 1 20 ? 6.156 1.992 21.406 1 94.88 20 GLN B O 1
ATOM 3244 N N . VAL B 1 21 ? 6.246 2.732 23.469 1 96.81 21 VAL B N 1
ATOM 3245 C CA . VAL B 1 21 ? 4.836 3.105 23.5 1 96.81 21 VAL B CA 1
ATOM 3246 C C . VAL B 1 21 ? 4.566 4.207 22.484 1 96.81 21 VAL B C 1
ATOM 3248 O O . VAL B 1 21 ? 3.549 4.176 21.781 1 96.81 21 VAL B O 1
ATOM 3251 N N . CYS B 1 22 ? 5.469 5.16 22.391 1 97.44 22 CYS B N 1
ATOM 3252 C CA . CYS B 1 22 ? 5.312 6.246 21.422 1 97.44 22 CYS B CA 1
ATOM 3253 C C . CYS B 1 22 ? 5.262 5.711 20 1 97.44 22 CYS B C 1
ATOM 3255 O O . CYS B 1 22 ? 4.398 6.105 19.219 1 97.44 22 CYS B O 1
ATOM 3257 N N . PHE B 1 23 ? 6.125 4.82 19.688 1 94.31 23 PHE B N 1
ATOM 3258 C CA . PHE B 1 23 ? 6.156 4.293 18.344 1 94.31 23 PHE B CA 1
ATOM 3259 C C . PHE B 1 23 ? 4.961 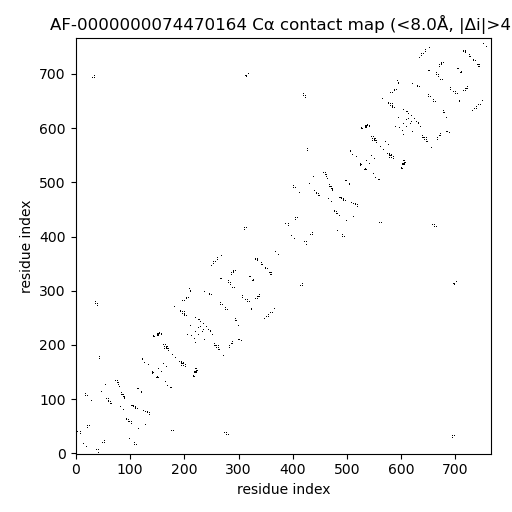3.381 18.094 1 94.31 23 PHE B C 1
ATOM 3261 O O . PHE B 1 23 ? 4.48 3.273 16.953 1 94.31 23 PHE B O 1
ATOM 3268 N N . LYS B 1 24 ? 4.438 2.779 19.078 1 92.88 24 LYS B N 1
ATOM 3269 C CA . LYS B 1 24 ? 3.178 2.053 18.953 1 92.88 24 LYS B CA 1
ATOM 3270 C C . LYS B 1 24 ? 2.033 2.998 18.594 1 92.88 24 LYS B C 1
ATOM 3272 O O . LYS B 1 24 ? 1.209 2.689 17.734 1 92.88 24 LYS B O 1
ATOM 3277 N N . PHE B 1 25 ? 1.986 4.102 19.234 1 95.75 25 PHE B N 1
ATOM 3278 C CA . PHE B 1 25 ? 0.953 5.086 18.922 1 95.75 25 PHE B CA 1
ATOM 3279 C C . PHE B 1 25 ? 1.148 5.668 17.531 1 95.75 25 PHE B C 1
ATOM 3281 O O . PHE B 1 25 ? 0.176 5.988 16.844 1 95.75 25 PHE B O 1
ATOM 3288 N N . LEU B 1 26 ? 2.422 5.828 17.141 1 94.75 26 LEU B N 1
ATOM 3289 C CA . LEU B 1 26 ? 2.689 6.242 15.766 1 94.75 26 LEU B CA 1
ATOM 3290 C C . LEU B 1 26 ? 2.07 5.266 14.773 1 94.75 26 LEU B C 1
ATOM 3292 O O . LEU B 1 26 ? 1.383 5.684 13.836 1 94.75 26 LEU B O 1
ATOM 3296 N N . ASP B 1 27 ? 2.211 4.031 14.984 1 88.12 27 ASP B N 1
ATOM 3297 C CA . ASP B 1 27 ? 1.663 2.984 14.125 1 88.12 27 ASP B CA 1
ATOM 3298 C C . ASP B 1 27 ? 0.137 3.004 14.141 1 88.12 27 ASP B C 1
ATOM 3300 O O . ASP B 1 27 ? -0.503 2.773 13.117 1 88.12 27 ASP B O 1
ATOM 3304 N N . GLN B 1 28 ? -0.412 3.301 15.242 1 88.88 28 GLN B N 1
ATOM 3305 C CA . GLN B 1 28 ? -1.857 3.227 15.43 1 88.88 28 GLN B CA 1
ATOM 3306 C C . GLN B 1 28 ? -2.553 4.445 14.828 1 88.88 28 GLN B C 1
ATOM 3308 O O . GLN B 1 28 ? -3.689 4.352 14.359 1 88.88 28 GLN B O 1
ATOM 3313 N N . THR B 1 29 ? -1.864 5.527 14.844 1 90.12 29 THR B N 1
ATOM 3314 C CA . THR B 1 29 ? -2.512 6.773 14.461 1 90.12 29 THR B CA 1
ATOM 3315 C C . THR B 1 29 ? -2.299 7.059 12.977 1 90.12 29 THR B C 1
ATOM 3317 O O . THR B 1 29 ? -3.076 7.793 12.359 1 90.12 29 THR B O 1
ATOM 3320 N N . SER B 1 30 ? -1.248 6.594 12.453 1 84.75 30 SER B N 1
ATOM 3321 C CA . SER B 1 30 ? -1.014 6.801 11.031 1 84.75 30 SER B CA 1
ATOM 3322 C C . SER B 1 30 ? -0.192 5.664 10.438 1 84.75 30 SER B C 1
ATOM 3324 O O . SER B 1 30 ? 1.04 5.691 10.477 1 84.75 30 SER B O 1
ATOM 3326 N N . ARG B 1 31 ? -0.752 4.891 9.672 1 68.75 31 ARG B N 1
ATOM 3327 C CA . ARG B 1 31 ? -0.058 3.736 9.109 1 68.75 31 ARG B CA 1
ATOM 3328 C C . ARG B 1 31 ? 0.823 4.145 7.938 1 68.75 31 ARG B C 1
ATOM 3330 O O . ARG B 1 31 ? 1.947 3.66 7.797 1 68.75 31 ARG B O 1
ATOM 3337 N N . SER B 1 32 ? 0.409 5.113 7.18 1 73.94 32 SER B N 1
ATOM 3338 C CA . SER B 1 32 ? 1.173 5.523 6.004 1 73.94 32 SER B CA 1
ATOM 3339 C C . SER B 1 32 ? 2.381 6.367 6.402 1 73.94 32 SER B C 1
ATOM 3341 O O . SER B 1 32 ? 3.461 6.223 5.828 1 73.94 32 SER B O 1
ATOM 3343 N N . PHE B 1 33 ? 2.178 7.172 7.508 1 80.81 33 PHE B N 1
ATOM 3344 C CA . PHE B 1 33 ? 3.289 8.023 7.918 1 80.81 33 PHE B CA 1
ATOM 3345 C C . PHE B 1 33 ? 4.281 7.242 8.773 1 80.81 33 PHE B C 1
ATOM 3347 O O . PHE B 1 33 ? 5.473 7.551 8.789 1 80.81 33 PHE B O 1
ATOM 3354 N N . SER B 1 34 ? 3.734 6.297 9.445 1 87.62 34 SER B N 1
ATOM 3355 C CA . SER B 1 34 ? 4.578 5.504 10.328 1 87.62 34 SER B CA 1
ATOM 3356 C C . SER B 1 34 ? 5.738 4.871 9.57 1 87.62 34 SER B C 1
ATOM 3358 O O . SER B 1 34 ? 6.887 4.922 10.023 1 87.62 34 SER B O 1
ATOM 3360 N N . VAL B 1 35 ? 5.406 4.434 8.406 1 81.25 35 VAL B N 1
ATOM 3361 C CA . VAL B 1 35 ? 6.398 3.732 7.598 1 81.25 35 VAL B CA 1
ATOM 3362 C C . VAL B 1 35 ? 7.52 4.695 7.203 1 81.25 35 VAL B C 1
ATOM 3364 O O . VAL B 1 35 ? 8.703 4.363 7.332 1 81.25 35 VAL B O 1
ATOM 3367 N N . ILE B 1 36 ? 7.188 5.793 6.801 1 85.88 36 ILE B N 1
ATOM 3368 C CA . ILE B 1 36 ? 8.172 6.734 6.273 1 85.88 36 ILE B CA 1
ATOM 3369 C C . ILE B 1 36 ? 8.961 7.352 7.422 1 85.88 36 ILE B C 1
ATOM 3371 O O . ILE B 1 36 ? 10.156 7.621 7.281 1 85.88 36 ILE B O 1
ATOM 3375 N N . ILE B 1 37 ? 8.305 7.539 8.578 1 92.31 37 ILE B N 1
ATOM 3376 C CA . ILE B 1 37 ? 9 8.078 9.734 1 92.31 37 ILE B CA 1
ATOM 3377 C C . ILE B 1 37 ? 10.023 7.066 10.242 1 92.31 37 ILE B C 1
ATOM 3379 O O . ILE B 1 37 ? 11.164 7.426 10.547 1 92.31 37 ILE B O 1
ATOM 3383 N N . LYS B 1 38 ? 9.695 5.855 10.25 1 88.5 38 LYS B N 1
ATOM 3384 C CA . LYS B 1 38 ? 10.562 4.801 10.758 1 88.5 38 LYS B CA 1
ATOM 3385 C C . LYS B 1 38 ? 11.766 4.582 9.844 1 88.5 38 LYS B C 1
ATOM 3387 O O . LYS B 1 38 ? 12.742 3.947 10.234 1 88.5 38 LYS B O 1
ATOM 3392 N N . GLU B 1 39 ? 11.727 5.152 8.656 1 84.81 39 GLU B N 1
ATOM 3393 C CA . GLU B 1 39 ? 12.82 5.023 7.703 1 84.81 39 GLU B CA 1
ATOM 3394 C C . GLU B 1 39 ? 13.703 6.27 7.703 1 84.81 39 GLU B C 1
ATOM 3396 O O . GLU B 1 39 ? 14.656 6.359 6.926 1 84.81 39 GLU B O 1
ATOM 3401 N N . LEU B 1 40 ? 13.445 7.152 8.586 1 92.38 40 LEU B N 1
ATOM 3402 C CA . LEU B 1 40 ? 14.219 8.383 8.664 1 92.38 40 LEU B CA 1
ATOM 3403 C C . LEU B 1 40 ? 15.625 8.109 9.195 1 92.38 40 LEU B C 1
ATOM 3405 O O . LEU B 1 40 ? 15.859 7.09 9.852 1 92.38 40 LEU B O 1
ATOM 3409 N N . HIS B 1 41 ? 16.578 9.047 8.859 1 92.12 41 HIS B N 1
ATOM 3410 C CA . HIS B 1 41 ? 17.875 9.07 9.508 1 92.12 41 HIS B CA 1
ATOM 3411 C C . HIS B 1 41 ? 17.75 8.93 11.016 1 92.12 41 HIS B C 1
ATOM 3413 O O . HIS B 1 41 ? 16.859 9.523 11.625 1 92.12 41 HIS B O 1
ATOM 3419 N N . SER B 1 42 ? 18.641 8.172 11.594 1 93.25 42 SER B N 1
ATOM 3420 C CA . SER B 1 42 ? 18.547 7.805 13 1 93.25 42 SER B CA 1
ATOM 3421 C C . SER B 1 42 ? 18.484 9.039 13.898 1 93.25 42 SER B C 1
ATOM 3423 O O . SER B 1 42 ? 17.797 9.031 14.922 1 93.25 42 SER B O 1
ATOM 3425 N N . GLU B 1 43 ? 19.125 10.102 13.508 1 95.19 43 GLU B N 1
ATOM 3426 C CA . GLU B 1 43 ? 19.156 11.328 14.297 1 95.19 43 GLU B CA 1
ATOM 3427 C C . GLU B 1 43 ? 17.75 11.93 14.422 1 95.19 43 GLU B C 1
ATOM 3429 O O . GLU B 1 43 ? 17.438 12.586 15.422 1 95.19 43 GLU B O 1
ATOM 3434 N N . LEU B 1 44 ? 16.938 11.641 13.445 1 97.06 44 LEU B N 1
ATOM 3435 C CA . LEU B 1 44 ? 15.641 12.328 13.383 1 97.06 44 LEU B CA 1
ATOM 3436 C C . LEU B 1 44 ? 14.508 11.375 13.742 1 97.06 44 LEU B C 1
ATOM 3438 O O . LEU B 1 44 ? 13.359 11.797 13.867 1 97.06 44 LEU B O 1
ATOM 3442 N N . LEU B 1 45 ? 14.797 10.172 13.977 1 95.88 45 LEU B N 1
ATOM 3443 C CA . LEU B 1 45 ? 13.789 9.141 14.195 1 95.88 45 LEU B CA 1
ATOM 3444 C C . LEU B 1 45 ? 12.898 9.484 15.383 1 95.88 45 LEU B C 1
ATOM 3446 O O . LEU B 1 45 ? 11.695 9.688 15.219 1 95.88 45 LEU B O 1
ATOM 3450 N N . VAL B 1 46 ? 13.453 9.672 16.547 1 97.25 46 VAL B N 1
ATOM 3451 C CA . VAL B 1 46 ? 12.688 9.898 17.75 1 97.25 46 VAL B CA 1
ATOM 3452 C C . VAL B 1 46 ? 12.117 11.32 17.75 1 97.25 46 VAL B C 1
ATOM 3454 O O . VAL B 1 46 ? 10.922 11.516 17.984 1 97.25 46 VAL B O 1
ATOM 3457 N N . PRO B 1 47 ? 12.875 12.344 17.375 1 98.25 47 PRO B N 1
ATOM 3458 C CA . PRO B 1 47 ? 12.344 13.703 17.391 1 98.25 47 PRO B CA 1
ATOM 3459 C C . PRO B 1 47 ? 11.117 13.867 16.5 1 98.25 47 PRO B C 1
ATOM 3461 O O . PRO B 1 47 ? 10.141 14.508 16.891 1 98.25 47 PRO B O 1
ATOM 3464 N N . ILE B 1 48 ? 11.141 13.289 15.328 1 98.06 48 ILE B N 1
ATOM 3465 C CA . ILE B 1 48 ? 10.031 13.477 14.398 1 98.06 48 ILE B CA 1
ATOM 3466 C C . ILE B 1 48 ? 8.836 12.641 14.844 1 98.06 48 ILE B C 1
ATOM 3468 O O . ILE B 1 48 ? 7.684 13.062 14.703 1 98.06 48 ILE B O 1
ATOM 3472 N N . CYS B 1 49 ? 9.102 11.469 15.375 1 97.75 49 CYS B N 1
ATOM 3473 C CA . CYS B 1 49 ? 8.016 10.688 15.961 1 97.75 49 CYS B CA 1
ATOM 3474 C C . CYS B 1 49 ? 7.293 11.484 17.031 1 97.75 49 CYS B C 1
ATOM 3476 O O . CYS B 1 49 ? 6.062 11.586 17.016 1 97.75 49 CYS B O 1
ATOM 3478 N N . ILE B 1 50 ? 8.031 12.078 17.906 1 98.5 50 ILE B N 1
ATOM 3479 C CA . ILE B 1 50 ? 7.457 12.836 19.016 1 98.5 50 ILE B CA 1
ATOM 3480 C C . ILE B 1 50 ? 6.754 14.078 18.484 1 98.5 50 ILE B C 1
ATOM 3482 O O . ILE B 1 50 ? 5.668 14.438 18.953 1 98.5 50 ILE B O 1
ATOM 3486 N N . PHE B 1 51 ? 7.398 14.766 17.531 1 98.5 51 PHE B N 1
ATOM 3487 C CA . PHE B 1 51 ? 6.789 15.914 16.875 1 98.5 51 PHE B CA 1
ATOM 3488 C C . PHE B 1 51 ? 5.414 15.555 16.328 1 98.5 51 PHE B C 1
ATOM 3490 O O . PHE B 1 51 ? 4.434 16.25 16.594 1 98.5 51 PHE B O 1
ATOM 3497 N N . TYR B 1 52 ? 5.344 14.422 15.633 1 97.88 52 TYR B N 1
ATOM 3498 C CA . TYR B 1 52 ? 4.086 13.961 15.055 1 97.88 52 TYR B CA 1
ATOM 3499 C C . TYR B 1 52 ? 3.055 13.688 16.141 1 97.88 52 TYR B C 1
ATOM 3501 O O . TYR B 1 52 ? 1.896 14.094 16.016 1 97.88 52 TYR B O 1
ATOM 3509 N N . LEU B 1 53 ? 3.439 12.992 17.188 1 98.31 53 LEU B N 1
ATOM 3510 C CA . LEU B 1 53 ? 2.5 12.578 18.219 1 98.31 53 LEU B CA 1
ATOM 3511 C C . LEU B 1 53 ? 1.974 13.781 18.984 1 98.31 53 LEU B C 1
ATOM 3513 O O . LEU B 1 53 ? 0.806 13.812 19.375 1 98.31 53 LEU B O 1
ATOM 3517 N N . VAL B 1 54 ? 2.812 14.742 19.25 1 98.56 54 VAL B N 1
ATOM 3518 C CA . VAL B 1 54 ? 2.375 15.969 19.906 1 98.56 54 VAL B CA 1
ATOM 3519 C C . VAL B 1 54 ? 1.302 16.656 19.062 1 98.56 54 VAL B C 1
ATOM 3521 O O . VAL B 1 54 ? 0.234 17 19.562 1 98.56 54 VAL B O 1
ATOM 3524 N N . LEU B 1 55 ? 1.56 16.781 17.797 1 97.81 55 LEU B N 1
ATOM 3525 C CA . LEU B 1 55 ? 0.614 17.469 16.906 1 97.81 55 LEU B CA 1
ATOM 3526 C C . LEU B 1 55 ? -0.651 16.625 16.734 1 97.81 55 LEU B C 1
ATOM 3528 O O . LEU B 1 55 ? -1.751 17.172 16.625 1 97.81 55 LEU B O 1
ATOM 3532 N N . ARG B 1 56 ? -0.461 15.344 16.672 1 96.69 56 ARG B N 1
ATOM 3533 C CA . ARG B 1 56 ? -1.621 14.461 16.625 1 96.69 56 ARG B CA 1
ATOM 3534 C C . ARG B 1 56 ? -2.479 14.602 17.875 1 96.69 56 ARG B C 1
ATOM 3536 O O . ARG B 1 56 ? -3.705 14.516 17.797 1 96.69 56 ARG B O 1
ATOM 3543 N N . GLY B 1 57 ? -1.849 14.781 19.016 1 97.06 57 GLY B N 1
ATOM 3544 C CA . GLY B 1 57 ? -2.596 15.078 20.219 1 97.06 57 GLY B CA 1
ATOM 3545 C C . GLY B 1 57 ? -3.463 16.312 20.109 1 97.06 57 GLY B C 1
ATOM 3546 O O . GLY B 1 57 ? -4.641 16.297 20.469 1 97.06 57 GLY B O 1
ATOM 3547 N N . LEU B 1 58 ? -2.885 17.359 19.516 1 96.56 58 LEU B N 1
ATOM 3548 C CA . LEU B 1 58 ? -3.621 18.594 19.25 1 96.56 58 LEU B CA 1
ATOM 3549 C C . LEU B 1 58 ? -4.809 18.312 18.328 1 96.56 58 LEU B C 1
ATOM 3551 O O . LEU B 1 58 ? -5.926 18.766 18.609 1 96.56 58 LEU B O 1
ATOM 3555 N N . ASP B 1 59 ? -4.594 17.578 17.281 1 94.12 59 ASP B N 1
ATOM 3556 C CA . ASP B 1 59 ? -5.633 17.234 16.312 1 94.12 59 ASP B CA 1
ATOM 3557 C C . ASP B 1 59 ? -6.777 16.469 16.969 1 94.12 59 ASP B C 1
ATOM 3559 O O . ASP B 1 59 ? -7.949 16.719 16.672 1 94.12 59 ASP B O 1
ATOM 3563 N N . THR B 1 60 ? -6.43 15.586 17.812 1 94.56 60 THR B N 1
ATOM 3564 C CA . THR B 1 60 ? -7.414 14.734 18.469 1 94.56 60 THR B CA 1
ATOM 3565 C C . THR B 1 60 ? -8.336 15.562 19.359 1 94.56 60 THR B C 1
ATOM 3567 O O . THR B 1 60 ? -9.531 15.289 19.453 1 94.56 60 THR B O 1
ATOM 3570 N N . ILE B 1 61 ? -7.797 16.547 20 1 94.31 61 ILE B N 1
ATOM 3571 C CA . ILE B 1 61 ? -8.594 17.453 20.812 1 94.31 61 ILE B CA 1
ATOM 3572 C C . ILE B 1 61 ? -9.5 18.297 19.906 1 94.31 61 ILE B C 1
ATOM 3574 O O . ILE B 1 61 ? -10.703 18.391 20.156 1 94.31 61 ILE B O 1
ATOM 3578 N N . GLU B 1 62 ? -8.961 18.812 18.906 1 91.25 62 GLU B N 1
ATOM 3579 C CA . GLU B 1 62 ? -9.695 19.688 18 1 91.25 62 GLU B CA 1
ATOM 3580 C C . GLU B 1 62 ? -10.828 18.938 17.297 1 91.25 62 GLU B C 1
ATOM 3582 O O . GLU B 1 62 ? -11.914 19.484 17.094 1 91.25 62 GLU B O 1
ATOM 3587 N N . ASP B 1 63 ? -10.617 17.719 16.922 1 85.5 63 ASP B N 1
ATOM 3588 C CA . ASP B 1 63 ? -11.531 16.938 16.078 1 85.5 63 ASP B CA 1
ATOM 3589 C C . ASP B 1 63 ? -12.719 16.438 16.906 1 85.5 63 ASP B C 1
ATOM 3591 O O . ASP B 1 63 ? -13.773 16.125 16.344 1 85.5 63 ASP B O 1
ATOM 3595 N N . ASP B 1 64 ? -12.586 16.312 18.141 1 88.44 64 ASP B N 1
ATOM 3596 C CA . ASP B 1 64 ? -13.617 15.656 18.953 1 88.44 64 ASP B CA 1
ATOM 3597 C C . ASP B 1 64 ? -14.766 16.625 19.25 1 88.44 64 ASP B C 1
ATOM 3599 O O . ASP B 1 64 ? -14.617 17.531 20.062 1 88.44 64 ASP B O 1
ATOM 3603 N N . PRO B 1 65 ? -15.922 16.391 18.75 1 83.56 65 PRO B N 1
ATOM 3604 C CA . PRO B 1 65 ? -17.047 17.312 18.938 1 83.56 65 PRO B CA 1
ATOM 3605 C C . PRO B 1 65 ? -17.641 17.25 20.344 1 83.56 65 PRO B C 1
ATOM 3607 O O . PRO B 1 65 ? -18.422 18.125 20.734 1 83.56 65 PRO B O 1
ATOM 3610 N N . SER B 1 66 ? -17.281 16.25 21.047 1 88.25 66 SER B N 1
ATOM 3611 C CA . SER B 1 66 ? -17.844 16.094 22.375 1 88.25 66 SER B CA 1
ATOM 3612 C C . SER B 1 66 ? -17.188 17.047 23.375 1 88.25 66 SER B C 1
ATOM 3614 O O . SER B 1 66 ? -17.719 17.281 24.469 1 88.25 66 SER B O 1
ATOM 3616 N N . ILE B 1 67 ? -16.109 17.594 23.078 1 91.31 67 ILE B N 1
ATOM 3617 C CA . ILE B 1 67 ? -15.414 18.547 23.922 1 91.31 67 ILE B CA 1
ATOM 3618 C C . ILE B 1 67 ? -15.977 19.953 23.688 1 91.31 67 ILE B C 1
ATOM 3620 O O . ILE B 1 67 ? -16.125 20.391 22.547 1 91.31 67 ILE B O 1
ATOM 3624 N N . THR B 1 68 ? -16.297 20.641 24.734 1 89.69 68 THR B N 1
ATOM 3625 C CA . THR B 1 68 ? -16.859 21.984 24.609 1 89.69 68 THR B CA 1
ATOM 3626 C C . THR B 1 68 ? -15.859 22.938 23.969 1 89.69 68 THR B C 1
ATOM 3628 O O . THR B 1 68 ? -14.648 22.766 24.125 1 89.69 68 THR B O 1
ATOM 3631 N N . VAL B 1 69 ? -16.328 23.953 23.328 1 88.38 69 VAL B N 1
ATOM 3632 C CA . VAL B 1 69 ? -15.484 24.938 22.656 1 88.38 69 VAL B CA 1
ATOM 3633 C C . VAL B 1 69 ? -14.57 25.609 23.688 1 88.38 69 VAL B C 1
ATOM 3635 O O . VAL B 1 69 ? -13.383 25.828 23.422 1 88.38 69 VAL B O 1
ATOM 3638 N N . LYS B 1 70 ? -15.133 25.922 24.812 1 91.5 70 LYS B N 1
ATOM 3639 C CA . LYS B 1 70 ? -14.359 26.578 25.859 1 91.5 70 LYS B CA 1
ATOM 3640 C C . LYS B 1 70 ? -13.203 25.703 26.328 1 91.5 70 LYS B C 1
ATOM 3642 O O . LYS B 1 70 ? -12.062 26.172 26.438 1 91.5 70 LYS B O 1
ATOM 3647 N N . THR B 1 71 ? -13.477 24.469 26.578 1 94.5 71 THR B N 1
ATOM 3648 C CA . THR B 1 71 ? -12.453 23.531 27.016 1 94.5 71 THR B CA 1
ATOM 3649 C C . THR B 1 71 ? -11.414 23.312 25.906 1 94.5 71 THR B C 1
ATOM 3651 O O . THR B 1 71 ? -10.211 23.266 26.188 1 94.5 71 THR B O 1
ATOM 3654 N N . LYS B 1 72 ? -11.883 23.234 24.703 1 93.88 72 LYS B N 1
ATOM 3655 C CA . LYS B 1 72 ? -10.992 23.047 23.562 1 93.88 72 LYS B CA 1
ATOM 3656 C C . LYS B 1 72 ? -10 24.203 23.438 1 93.88 72 LYS B C 1
ATOM 3658 O O . LYS B 1 72 ? -8.797 23.969 23.312 1 93.88 72 LYS B O 1
ATOM 3663 N N . GLN B 1 73 ? -10.531 25.344 23.484 1 94.44 73 GLN B N 1
ATOM 3664 C CA . GLN B 1 73 ? -9.695 26.531 23.328 1 94.44 73 GLN B CA 1
ATOM 3665 C C . GLN B 1 73 ? -8.633 26.594 24.422 1 94.44 73 GLN B C 1
ATOM 3667 O O . GLN B 1 73 ? -7.473 26.906 24.141 1 94.44 73 GLN B O 1
ATOM 3672 N N . THR B 1 74 ? -9.023 26.297 25.594 1 96.5 74 THR B N 1
ATOM 3673 C CA . THR B 1 74 ? -8.086 26.328 26.719 1 96.5 74 THR B CA 1
ATOM 3674 C C . THR B 1 74 ? -6.973 25.312 26.531 1 96.5 74 THR B C 1
ATOM 3676 O O . THR B 1 74 ? -5.793 25.641 26.656 1 96.5 74 THR B O 1
ATOM 3679 N N . LEU B 1 75 ? -7.363 24.094 26.219 1 97.5 75 LEU B N 1
ATOM 3680 C CA . LEU B 1 75 ? -6.387 23.031 26.047 1 97.5 75 LEU B CA 1
ATOM 3681 C C . LEU B 1 75 ? -5.465 23.328 24.859 1 97.5 75 LEU B C 1
ATOM 3683 O O . LEU B 1 75 ? -4.246 23.156 24.969 1 97.5 75 LEU B O 1
ATOM 3687 N N . LEU B 1 76 ? -6.02 23.781 23.734 1 97.75 76 LEU B N 1
ATOM 3688 C CA . LEU B 1 76 ? -5.246 24.031 22.531 1 97.75 76 LEU B CA 1
ATOM 3689 C C . LEU B 1 76 ? -4.238 25.156 22.766 1 97.75 76 LEU B C 1
ATOM 3691 O O . LEU B 1 76 ? -3.068 25.031 22.391 1 97.75 76 LEU B O 1
ATOM 3695 N N . ARG B 1 77 ? -4.648 26.203 23.438 1 97.69 77 ARG B N 1
ATOM 3696 C CA . ARG B 1 77 ? -3.783 27.359 23.672 1 97.69 77 ARG B CA 1
ATOM 3697 C C . ARG B 1 77 ? -2.697 27.031 24.688 1 97.69 77 ARG B C 1
ATOM 3699 O O . ARG B 1 77 ? -1.586 27.562 24.609 1 97.69 77 ARG B O 1
ATOM 3706 N N . GLU B 1 78 ? -2.979 26.109 25.531 1 98 78 GLU B N 1
ATOM 3707 C CA . GLU B 1 78 ? -2.043 25.797 26.594 1 98 78 GLU B CA 1
ATOM 3708 C C . GLU B 1 78 ? -1.159 24.609 26.219 1 98 78 GLU B C 1
ATOM 3710 O O . GLU B 1 78 ? -0.228 24.266 26.953 1 98 78 GLU B O 1
ATOM 3715 N N . PHE B 1 79 ? -1.351 24.016 25.094 1 98.44 79 PHE B N 1
ATOM 3716 C CA . PHE B 1 79 ? -0.75 22.719 24.781 1 98.44 79 PHE B CA 1
ATOM 3717 C C . PHE B 1 79 ? 0.769 22.828 24.734 1 98.44 79 PHE B C 1
ATOM 3719 O O . PHE B 1 79 ? 1.474 21.875 25.094 1 98.44 79 PHE B O 1
ATOM 3726 N N . GLU B 1 80 ? 1.361 24 24.312 1 97.81 80 GLU B N 1
ATOM 3727 C CA . GLU B 1 80 ? 2.807 24.203 24.281 1 97.81 80 GLU B CA 1
ATOM 3728 C C . GLU B 1 80 ? 3.416 24.047 25.672 1 97.81 80 GLU B C 1
ATOM 3730 O O . GLU B 1 80 ? 4.582 23.656 25.797 1 97.81 80 GLU B O 1
ATOM 3735 N N . ASN B 1 81 ? 2.613 24.328 26.672 1 98 81 ASN B N 1
ATOM 3736 C CA . ASN B 1 81 ? 3.068 24.172 28.047 1 98 81 ASN B CA 1
ATOM 3737 C C . ASN B 1 81 ? 2.754 22.781 28.578 1 98 81 ASN B C 1
ATOM 3739 O O . ASN B 1 81 ? 3.5 22.234 29.406 1 98 81 ASN B O 1
ATOM 3743 N N . ILE B 1 82 ? 1.667 22.25 28.141 1 98 82 ILE B N 1
ATOM 3744 C CA . ILE B 1 82 ? 1.222 20.938 28.578 1 98 82 ILE B CA 1
ATOM 3745 C C . ILE B 1 82 ? 2.289 19.891 28.25 1 98 82 ILE B C 1
ATOM 3747 O O . ILE B 1 82 ? 2.539 18.984 29.047 1 98 82 ILE B O 1
ATOM 3751 N N . ILE B 1 83 ? 2.961 20.031 27.125 1 98.25 83 ILE B N 1
ATOM 3752 C CA . ILE B 1 83 ? 3.922 19.016 26.703 1 98.25 83 ILE B CA 1
ATOM 3753 C C . ILE B 1 83 ? 5.141 19.047 27.609 1 98.25 83 ILE B C 1
ATOM 3755 O O . ILE B 1 83 ? 6 18.156 27.531 1 98.25 83 ILE B O 1
ATOM 3759 N N . MET B 1 84 ? 5.211 20.016 28.562 1 97.31 84 MET B N 1
ATOM 3760 C CA . MET B 1 84 ? 6.309 20.109 29.516 1 97.31 84 MET B CA 1
ATOM 3761 C C . MET B 1 84 ? 5.867 19.625 30.906 1 97.31 84 MET B C 1
ATOM 3763 O O . MET B 1 84 ? 6.676 19.562 31.828 1 97.31 84 MET B O 1
ATOM 3767 N N . LYS B 1 85 ? 4.668 19.266 31.031 1 97.81 85 LYS B N 1
ATOM 3768 C CA . LYS B 1 85 ? 4.117 18.875 32.312 1 97.81 85 LYS B CA 1
ATOM 3769 C C . LYS B 1 85 ? 4.199 17.375 32.531 1 97.81 85 LYS B C 1
ATOM 3771 O O . LYS B 1 85 ? 3.33 16.625 32.094 1 97.81 85 LYS B O 1
ATOM 3776 N N . ASP B 1 86 ? 5.027 16.969 33.438 1 97.06 86 ASP B N 1
ATOM 3777 C CA . ASP B 1 86 ? 5.219 15.555 33.719 1 97.06 86 ASP B CA 1
ATOM 3778 C C . ASP B 1 86 ? 3.91 14.898 34.125 1 97.06 86 ASP B C 1
ATOM 3780 O O . ASP B 1 86 ? 3.184 15.438 34.969 1 97.06 86 ASP B O 1
ATOM 3784 N N . GLY B 1 87 ? 3.588 13.773 33.438 1 96.06 87 GLY B N 1
ATOM 3785 C CA . GLY B 1 87 ? 2.484 12.938 33.875 1 96.06 87 GLY B CA 1
ATOM 3786 C C . GLY B 1 87 ? 1.147 13.359 33.281 1 96.06 87 GLY B C 1
ATOM 3787 O O . GLY B 1 87 ? 0.14 12.672 33.5 1 96.06 87 GLY B O 1
ATOM 3788 N N . TRP B 1 88 ? 1.134 14.422 32.594 1 97.81 88 TRP B N 1
ATOM 3789 C CA . TRP B 1 88 ? -0.135 14.906 32.062 1 97.81 88 TRP B CA 1
ATOM 3790 C C . TRP B 1 88 ? -0.738 13.891 31.094 1 97.81 88 TRP B C 1
ATOM 3792 O O . TRP B 1 88 ? -0.019 13.266 30.312 1 97.81 88 TRP B O 1
ATOM 3802 N N . THR B 1 89 ? -1.975 13.68 31.188 1 97.94 89 THR B N 1
ATOM 3803 C CA . THR B 1 89 ? -2.818 12.898 30.281 1 97.94 89 THR B CA 1
ATOM 3804 C C . THR B 1 89 ? -4.195 13.547 30.141 1 97.94 89 THR B C 1
ATOM 3806 O O . THR B 1 89 ? -4.531 14.477 30.875 1 97.94 89 THR B O 1
ATOM 3809 N N . TYR B 1 90 ? -4.918 13.172 29.25 1 97.56 90 TYR B N 1
ATOM 3810 C CA . TYR B 1 90 ? -6.258 13.703 29.031 1 97.56 90 TYR B CA 1
ATOM 3811 C C . TYR B 1 90 ? -7.234 12.586 28.672 1 97.56 90 TYR B C 1
ATOM 3813 O O . TYR B 1 90 ? -7.016 11.852 27.703 1 97.56 90 TYR B O 1
ATOM 3821 N N . ASP B 1 91 ? -8.281 12.414 29.375 1 96.31 91 ASP B N 1
ATOM 3822 C CA . ASP B 1 91 ? -9.273 11.375 29.141 1 96.31 91 ASP B CA 1
ATOM 3823 C C . ASP B 1 91 ? -10.656 11.977 28.906 1 96.31 91 ASP B C 1
ATOM 3825 O O . ASP B 1 91 ? -11.672 11.312 29.125 1 96.31 91 ASP B O 1
ATOM 3829 N N . GLY B 1 92 ? -10.719 13.266 28.562 1 94.56 92 GLY B N 1
ATOM 3830 C CA . GLY B 1 92 ? -11.977 13.953 28.359 1 94.56 92 GLY B CA 1
ATOM 3831 C C . GLY B 1 92 ? -12.609 13.664 27.016 1 94.56 92 GLY B C 1
ATOM 3832 O O . GLY B 1 92 ? -13.758 14.055 26.766 1 94.56 92 GLY B O 1
ATOM 3833 N N . ASN B 1 93 ? -11.922 13.07 26.031 1 92.88 93 ASN B N 1
ATOM 3834 C CA . ASN B 1 93 ? -12.492 12.672 24.75 1 92.88 93 ASN B CA 1
ATOM 3835 C C . ASN B 1 93 ? -13.57 11.609 24.906 1 92.88 93 ASN B C 1
ATOM 3837 O O . ASN B 1 93 ? -13.523 10.805 25.844 1 92.88 93 ASN B O 1
ATOM 3841 N N . ARG B 1 94 ? -14.492 11.578 24 1 93.19 94 ARG B N 1
ATOM 3842 C CA . ARG B 1 94 ? -15.469 10.5 23.984 1 93.19 94 ARG B CA 1
ATOM 3843 C C . ARG B 1 94 ? -14.812 9.164 23.688 1 93.19 94 ARG B C 1
ATOM 3845 O O . ARG B 1 94 ? -13.773 9.109 23.016 1 93.19 94 ARG B O 1
ATOM 3852 N N . PRO B 1 95 ? -15.406 8.07 24.156 1 92.19 95 PRO B N 1
ATOM 3853 C CA . PRO B 1 95 ? -14.797 6.746 23.984 1 92.19 95 PRO B CA 1
ATOM 3854 C C . PRO B 1 95 ? -14.656 6.359 22.516 1 92.19 95 PRO B C 1
ATOM 3856 O O . PRO B 1 95 ? -13.742 5.609 22.156 1 92.19 95 PRO B O 1
ATOM 3859 N N . GLU B 1 96 ? -15.477 6.973 21.672 1 89.88 96 GLU B N 1
ATOM 3860 C CA . GLU B 1 96 ? -15.492 6.582 20.266 1 89.88 96 GLU B CA 1
ATOM 3861 C C . GLU B 1 96 ? -14.43 7.34 19.469 1 89.88 96 GLU B C 1
ATOM 3863 O O . GLU B 1 96 ? -14.18 7.02 18.312 1 89.88 96 GLU B O 1
ATOM 3868 N N . GLU B 1 97 ? -13.773 8.273 20.172 1 90.44 97 GLU B N 1
ATOM 3869 C CA . GLU B 1 97 ? -12.75 9.023 19.453 1 90.44 97 GLU B CA 1
ATOM 3870 C C . GLU B 1 97 ? -11.562 8.133 19.094 1 90.44 97 GLU B C 1
ATOM 3872 O O . GLU B 1 97 ? -10.93 7.543 19.969 1 90.44 97 GLU B O 1
ATOM 3877 N N . LYS B 1 98 ? -11.25 8.055 17.859 1 88.38 98 LYS B N 1
ATOM 3878 C CA . LYS B 1 98 ? -10.32 7.094 17.266 1 88.38 98 LYS B CA 1
ATOM 3879 C C . LYS B 1 98 ? -8.953 7.18 17.953 1 88.38 98 LYS B C 1
ATOM 3881 O O . LYS B 1 98 ? -8.32 6.152 18.203 1 88.38 98 LYS B O 1
ATOM 3886 N N . ASP B 1 99 ? -8.414 8.359 18.234 1 93.88 99 ASP B N 1
ATOM 3887 C CA . ASP B 1 99 ? -7.055 8.516 18.734 1 93.88 99 ASP B CA 1
ATOM 3888 C C . ASP B 1 99 ? -7.055 8.938 20.203 1 93.88 99 ASP B C 1
ATOM 3890 O O . ASP B 1 99 ? -6.078 9.516 20.688 1 93.88 99 ASP B O 1
ATOM 3894 N N . ARG B 1 100 ? -8.125 8.57 20.891 1 95.81 100 ARG B N 1
ATOM 3895 C CA . ARG B 1 100 ? -8.281 8.922 22.297 1 95.81 100 ARG B CA 1
ATOM 3896 C C . ARG B 1 100 ? -7.137 8.359 23.141 1 95.81 100 ARG B C 1
ATOM 3898 O O . ARG B 1 100 ? -6.648 9.023 24.062 1 95.81 100 ARG B O 1
ATOM 3905 N N . GLU B 1 101 ? -6.723 7.199 22.828 1 97 101 GLU B N 1
ATOM 3906 C CA . GLU B 1 101 ? -5.758 6.488 23.656 1 97 101 GLU B CA 1
ATOM 3907 C C . GLU B 1 101 ? -4.41 7.199 23.672 1 97 101 GLU B C 1
ATOM 3909 O O . GLU B 1 101 ? -3.676 7.129 24.672 1 97 101 GLU B O 1
ATOM 3914 N N . LEU B 1 102 ? -4.086 7.879 22.609 1 97.81 102 LEU B N 1
ATOM 3915 C CA . LEU B 1 102 ? -2.865 8.672 22.594 1 97.81 102 LEU B CA 1
ATOM 3916 C C . LEU B 1 102 ? -2.869 9.695 23.734 1 97.81 102 LEU B C 1
ATOM 3918 O O . LEU B 1 102 ? -1.882 9.828 24.469 1 97.81 102 LEU B O 1
ATOM 3922 N N . LEU B 1 103 ? -3.992 10.383 23.922 1 98.12 103 LEU B N 1
ATOM 3923 C CA . LEU B 1 103 ? -4.094 11.414 24.953 1 98.12 103 LEU B CA 1
ATOM 3924 C C . LEU B 1 103 ? -4.16 10.797 26.344 1 98.12 103 LEU B C 1
ATOM 3926 O O . LEU B 1 103 ? -3.623 11.359 27.297 1 98.12 103 LEU B O 1
ATOM 3930 N N . VAL B 1 104 ? -4.785 9.633 26.438 1 98.06 104 VAL B N 1
ATOM 3931 C CA . VAL B 1 104 ? -4.895 8.93 27.719 1 98.06 104 VAL B CA 1
ATOM 3932 C C . VAL B 1 104 ? -3.51 8.492 28.188 1 98.06 104 VAL B C 1
ATOM 3934 O O . VAL B 1 104 ? -3.25 8.414 29.391 1 98.06 104 VAL B O 1
ATOM 3937 N N . HIS B 1 105 ? -2.643 8.25 27.297 1 98.06 105 HIS B N 1
ATOM 3938 C CA . HIS B 1 105 ? -1.288 7.824 27.641 1 98.06 105 HIS B CA 1
ATOM 3939 C C . HIS B 1 105 ? -0.259 8.867 27.203 1 98.06 105 HIS B C 1
ATOM 3941 O O . HIS B 1 105 ? 0.878 8.516 26.875 1 98.06 105 HIS B O 1
ATOM 3947 N N . PHE B 1 106 ? -0.609 10.102 27.25 1 98.5 106 PHE B N 1
ATOM 3948 C CA . PHE B 1 106 ? 0.213 11.156 26.672 1 98.5 106 PHE B CA 1
ATOM 3949 C C . PHE B 1 106 ? 1.463 11.391 27.516 1 98.5 106 PHE B C 1
ATOM 3951 O O . PHE B 1 106 ? 2.432 11.984 27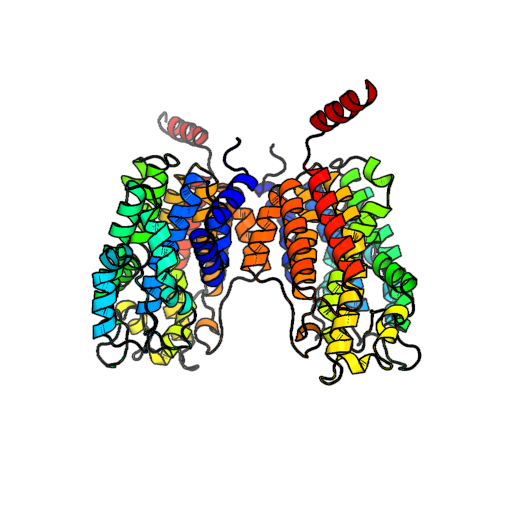.047 1 98.5 106 PHE B O 1
ATOM 3958 N N . HIS B 1 107 ? 1.516 10.859 28.781 1 98.31 107 HIS B N 1
ATOM 3959 C CA . HIS B 1 107 ? 2.672 11.008 29.656 1 98.31 107 HIS B CA 1
ATOM 3960 C C . HIS B 1 107 ? 3.906 10.344 29.062 1 98.31 107 HIS B C 1
ATOM 3962 O O . HIS B 1 107 ? 5.035 10.773 29.312 1 98.31 107 HIS B O 1
ATOM 3968 N N . HIS B 1 108 ? 3.727 9.289 28.188 1 98.25 108 HIS B N 1
ATOM 3969 C CA . HIS B 1 108 ? 4.855 8.672 27.5 1 98.25 108 HIS B CA 1
ATOM 3970 C C . HIS B 1 108 ? 5.461 9.625 26.469 1 98.25 108 HIS B C 1
ATOM 3972 O O . HIS B 1 108 ? 6.684 9.664 26.297 1 98.25 108 HIS B O 1
ATOM 3978 N N . VAL B 1 109 ? 4.598 10.383 25.797 1 98.56 109 VAL B N 1
ATOM 3979 C CA . VAL B 1 109 ? 5.047 11.352 24.797 1 98.56 109 VAL B CA 1
ATOM 3980 C C . VAL B 1 109 ? 5.832 12.469 25.484 1 98.56 109 VAL B C 1
ATOM 3982 O O . VAL B 1 109 ? 6.895 12.875 25 1 98.56 109 VAL B O 1
ATOM 3985 N N . ILE B 1 110 ? 5.328 12.906 26.609 1 98.62 110 ILE B N 1
ATOM 3986 C CA . ILE B 1 110 ? 5.961 13.984 27.359 1 98.62 110 ILE B CA 1
ATOM 3987 C C . ILE B 1 110 ? 7.332 13.523 27.859 1 98.62 110 ILE B C 1
ATOM 3989 O O . ILE B 1 110 ? 8.305 14.273 27.797 1 98.62 110 ILE B O 1
ATOM 3993 N N . LYS B 1 111 ? 7.387 12.328 28.344 1 98.12 111 LYS B N 1
ATOM 3994 C CA . LYS B 1 111 ? 8.656 11.781 28.828 1 98.12 111 LYS B CA 1
ATOM 3995 C C . LYS B 1 111 ? 9.703 11.773 27.719 1 98.12 111 LYS B C 1
ATOM 3997 O O . LYS B 1 111 ? 10.844 12.18 27.938 1 98.12 111 LYS B O 1
ATOM 4002 N N . GLU B 1 112 ? 9.32 11.312 26.547 1 98.25 112 GLU B N 1
ATOM 4003 C CA . GLU B 1 112 ? 10.25 11.258 25.422 1 98.25 112 GLU B CA 1
ATOM 4004 C C . GLU B 1 112 ? 10.578 12.656 24.906 1 98.25 112 GLU B C 1
ATOM 4006 O O . GLU B 1 112 ? 11.703 12.922 24.484 1 98.25 112 GLU B O 1
ATOM 4011 N N . TYR B 1 113 ? 9.609 13.594 24.938 1 98.5 113 TYR B N 1
ATOM 4012 C CA . TYR B 1 113 ? 9.844 14.984 24.562 1 98.5 113 TYR B CA 1
ATOM 4013 C C . TYR B 1 113 ? 10.93 15.602 25.438 1 98.5 113 TYR B C 1
ATOM 4015 O O . TYR B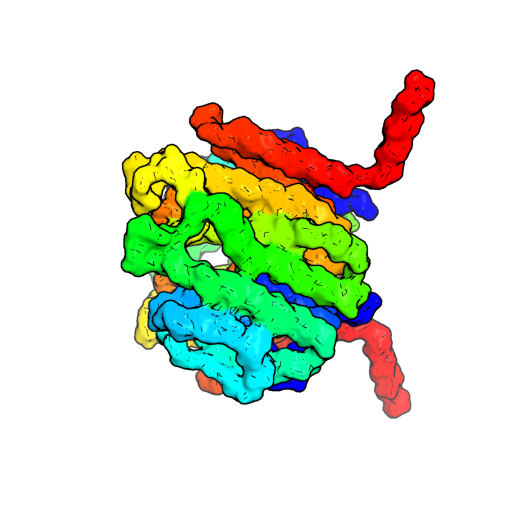 1 113 ? 11.859 16.234 24.922 1 98.5 113 TYR B O 1
ATOM 4023 N N . LYS B 1 114 ? 10.836 15.391 26.656 1 97.88 114 LYS B N 1
ATOM 4024 C CA . LYS B 1 114 ? 11.758 16 27.609 1 97.88 114 LYS B CA 1
ATOM 4025 C C . LYS B 1 114 ? 13.156 15.422 27.469 1 97.88 114 LYS B C 1
ATOM 4027 O O . LYS B 1 114 ? 14.141 16.047 27.875 1 97.88 114 LYS B O 1
ATOM 4032 N N . ALA B 1 115 ? 13.227 14.234 26.906 1 97.25 115 ALA B N 1
ATOM 4033 C CA . ALA B 1 115 ? 14.516 13.57 26.75 1 97.25 115 ALA B CA 1
ATOM 4034 C C . ALA B 1 115 ? 15.203 14.008 25.453 1 97.25 115 ALA B C 1
ATOM 4036 O O . ALA B 1 115 ? 16.375 13.688 25.234 1 97.25 115 ALA B O 1
ATOM 4037 N N . LEU B 1 116 ? 14.57 14.781 24.609 1 98.06 116 LEU B N 1
ATOM 4038 C CA . LEU B 1 116 ? 15.133 15.211 23.328 1 98.06 116 LEU B CA 1
ATOM 4039 C C . LEU B 1 116 ? 16.203 16.281 23.547 1 98.06 116 LEU B C 1
ATOM 4041 O O . LEU B 1 116 ? 16.281 16.891 24.609 1 98.06 116 LEU B O 1
ATOM 4045 N N . LYS B 1 117 ? 17.031 16.453 22.531 1 97.94 117 LYS B N 1
ATOM 4046 C CA . LYS B 1 117 ? 17.953 17.578 22.531 1 97.94 117 LYS B CA 1
ATOM 4047 C C . LYS B 1 117 ? 17.219 18.906 22.594 1 97.94 117 LYS B C 1
ATOM 4049 O O . LYS B 1 117 ? 16.125 19.047 22.031 1 97.94 117 LYS B O 1
ATOM 4054 N N . PRO B 1 118 ? 17.766 19.891 23.219 1 98.19 118 PRO B N 1
ATOM 4055 C CA . PRO B 1 118 ? 17.109 21.172 23.422 1 98.19 118 PRO B CA 1
ATOM 4056 C C . PRO B 1 118 ? 16.641 21.812 22.109 1 98.19 118 PRO B C 1
ATOM 4058 O O . PRO B 1 118 ? 15.547 22.391 22.062 1 98.19 118 PRO B O 1
ATOM 4061 N N . ALA B 1 119 ? 17.406 21.719 21.125 1 98 119 ALA B N 1
ATOM 4062 C CA . ALA B 1 119 ? 17.047 22.328 19.859 1 98 119 ALA B CA 1
ATOM 4063 C C . ALA B 1 119 ? 15.75 21.734 19.312 1 98 119 ALA B C 1
ATOM 4065 O O . ALA B 1 119 ? 14.906 22.469 18.766 1 98 119 ALA B O 1
ATOM 4066 N N . TYR B 1 120 ? 15.602 20.453 19.375 1 98.5 120 TYR B N 1
ATOM 4067 C CA . TYR B 1 120 ? 14.406 19.781 18.891 1 98.5 120 TYR B CA 1
ATOM 4068 C C . TYR B 1 120 ? 13.195 20.125 19.75 1 98.5 120 TYR B C 1
ATOM 4070 O O . TYR B 1 120 ? 12.094 20.328 19.234 1 98.5 120 TYR B O 1
ATOM 4078 N N . LYS B 1 121 ? 13.414 20.234 21.062 1 98.56 121 LYS B N 1
ATOM 4079 C CA . LYS B 1 121 ? 12.344 20.625 21.969 1 98.56 121 LYS B CA 1
ATOM 4080 C C . LYS B 1 121 ? 11.805 22.016 21.625 1 98.56 121 LYS B C 1
ATOM 4082 O O . LYS B 1 121 ? 10.594 22.234 21.641 1 98.56 121 LYS B O 1
ATOM 4087 N N . HIS B 1 122 ? 12.719 22.828 21.359 1 98.5 122 HIS B N 1
ATOM 4088 C CA . HIS B 1 122 ? 12.344 24.188 21.016 1 98.5 122 HIS B CA 1
ATOM 4089 C C . HIS B 1 122 ? 11.492 24.234 19.75 1 98.5 122 HIS B C 1
ATOM 4091 O O . HIS B 1 122 ? 10.508 24.969 19.688 1 98.5 122 HIS B O 1
ATOM 4097 N N . ILE B 1 123 ? 11.852 23.5 18.734 1 98.44 123 ILE B N 1
ATOM 4098 C CA . ILE B 1 123 ? 11.094 23.453 17.484 1 98.44 123 ILE B CA 1
ATOM 4099 C C . ILE B 1 123 ? 9.68 22.938 17.766 1 98.44 123 ILE B C 1
ATOM 4101 O O . ILE B 1 123 ? 8.695 23.547 17.312 1 98.44 123 ILE B O 1
ATOM 4105 N N . ILE B 1 124 ? 9.578 21.828 18.5 1 98.81 124 ILE B N 1
ATOM 4106 C CA . ILE B 1 124 ? 8.289 21.219 18.781 1 98.81 124 ILE B CA 1
ATOM 4107 C C . ILE B 1 124 ? 7.414 22.219 19.547 1 98.81 124 ILE B C 1
ATOM 4109 O O . ILE B 1 124 ? 6.242 22.406 19.219 1 98.81 124 ILE B O 1
ATOM 4113 N N . LYS B 1 125 ? 8 22.844 20.547 1 98.62 125 LYS B N 1
ATOM 4114 C CA . LYS B 1 125 ? 7.258 23.812 21.359 1 98.62 125 LYS B CA 1
ATOM 4115 C C . LYS B 1 125 ? 6.754 24.969 20.516 1 98.62 125 LYS B C 1
ATOM 4117 O O . LYS B 1 125 ? 5.598 25.375 20.641 1 98.62 125 LYS B O 1
ATOM 4122 N N . ASP B 1 126 ? 7.578 25.484 19.688 1 98.5 126 ASP B N 1
ATOM 4123 C CA . ASP B 1 126 ? 7.242 26.625 18.844 1 98.5 126 ASP B CA 1
ATOM 4124 C C . ASP B 1 126 ? 6.082 26.281 17.906 1 98.5 126 ASP B C 1
ATOM 4126 O O . ASP B 1 126 ? 5.117 27.047 17.797 1 98.5 126 ASP B O 1
ATOM 4130 N N . ILE B 1 127 ? 6.191 25.172 17.188 1 98.62 127 ILE B N 1
ATOM 4131 C CA . ILE B 1 127 ? 5.18 24.781 16.219 1 98.62 127 ILE B CA 1
ATOM 4132 C C . ILE B 1 127 ? 3.877 24.438 16.938 1 98.62 127 ILE B C 1
ATOM 4134 O O . ILE B 1 127 ? 2.789 24.766 16.453 1 98.62 127 ILE B O 1
ATOM 4138 N N . THR B 1 128 ? 3.998 23.797 18.094 1 98.69 128 THR B N 1
ATOM 4139 C CA . THR B 1 128 ? 2.824 23.469 18.906 1 98.69 128 THR B CA 1
ATOM 4140 C C . THR B 1 128 ? 2.07 24.75 19.297 1 98.69 128 THR B C 1
ATOM 4142 O O . THR B 1 128 ? 0.838 24.781 19.25 1 98.69 128 THR B O 1
ATOM 4145 N N . LYS B 1 129 ? 2.791 25.75 19.672 1 98.62 129 LYS B N 1
ATOM 4146 C CA . LYS B 1 129 ? 2.201 27.031 20.031 1 98.62 129 LYS B CA 1
ATOM 4147 C C . LYS B 1 129 ? 1.421 27.625 18.859 1 98.62 129 LYS B C 1
ATOM 4149 O O . LYS B 1 129 ? 0.273 28.047 19.016 1 98.62 129 LYS B O 1
ATOM 4154 N N . ILE B 1 130 ? 2.016 27.625 17.719 1 98.5 130 ILE B N 1
ATOM 4155 C CA . ILE B 1 130 ? 1.399 28.203 16.531 1 98.5 130 ILE B CA 1
ATOM 4156 C C . ILE B 1 130 ? 0.149 27.406 16.156 1 98.5 130 ILE B C 1
ATOM 4158 O O . ILE B 1 130 ? -0.926 27.984 15.977 1 98.5 130 ILE B O 1
ATOM 4162 N N . MET B 1 131 ? 0.284 26.109 16.094 1 98.19 131 MET B N 1
ATOM 4163 C CA . MET B 1 131 ? -0.823 25.25 15.68 1 98.19 131 MET B CA 1
ATOM 4164 C C . MET B 1 131 ? -1.953 25.281 16.703 1 98.19 131 MET B C 1
ATOM 4166 O O . MET B 1 131 ? -3.121 25.438 16.344 1 98.19 131 MET B O 1
ATOM 4170 N N . GLY B 1 132 ? -1.602 25.172 17.984 1 98 132 GLY B N 1
ATOM 4171 C CA . GLY B 1 132 ? -2.607 25.219 19.031 1 98 132 GLY B CA 1
ATOM 4172 C C . GLY B 1 132 ? -3.414 26.5 19.031 1 98 132 GLY B C 1
ATOM 4173 O O . GLY B 1 132 ? -4.645 26.469 19.094 1 98 132 GLY B O 1
ATOM 4174 N N . ASN B 1 133 ? -2.746 27.609 18.953 1 97.69 133 ASN B N 1
ATOM 4175 C CA . ASN B 1 133 ? -3.424 28.906 18.938 1 97.69 133 ASN B CA 1
ATOM 4176 C C . ASN B 1 133 ? -4.254 29.078 17.672 1 97.69 133 ASN B C 1
ATOM 4178 O O . ASN B 1 133 ? -5.371 29.594 17.719 1 97.69 133 ASN B O 1
ATOM 4182 N N . GLY B 1 134 ? -3.662 28.641 16.547 1 96.5 134 GLY B N 1
ATOM 4183 C CA . GLY B 1 134 ? -4.406 28.703 15.297 1 96.5 134 GLY B CA 1
ATOM 4184 C C . GLY B 1 134 ? -5.676 27.875 15.32 1 96.5 134 GLY B C 1
ATOM 4185 O O . GLY B 1 134 ? -6.742 28.359 14.914 1 96.5 134 GLY B O 1
ATOM 4186 N N . MET B 1 135 ? -5.586 26.672 15.805 1 94.88 135 MET B N 1
ATOM 4187 C CA . MET B 1 135 ? -6.75 25.812 15.93 1 94.88 135 MET B CA 1
ATOM 4188 C C . MET B 1 135 ? -7.797 26.422 16.844 1 94.88 135 MET B C 1
ATOM 4190 O O . MET B 1 135 ? -8.992 26.391 16.547 1 94.88 135 MET B O 1
ATOM 4194 N N . ALA B 1 136 ? -7.348 27 17.938 1 94.62 136 ALA B N 1
ATOM 4195 C CA . ALA B 1 136 ? -8.25 27.625 18.891 1 94.62 136 ALA B CA 1
ATOM 4196 C C . ALA B 1 136 ? -8.992 28.797 18.25 1 94.62 136 ALA B C 1
ATOM 4198 O O . ALA B 1 136 ? -10.18 29.016 18.516 1 94.62 136 ALA B O 1
ATOM 4199 N N . ASP B 1 137 ? -8.312 29.516 17.453 1 92.5 137 ASP B N 1
ATOM 4200 C CA . ASP B 1 137 ? -8.914 30.672 16.781 1 92.5 137 ASP B CA 1
ATOM 4201 C C . ASP B 1 137 ? -10.016 30.234 15.828 1 92.5 137 ASP B C 1
ATOM 4203 O O . ASP B 1 137 ? -10.977 30.984 15.594 1 92.5 137 ASP B O 1
ATOM 4207 N N . PHE B 1 138 ? -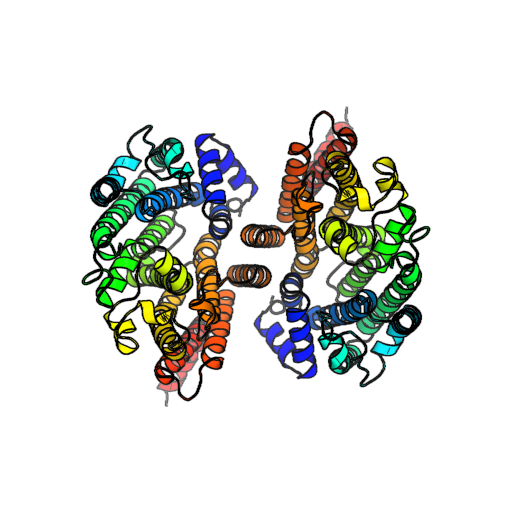9.867 29.047 15.305 1 89.56 138 PHE B N 1
ATOM 4208 C CA . PHE B 1 138 ? -10.797 28.609 14.266 1 89.56 138 PHE B CA 1
ATOM 4209 C C . PHE B 1 138 ? -11.875 27.703 14.844 1 89.56 138 PHE B C 1
ATOM 4211 O O . PHE B 1 138 ? -12.836 27.344 14.156 1 89.56 138 PHE B O 1
ATOM 4218 N N . CYS B 1 139 ? -11.805 27.281 16.094 1 82.25 139 CYS B N 1
ATOM 4219 C CA . CYS B 1 139 ? -12.711 26.312 16.703 1 82.25 139 CYS B CA 1
ATOM 4220 C C . CYS B 1 139 ? -14.164 26.766 16.562 1 82.25 139 CYS B C 1
ATOM 4222 O O . CYS B 1 139 ? -15.047 25.953 16.281 1 82.25 139 CYS B O 1
ATOM 4224 N N . HIS B 1 140 ? -14.406 28.016 16.766 1 76.38 140 HIS B N 1
ATOM 4225 C CA . HIS B 1 140 ? -15.773 28.531 16.719 1 76.38 140 HIS B CA 1
ATOM 4226 C C . HIS B 1 140 ? -16.266 28.672 15.289 1 76.38 140 HIS B C 1
ATOM 4228 O O . HIS B 1 140 ? -17.469 28.672 15.039 1 76.38 140 HIS B O 1
ATOM 4234 N N . LYS B 1 141 ? -15.359 28.781 14.438 1 75.12 141 LYS B N 1
ATOM 4235 C CA . LYS B 1 141 ? -15.719 29.031 13.047 1 75.12 141 LYS B CA 1
ATOM 4236 C C . LYS B 1 141 ? -16.062 27.719 12.328 1 75.12 141 LYS B C 1
ATOM 4238 O O . LYS B 1 141 ? -17.031 27.656 11.57 1 75.12 141 LYS B O 1
ATOM 4243 N N . VAL B 1 142 ? -15.414 26.703 12.641 1 68.94 142 VAL B N 1
ATOM 4244 C CA . VAL B 1 142 ? -15.508 25.5 11.828 1 68.94 142 VAL B CA 1
ATOM 4245 C C . VAL B 1 142 ? -16.609 24.594 12.375 1 68.94 142 VAL B C 1
ATOM 4247 O O . VAL B 1 142 ? -17.125 23.734 11.656 1 68.94 142 VAL B O 1
ATOM 4250 N N . THR B 1 143 ? -16.969 24.703 13.688 1 62.81 143 THR B N 1
ATOM 4251 C CA . THR B 1 143 ? -18.047 23.922 14.266 1 62.81 143 THR B CA 1
ATOM 4252 C C . THR B 1 143 ? -19.391 24.609 14.078 1 62.81 143 THR B C 1
ATOM 4254 O O . THR B 1 143 ? -19.578 25.75 14.523 1 62.81 143 THR B O 1
ATOM 4257 N N . LEU B 1 144 ? -20.281 24.078 13.164 1 60.84 144 LEU B N 1
ATOM 4258 C CA . LEU B 1 144 ? -21.516 24.688 12.703 1 60.84 144 LEU B CA 1
ATOM 4259 C C . LEU B 1 144 ? -22.547 24.75 13.828 1 60.84 144 LEU B C 1
ATOM 4261 O O . LEU B 1 144 ? -23.312 23.812 14.031 1 60.84 144 LEU B O 1
ATOM 4265 N N . GLY B 1 145 ? -22.203 24.766 15.062 1 51.72 145 GLY B N 1
ATOM 4266 C CA . GLY B 1 145 ? -23.344 24.891 15.961 1 51.72 145 GLY B CA 1
ATOM 4267 C C . GLY B 1 145 ? -24.312 25.969 15.555 1 51.72 145 GLY B C 1
ATOM 4268 O O . GLY B 1 145 ? -25.453 26.031 16.047 1 51.72 145 GLY B O 1
ATOM 4269 N N . HIS B 1 146 ? -23.875 27.156 15.062 1 48.16 146 HIS B N 1
ATOM 4270 C CA . HIS B 1 146 ? -24.797 28.203 14.617 1 48.16 146 HIS B CA 1
ATOM 4271 C C . HIS B 1 146 ? -24.781 28.328 13.102 1 48.16 146 HIS B C 1
ATOM 4273 O O . HIS B 1 146 ? -23.75 28.625 12.508 1 48.16 146 HIS B O 1
ATOM 4279 N N . PRO B 1 147 ? -25.734 27.859 12.453 1 47 147 PRO B N 1
ATOM 4280 C CA . PRO B 1 147 ? -25.875 27.688 11.008 1 47 147 PRO B CA 1
ATOM 4281 C C . PRO B 1 147 ? -25.344 28.875 10.211 1 47 147 PRO B C 1
ATOM 4283 O O . PRO B 1 147 ? -24.766 28.703 9.141 1 47 147 PRO B O 1
ATOM 4286 N N . ASP B 1 148 ? -25.766 30.172 10.562 1 45.81 148 ASP B N 1
ATOM 4287 C CA . ASP B 1 148 ? -25.75 31.297 9.641 1 45.81 148 ASP B CA 1
ATOM 4288 C C . ASP B 1 148 ? -24.328 31.844 9.461 1 45.81 148 ASP B C 1
ATOM 4290 O O . ASP B 1 148 ? -24.062 32.594 8.508 1 45.81 148 ASP B O 1
ATOM 4294 N N . ASN B 1 149 ? -23.5 31.672 10.453 1 52.34 149 ASN B N 1
ATOM 4295 C CA . ASN B 1 149 ? -22.203 32.344 10.359 1 52.34 149 ASN B CA 1
ATOM 4296 C C . ASN B 1 149 ? -21.047 31.359 10.531 1 52.34 149 ASN B C 1
ATOM 4298 O O . ASN B 1 149 ? -19.938 31.766 10.859 1 52.34 149 ASN B O 1
ATOM 4302 N N . ALA B 1 150 ? -21.375 30 10.234 1 62.03 150 ALA B N 1
ATOM 4303 C CA . ALA B 1 150 ? -20.438 28.938 10.578 1 62.03 150 ALA B CA 1
ATOM 4304 C C . ALA B 1 150 ? -19.688 28.453 9.344 1 62.03 150 ALA B C 1
ATOM 4306 O O . ALA B 1 150 ? -20.25 28.422 8.242 1 62.03 150 ALA B O 1
ATOM 4307 N N . GLY B 1 151 ? -18.266 28.781 9.43 1 75.81 151 GLY B N 1
ATOM 4308 C CA . GLY B 1 151 ? -17.375 28.203 8.422 1 75.81 151 GLY B CA 1
ATOM 4309 C C . GLY B 1 151 ? -16.297 29.141 7.957 1 75.81 151 GLY B C 1
ATOM 4310 O O . GLY B 1 151 ? -16.25 30.297 8.383 1 75.81 151 GLY B O 1
ATOM 4311 N N . VAL B 1 152 ? -15.422 28.75 7.184 1 89.94 152 VAL B N 1
ATOM 4312 C CA . VAL B 1 152 ? -14.352 29.516 6.539 1 89.94 152 VAL B CA 1
ATOM 4313 C C . VAL B 1 152 ? -14.938 30.375 5.426 1 89.94 152 VAL B C 1
ATOM 4315 O O . VAL B 1 152 ? -15.656 29.891 4.555 1 89.94 152 VAL B O 1
ATOM 4318 N N . MET B 1 153 ? -14.672 31.688 5.512 1 92.12 153 MET B N 1
ATOM 4319 C CA . MET B 1 153 ? -15.398 32.594 4.625 1 92.12 153 MET B CA 1
ATOM 4320 C C . MET B 1 153 ? -14.586 32.906 3.373 1 92.12 153 MET B C 1
ATOM 4322 O O . MET B 1 153 ? -15.117 32.906 2.264 1 92.12 153 MET B O 1
ATOM 4326 N N . THR B 1 154 ? -13.328 33.156 3.561 1 95.5 154 THR B N 1
ATOM 4327 C CA . THR B 1 154 ? -12.531 33.625 2.43 1 95.5 154 THR B CA 1
ATOM 4328 C C . THR B 1 154 ? -11.414 32.625 2.119 1 95.5 154 THR B C 1
ATOM 4330 O O . THR B 1 154 ? -11.102 31.75 2.941 1 95.5 154 THR B O 1
ATOM 4333 N N . ILE B 1 155 ? -10.836 32.75 0.939 1 97.25 155 ILE B N 1
ATOM 4334 C CA . ILE B 1 155 ? -9.695 31.938 0.538 1 97.25 155 ILE B CA 1
ATOM 4335 C C . ILE B 1 155 ? -8.5 32.25 1.443 1 97.25 155 ILE B C 1
ATOM 4337 O O . ILE B 1 155 ? -7.75 31.328 1.819 1 97.25 155 ILE B O 1
ATOM 4341 N N . ALA B 1 156 ? -8.336 33.469 1.799 1 96.56 156 ALA B N 1
ATOM 4342 C CA . ALA B 1 156 ? -7.262 33.875 2.701 1 96.56 156 ALA B CA 1
ATOM 4343 C C . ALA B 1 156 ? -7.402 33.188 4.062 1 96.56 156 ALA B C 1
ATOM 4345 O O . ALA B 1 156 ? -6.41 32.781 4.656 1 96.56 156 ALA B O 1
ATOM 4346 N N . GLU B 1 157 ? -8.633 33.156 4.57 1 94.81 157 GLU B N 1
ATOM 4347 C CA . GLU B 1 157 ? -8.891 32.469 5.828 1 94.81 157 GLU B CA 1
ATOM 4348 C C . GLU B 1 157 ? -8.609 30.969 5.703 1 94.81 157 GLU B C 1
ATOM 4350 O O . GLU B 1 157 ? -8.086 30.359 6.633 1 94.81 157 GLU B O 1
ATOM 4355 N N . TYR B 1 158 ? -9.008 30.453 4.551 1 96.44 158 TYR B N 1
ATOM 4356 C CA . TYR B 1 158 ? -8.742 29.047 4.27 1 96.44 158 TYR B CA 1
ATOM 4357 C C . TYR B 1 158 ? -7.25 28.766 4.266 1 96.44 158 TYR B C 1
ATOM 4359 O O . TYR B 1 158 ? -6.789 27.797 4.895 1 96.44 158 TYR B O 1
ATOM 4367 N N . GLU B 1 159 ? -6.504 29.594 3.66 1 97 159 GLU B N 1
ATOM 4368 C CA . GLU B 1 159 ? -5.051 29.484 3.623 1 97 159 GLU B CA 1
ATOM 4369 C C . GLU B 1 159 ? -4.453 29.609 5.023 1 97 159 GLU B C 1
ATOM 4371 O O . GLU B 1 159 ? -3.514 28.891 5.367 1 97 159 GLU B O 1
ATOM 4376 N N . LEU B 1 160 ? -4.992 30.5 5.73 1 96.62 160 LEU B N 1
ATOM 4377 C CA . LEU B 1 160 ? -4.492 30.719 7.086 1 96.62 160 LEU B CA 1
ATOM 4378 C C . LEU B 1 160 ? -4.742 29.5 7.965 1 96.62 160 LEU B C 1
ATOM 4380 O O . LEU B 1 160 ? -3.865 29.094 8.727 1 96.62 160 LEU B O 1
ATOM 4384 N N . TYR B 1 161 ? -5.926 29 7.887 1 95.75 161 TYR B N 1
ATOM 4385 C CA . TYR B 1 161 ? -6.219 27.781 8.641 1 95.75 161 TYR B CA 1
ATOM 4386 C C . TYR B 1 161 ? -5.262 26.656 8.25 1 95.75 161 TYR B C 1
ATOM 4388 O O . TYR B 1 161 ? -4.707 25.984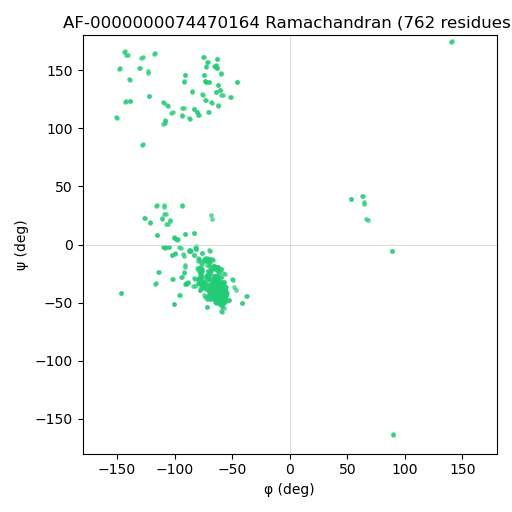 9.117 1 95.75 161 TYR B O 1
ATOM 4396 N N . CYS B 1 162 ? -5.059 26.453 6.938 1 97.44 162 CYS B N 1
ATOM 4397 C CA . CYS B 1 162 ? -4.164 25.422 6.449 1 97.44 162 CYS B CA 1
ATOM 4398 C C . CYS B 1 162 ? -2.73 25.672 6.898 1 97.44 162 CYS B C 1
ATOM 4400 O O . CYS B 1 162 ? -1.978 24.734 7.148 1 97.44 162 CYS B O 1
ATOM 4402 N N . TYR B 1 163 ? -2.354 26.922 6.984 1 97.62 163 TYR B N 1
ATOM 4403 C CA . TYR B 1 163 ? -1.039 27.25 7.523 1 97.62 163 TYR B CA 1
ATOM 4404 C C . TYR B 1 163 ? -0.913 26.781 8.969 1 97.62 163 TYR B C 1
ATOM 4406 O O . TYR B 1 163 ? 0.075 26.141 9.336 1 97.62 163 TYR B O 1
ATOM 4414 N N . TYR B 1 164 ? -1.903 27.031 9.766 1 96.94 164 TYR B N 1
ATOM 4415 C CA . TYR B 1 164 ? -1.851 26.719 11.188 1 96.94 164 TYR B CA 1
ATOM 4416 C C . TYR B 1 164 ? -1.781 25.203 11.406 1 96.94 164 TYR B C 1
ATOM 4418 O O . TYR B 1 164 ? -1.078 24.734 12.305 1 96.94 164 TYR B O 1
ATOM 4426 N N . VAL B 1 165 ? -2.447 24.484 10.555 1 95.81 165 VAL B N 1
ATOM 4427 C CA . VAL B 1 165 ? -2.586 23.062 10.883 1 95.81 165 VAL B CA 1
ATOM 4428 C C . VAL B 1 165 ? -1.605 22.25 10.047 1 95.81 165 VAL B C 1
ATOM 4430 O O . VAL B 1 165 ? -1.41 21.047 10.312 1 95.81 165 VAL B O 1
ATOM 4433 N N . ALA B 1 166 ? -0.945 22.859 9.062 1 97.19 166 ALA B N 1
ATOM 4434 C CA . ALA B 1 166 ? -0.028 22.078 8.242 1 97.19 166 ALA B CA 1
ATOM 4435 C C . ALA B 1 166 ? 1.166 22.906 7.797 1 97.19 166 ALA B C 1
ATOM 4437 O O . ALA B 1 166 ? 2.311 22.453 7.863 1 97.19 166 ALA B O 1
ATOM 4438 N N . GLY B 1 167 ? 0.979 24.156 7.402 1 97.5 167 GLY B N 1
ATOM 4439 C CA . GLY B 1 167 ? 2.053 25 6.902 1 97.5 167 GLY B CA 1
ATOM 4440 C C . GLY B 1 167 ? 3.191 25.172 7.895 1 97.5 167 GLY B C 1
ATOM 4441 O O . GLY B 1 167 ? 4.359 25.031 7.531 1 97.5 167 GLY B O 1
ATOM 4442 N N . CYS B 1 168 ? 2.844 25.453 9.102 1 97.62 168 CYS B N 1
ATOM 4443 C CA . CYS B 1 168 ? 3.857 25.641 10.133 1 97.62 168 CYS B CA 1
ATOM 4444 C C . CYS B 1 168 ? 4.602 24.344 10.406 1 97.62 168 CYS B C 1
ATOM 4446 O O . CYS B 1 168 ? 5.766 24.359 10.812 1 97.62 168 CYS B O 1
ATOM 4448 N N . VAL B 1 169 ? 3.953 23.234 10.172 1 97.25 169 VAL B N 1
ATOM 4449 C CA . VAL B 1 169 ? 4.59 21.938 10.352 1 97.25 169 VAL B CA 1
ATOM 4450 C C . VAL B 1 169 ? 5.727 21.766 9.344 1 97.25 169 VAL B C 1
ATOM 4452 O O . VAL B 1 169 ? 6.805 21.281 9.688 1 97.25 169 VAL B O 1
ATOM 4455 N N . GLY B 1 170 ? 5.484 22.188 8.094 1 97 170 GLY B N 1
ATOM 4456 C CA . GLY B 1 170 ? 6.543 22.172 7.094 1 97 170 GLY B CA 1
ATOM 4457 C C . GLY B 1 170 ? 7.75 23 7.488 1 97 170 GLY B C 1
ATOM 4458 O O . GLY B 1 170 ? 8.891 22.578 7.273 1 97 170 GLY B O 1
ATOM 4459 N N . GLU B 1 171 ? 7.496 24.109 8.078 1 96.25 171 GLU B N 1
ATOM 4460 C CA . GLU B 1 171 ? 8.578 24.953 8.578 1 96.25 171 GLU B CA 1
ATOM 4461 C C . GLU B 1 171 ? 9.336 24.266 9.703 1 96.25 171 GLU B C 1
ATOM 4463 O O . GLU B 1 171 ? 10.562 24.312 9.742 1 96.25 171 GLU B O 1
ATOM 4468 N N . GLY B 1 172 ? 8.617 23.703 10.617 1 97.5 172 GLY B N 1
ATOM 4469 C CA . GLY B 1 172 ? 9.234 22.953 11.695 1 97.5 172 GLY B CA 1
ATOM 4470 C C . GLY B 1 172 ? 10.102 21.797 11.211 1 97.5 172 GLY B C 1
ATOM 4471 O O . GLY B 1 172 ? 11.227 21.625 11.688 1 97.5 172 GLY B O 1
ATOM 4472 N N . LEU B 1 173 ? 9.609 21.031 10.258 1 97.75 173 LEU B N 1
ATOM 4473 C CA . LEU B 1 173 ? 10.359 19.906 9.695 1 97.75 173 LEU B CA 1
ATOM 4474 C C . LEU B 1 173 ? 11.68 20.375 9.102 1 97.75 173 LEU B C 1
ATOM 4476 O O . LEU B 1 173 ? 12.719 19.75 9.297 1 97.75 173 LEU B O 1
ATOM 4480 N N . THR B 1 174 ? 11.617 21.5 8.383 1 97.38 174 THR B N 1
ATOM 4481 C CA . THR B 1 174 ? 12.82 22.047 7.77 1 97.38 174 THR B CA 1
ATOM 4482 C C . THR B 1 174 ? 13.852 22.422 8.828 1 97.38 174 THR B C 1
ATOM 4484 O O . THR B 1 174 ? 15.047 22.172 8.664 1 97.38 174 THR B O 1
ATOM 4487 N N . ARG B 1 175 ? 13.406 22.969 9.922 1 97.12 175 ARG B N 1
ATOM 4488 C CA . ARG B 1 175 ? 14.305 23.297 11.031 1 97.12 175 ARG B CA 1
ATOM 4489 C C . ARG B 1 175 ? 14.938 22.047 11.609 1 97.12 175 ARG B C 1
ATOM 4491 O O . ARG B 1 175 ? 16.125 22.047 11.953 1 97.12 175 ARG B O 1
ATOM 4498 N N . PHE B 1 176 ? 14.164 20.953 11.742 1 97.94 176 PHE B N 1
ATOM 4499 C CA . PHE B 1 176 ? 14.703 19.688 12.203 1 97.94 176 PHE B CA 1
ATOM 4500 C C . PHE B 1 176 ? 15.836 19.219 11.297 1 97.94 176 PHE B C 1
ATOM 4502 O O . PHE B 1 176 ? 16.891 18.812 11.773 1 97.94 176 PHE B O 1
ATOM 4509 N N . PHE B 1 177 ? 15.633 19.281 9.969 1 97.94 177 PHE B N 1
ATOM 4510 C CA . PHE B 1 177 ? 16.594 18.781 8.992 1 97.94 177 PHE B CA 1
ATOM 4511 C C . PHE B 1 177 ? 17.906 19.562 9.086 1 97.94 177 PHE B C 1
ATOM 4513 O O . PHE B 1 177 ? 18.984 18.984 9.008 1 97.94 177 PHE B O 1
ATOM 4520 N N . ILE B 1 178 ? 17.75 20.844 9.289 1 96.31 178 ILE B N 1
ATOM 4521 C CA . ILE B 1 178 ? 18.922 21.719 9.375 1 96.31 178 ILE B CA 1
ATOM 4522 C C . ILE B 1 178 ? 19.672 21.453 10.68 1 96.31 178 ILE B C 1
ATOM 4524 O O . ILE B 1 178 ? 20.891 21.297 10.68 1 96.31 178 ILE B O 1
ATOM 4528 N N . GLU B 1 179 ? 18.953 21.375 11.789 1 96.5 179 GLU B N 1
ATOM 4529 C CA . GLU B 1 179 ? 19.562 21.094 13.086 1 96.5 179 GLU B CA 1
ATOM 4530 C C . GLU B 1 179 ? 20.312 19.766 13.078 1 96.5 179 GLU B C 1
ATOM 4532 O O . GLU B 1 179 ? 21.344 19.609 13.75 1 96.5 179 GLU B O 1
ATOM 4537 N N . ALA B 1 180 ? 19.766 18.828 12.352 1 96.81 180 ALA B N 1
ATOM 4538 C CA . ALA B 1 180 ? 20.375 17.5 12.258 1 96.81 180 ALA B CA 1
ATOM 4539 C C . ALA B 1 180 ? 21.516 17.5 11.242 1 96.81 180 ALA B C 1
ATOM 4541 O O . ALA B 1 180 ? 22.172 16.469 11.039 1 96.81 180 ALA B O 1
ATOM 4542 N N . GLN B 1 181 ? 21.75 18.641 10.547 1 96.12 181 GLN B N 1
ATOM 4543 C CA . GLN B 1 181 ? 22.812 18.828 9.555 1 96.12 181 GLN B CA 1
ATOM 4544 C C . GLN B 1 181 ? 22.594 17.906 8.352 1 96.12 181 GLN B C 1
ATOM 4546 O O . GLN B 1 181 ? 23.547 17.344 7.809 1 96.12 181 GLN B O 1
ATOM 4551 N N . LEU B 1 182 ? 21.328 17.734 8.008 1 95.06 182 LEU B N 1
ATOM 4552 C CA . LEU B 1 182 ? 20.984 16.875 6.875 1 95.06 182 LEU B CA 1
ATOM 4553 C C . LEU B 1 182 ? 20.469 17.719 5.707 1 95.06 182 LEU B C 1
ATOM 4555 O O . LEU B 1 182 ? 20.141 17.172 4.648 1 95.06 182 LEU B O 1
ATOM 4559 N N . CYS B 1 183 ? 20.375 18.922 5.867 1 93.25 183 CYS B N 1
ATOM 4560 C CA . CYS B 1 183 ? 19.891 19.859 4.863 1 93.25 183 CYS B CA 1
ATOM 4561 C C . CYS B 1 183 ? 20.578 21.203 4.988 1 93.25 183 CYS B C 1
ATOM 4563 O O . CYS B 1 183 ? 21.016 21.594 6.078 1 93.25 183 CYS B O 1
ATOM 4565 N N . ASN B 1 184 ? 20.672 21.875 3.863 1 91.12 184 ASN B N 1
ATOM 4566 C CA . ASN B 1 184 ? 21.297 23.188 3.857 1 91.12 184 ASN B CA 1
ATOM 4567 C C . ASN B 1 184 ? 20.391 24.25 4.461 1 91.12 184 ASN B C 1
ATOM 4569 O O . ASN B 1 184 ? 19.172 24.234 4.219 1 91.12 184 ASN B O 1
ATOM 4573 N N . SER B 1 185 ? 20.953 25.203 5.117 1 89.81 185 SER B N 1
ATOM 4574 C CA . SER B 1 185 ? 20.188 26.234 5.805 1 89.81 185 SER B CA 1
ATOM 4575 C C . SER B 1 185 ? 19.547 27.203 4.816 1 89.81 185 SER B C 1
ATOM 4577 O O . SER B 1 185 ? 18.641 27.953 5.172 1 89.81 185 SER B O 1
ATOM 4579 N N . SER B 1 186 ? 19.938 27.156 3.631 1 88.56 186 SER B N 1
ATOM 4580 C CA . SER B 1 186 ? 19.422 28.062 2.609 1 88.56 186 SER B CA 1
ATOM 4581 C C . SER B 1 186 ? 17.938 27.797 2.346 1 88.56 186 SER B C 1
ATOM 4583 O O . SER B 1 186 ? 17.25 28.672 1.809 1 88.56 186 SER B O 1
ATOM 4585 N N . LEU B 1 187 ? 17.516 26.625 2.732 1 86.69 187 LEU B N 1
ATOM 4586 C CA . LEU B 1 187 ? 16.094 26.297 2.537 1 86.69 187 LEU B CA 1
ATOM 4587 C C . LEU B 1 187 ? 15.219 27.188 3.402 1 86.69 187 LEU B C 1
ATOM 4589 O O . LEU B 1 187 ? 14.023 27.359 3.123 1 86.69 187 LEU B O 1
ATOM 4593 N N . LEU B 1 188 ? 15.82 27.812 4.438 1 85.69 188 LEU B N 1
ATOM 4594 C CA . LEU B 1 188 ? 15.062 28.703 5.312 1 85.69 188 LEU B CA 1
ATOM 4595 C C . LEU B 1 188 ? 14.945 30.094 4.711 1 85.69 188 LEU B C 1
ATOM 4597 O O . LEU B 1 188 ? 14.141 30.906 5.168 1 85.69 188 LEU B O 1
ATOM 4601 N N . ASP B 1 189 ? 15.672 30.312 3.654 1 88.81 189 ASP B N 1
ATOM 4602 C CA . ASP B 1 189 ? 15.656 31.625 3.021 1 88.81 189 ASP B CA 1
ATOM 4603 C C . ASP B 1 189 ? 14.32 31.891 2.32 1 88.81 189 ASP B C 1
ATOM 4605 O O . ASP B 1 189 ? 13.945 33.031 2.094 1 88.81 189 ASP B O 1
ATOM 4609 N N . ASN B 1 190 ? 13.648 30.828 1.989 1 91.81 190 ASN B N 1
ATOM 4610 C CA . ASN B 1 190 ? 12.328 30.938 1.378 1 91.81 190 ASN B CA 1
ATOM 4611 C C . ASN B 1 190 ? 11.289 30.109 2.123 1 91.81 190 ASN B C 1
ATOM 4613 O O . ASN B 1 190 ? 10.883 29.047 1.646 1 91.81 190 ASN B O 1
ATOM 4617 N N . PRO B 1 191 ? 10.695 30.672 3.15 1 91.31 191 PRO B N 1
ATOM 4618 C CA . PRO B 1 191 ? 9.766 29.906 3.984 1 91.31 191 PRO B CA 1
ATOM 4619 C C . PRO B 1 191 ? 8.484 29.516 3.242 1 91.31 191 PRO B C 1
ATOM 4621 O O . PRO B 1 191 ? 7.734 28.656 3.703 1 91.31 191 PRO B O 1
ATOM 4624 N N . THR B 1 192 ? 8.281 30.109 2.123 1 94.44 192 THR B N 1
ATOM 4625 C CA . THR B 1 192 ? 7.082 29.797 1.354 1 94.44 192 THR B CA 1
ATOM 4626 C C . THR B 1 192 ? 7.16 28.391 0.785 1 94.44 192 THR B C 1
ATOM 4628 O O . THR B 1 192 ? 6.133 27.734 0.598 1 94.44 192 THR B O 1
ATOM 4631 N N . LEU B 1 193 ? 8.367 27.891 0.604 1 95.56 193 LEU B N 1
ATOM 4632 C CA . LEU B 1 193 ? 8.539 26.609 -0.046 1 95.56 193 LEU B CA 1
ATOM 4633 C C . LEU B 1 193 ? 8.086 25.469 0.871 1 95.56 193 LEU B C 1
ATOM 4635 O O . LEU B 1 193 ? 7.188 24.703 0.514 1 95.56 193 LEU B O 1
ATOM 4639 N N . PRO B 1 194 ? 8.609 25.406 2.066 1 96.5 194 PRO B N 1
ATOM 4640 C CA . PRO B 1 194 ? 8.109 24.344 2.936 1 96.5 194 PRO B CA 1
ATOM 4641 C C . PRO B 1 194 ? 6.637 24.516 3.303 1 96.5 194 PRO B C 1
ATOM 4643 O O . PRO B 1 194 ? 5.914 23.531 3.486 1 96.5 194 PRO B O 1
ATOM 4646 N N . ARG B 1 195 ? 6.176 25.75 3.375 1 96.81 195 ARG B N 1
ATOM 4647 C CA . ARG B 1 195 ? 4.766 26.016 3.637 1 96.81 195 ARG B CA 1
ATOM 4648 C C . ARG B 1 195 ? 3.883 25.453 2.525 1 96.81 195 ARG B C 1
ATOM 4650 O O . ARG B 1 195 ? 2.865 24.812 2.797 1 96.81 195 ARG B O 1
ATOM 4657 N N . SER B 1 196 ? 4.297 25.703 1.364 1 96.81 196 SER B N 1
ATOM 4658 C CA . SER B 1 196 ? 3.516 25.25 0.216 1 96.81 196 SER B CA 1
ATOM 4659 C C . SER B 1 196 ? 3.42 23.734 0.169 1 96.81 196 SER B C 1
ATOM 4661 O O . SER B 1 196 ? 2.377 23.188 -0.186 1 96.81 196 SER B O 1
ATOM 4663 N N . MET B 1 197 ? 4.523 23.062 0.466 1 97.38 197 MET B N 1
ATOM 4664 C CA . MET B 1 197 ? 4.516 21.594 0.5 1 97.38 197 MET B CA 1
ATOM 4665 C C . MET B 1 197 ? 3.465 21.078 1.477 1 97.38 197 MET B C 1
ATOM 4667 O O . MET B 1 197 ? 2.699 20.172 1.147 1 97.38 197 MET B O 1
ATOM 4671 N N . SER B 1 198 ? 3.367 21.703 2.578 1 97.75 198 SER B N 1
ATOM 4672 C CA . SER B 1 198 ? 2.439 21.281 3.619 1 97.75 198 SER B CA 1
ATOM 4673 C C . SER B 1 198 ? 1.008 21.688 3.281 1 97.75 198 SER B C 1
ATOM 4675 O O . SER B 1 198 ? 0.066 20.938 3.566 1 97.75 198 SER B O 1
ATOM 4677 N N . LEU B 1 199 ? 0.866 22.828 2.703 1 98.25 199 LEU B N 1
ATOM 4678 C CA . LEU B 1 199 ? -0.462 23.281 2.311 1 98.25 199 LEU B CA 1
ATOM 4679 C C . LEU B 1 199 ? -1.058 22.375 1.241 1 98.25 199 LEU B C 1
ATOM 4681 O O . LEU B 1 199 ? -2.258 22.094 1.262 1 98.25 199 LEU B O 1
ATOM 4685 N N . PHE B 1 200 ? -0.198 21.969 0.324 1 98.31 200 PHE B N 1
ATOM 4686 C CA . PHE B 1 200 ? -0.655 21.062 -0.711 1 98.31 200 PHE B CA 1
ATOM 4687 C C . PHE B 1 200 ? -1.268 19.812 -0.091 1 98.31 200 PHE B C 1
ATOM 4689 O O . PHE B 1 200 ? -2.373 19.406 -0.458 1 98.31 200 PHE B O 1
ATOM 4696 N N . LEU B 1 201 ? -0.56 19.25 0.886 1 97 201 LEU B N 1
ATOM 4697 C CA . LEU B 1 201 ? -1.016 18.031 1.561 1 97 201 LEU B CA 1
ATOM 4698 C C . LEU B 1 201 ? -2.314 18.297 2.32 1 97 201 LEU B C 1
ATOM 4700 O O . LEU B 1 201 ? -3.258 17.5 2.227 1 97 201 LEU B O 1
ATOM 4704 N N . GLN B 1 202 ? -2.387 19.359 3.008 1 97.06 202 GLN B N 1
ATOM 4705 C CA . GLN B 1 202 ? -3.547 19.641 3.846 1 97.06 202 GLN B CA 1
ATOM 4706 C C . GLN B 1 202 ? -4.789 19.906 2.996 1 97.06 202 GLN B C 1
ATOM 4708 O O . GLN B 1 202 ? -5.875 19.406 3.303 1 97.06 202 GLN B O 1
ATOM 4713 N N . LYS B 1 203 ? -4.594 20.672 1.973 1 98.38 203 LYS B N 1
ATOM 4714 C CA . LYS B 1 203 ? -5.723 20.984 1.097 1 98.38 203 LYS B CA 1
ATOM 4715 C C . LYS B 1 203 ? -6.242 19.719 0.407 1 98.38 203 LYS B C 1
ATOM 4717 O O . LYS B 1 203 ? -7.449 19.578 0.199 1 98.38 203 LYS B O 1
ATOM 4722 N N . THR B 1 204 ? -5.336 18.844 0.045 1 98.06 204 THR B N 1
ATOM 4723 C CA . THR B 1 204 ? -5.738 17.562 -0.541 1 98.06 204 THR B CA 1
ATOM 4724 C C . THR B 1 204 ? -6.617 16.781 0.428 1 98.06 204 THR B C 1
ATOM 4726 O O . THR B 1 204 ? -7.664 16.266 0.04 1 98.06 204 THR B O 1
ATOM 4729 N N . ASN B 1 205 ? -6.25 16.766 1.681 1 94.75 205 ASN B N 1
ATOM 4730 C CA . ASN B 1 205 ? -7.02 16.047 2.684 1 94.75 205 ASN B CA 1
ATOM 4731 C C . ASN B 1 205 ? -8.398 16.672 2.885 1 94.75 205 ASN B C 1
ATOM 4733 O O . ASN B 1 205 ? -9.398 15.953 3 1 94.75 205 ASN B O 1
ATOM 4737 N N . ILE B 1 206 ? -8.422 17.953 2.924 1 95.94 206 ILE B N 1
ATOM 4738 C CA . ILE B 1 206 ? -9.68 18.656 3.141 1 95.94 206 ILE B CA 1
ATOM 4739 C C . ILE B 1 206 ? -10.625 18.391 1.974 1 95.94 206 ILE B C 1
ATOM 4741 O O . ILE B 1 206 ? -11.82 18.156 2.178 1 95.94 206 ILE B O 1
ATOM 4745 N N . ILE B 1 207 ? -10.102 18.422 0.786 1 98.12 207 ILE B N 1
ATOM 4746 C CA . ILE B 1 207 ? -10.906 18.172 -0.403 1 98.12 207 ILE B CA 1
ATOM 4747 C C . ILE B 1 207 ? -11.453 16.75 -0.351 1 98.12 207 ILE B C 1
ATOM 4749 O O . ILE B 1 207 ? -12.656 16.531 -0.532 1 98.12 207 ILE B O 1
ATOM 4753 N N . ARG B 1 208 ? -10.609 15.828 -0.062 1 97 208 ARG B N 1
ATOM 4754 C CA . ARG B 1 208 ? -10.961 14.414 -0.051 1 97 208 ARG B CA 1
ATOM 4755 C C . ARG B 1 208 ? -12.039 14.117 0.99 1 97 208 ARG B C 1
ATOM 4757 O O . ARG B 1 208 ? -12.914 13.289 0.765 1 97 208 ARG B O 1
ATOM 4764 N N . ASP B 1 209 ? -12.086 14.844 2.113 1 94.12 209 ASP B N 1
ATOM 4765 C CA . ASP B 1 209 ? -12.906 14.484 3.264 1 94.12 209 ASP B CA 1
ATOM 4766 C C . ASP B 1 209 ? -14.148 15.367 3.354 1 94.12 209 ASP B C 1
ATOM 4768 O O . ASP B 1 209 ? -14.789 15.445 4.406 1 94.12 209 ASP B O 1
ATOM 4772 N N . VAL B 1 210 ? -14.547 15.977 2.305 1 95.56 210 VAL B N 1
ATOM 4773 C CA . VAL B 1 210 ? -15.602 16.984 2.334 1 95.56 210 VAL B CA 1
ATOM 4774 C C . VAL B 1 210 ? -16.906 16.344 2.811 1 95.56 210 VAL B C 1
ATOM 4776 O O . VAL B 1 210 ? -17.656 16.938 3.586 1 95.56 210 VAL B O 1
ATOM 4779 N N . SER B 1 211 ? -17.25 15.18 2.369 1 94.94 211 SER B N 1
ATOM 4780 C CA . SER B 1 211 ? -18.484 14.516 2.762 1 94.94 211 SER B CA 1
ATOM 4781 C C . SER B 1 211 ? -18.453 14.133 4.234 1 94.94 211 SER B C 1
ATOM 4783 O O . SER B 1 211 ? -19.438 14.352 4.957 1 94.94 211 SER B O 1
ATOM 4785 N N . GLU B 1 212 ? -17.328 13.562 4.668 1 90.12 212 GLU B N 1
ATOM 4786 C CA . GLU B 1 212 ? -17.172 13.188 6.07 1 90.12 212 GLU B CA 1
ATOM 4787 C C . GLU B 1 212 ? -17.25 14.414 6.98 1 90.12 212 GLU B C 1
ATOM 4789 O O . GLU B 1 212 ? -17.828 14.359 8.062 1 90.12 212 GLU B O 1
ATOM 4794 N N . ASP B 1 213 ? -16.656 15.477 6.543 1 88.25 213 ASP B N 1
ATOM 4795 C CA . ASP B 1 213 ? -16.672 16.719 7.312 1 88.25 213 ASP B CA 1
ATOM 4796 C C . ASP B 1 213 ? -18.094 17.266 7.422 1 88.25 213 ASP B C 1
ATOM 4798 O O . ASP B 1 213 ? -18.5 17.734 8.484 1 88.25 213 ASP B O 1
ATOM 4802 N N . HIS B 1 214 ? -18.766 17.156 6.383 1 89.94 214 HIS B N 1
ATOM 4803 C CA . HIS B 1 214 ? -20.156 17.625 6.395 1 89.94 214 HIS B CA 1
ATOM 4804 C C . HIS B 1 214 ? -21 16.797 7.359 1 89.94 214 HIS B C 1
ATOM 4806 O O . HIS B 1 214 ? -21.812 17.344 8.109 1 89.94 214 HIS B O 1
ATOM 4812 N N . GLU B 1 215 ? -20.797 15.539 7.344 1 87 215 GLU B N 1
ATOM 4813 C CA . GLU B 1 215 ? -21.531 14.656 8.242 1 87 215 GLU B CA 1
ATOM 4814 C C . GLU B 1 215 ? -21.188 14.945 9.703 1 87 215 GLU B C 1
ATOM 4816 O O . GLU B 1 215 ? -22.031 14.797 10.586 1 87 215 GLU B O 1
ATOM 4821 N N . ASP B 1 216 ? -20.016 15.398 9.898 1 81.38 216 ASP B N 1
ATOM 4822 C CA . ASP B 1 216 ? -19.562 15.727 11.25 1 81.38 216 ASP B CA 1
ATOM 4823 C C . ASP B 1 216 ? -19.859 17.188 11.594 1 81.38 216 ASP B C 1
ATOM 4825 O O . ASP B 1 216 ? -19.312 17.719 12.555 1 81.38 216 ASP B O 1
ATOM 4829 N N . ASN B 1 217 ? -20.594 17.812 10.742 1 83.31 217 ASN B N 1
ATOM 4830 C CA . ASN B 1 217 ? -21.016 19.203 10.938 1 83.31 217 ASN B CA 1
ATOM 4831 C C . ASN B 1 217 ? -19.812 20.141 10.953 1 83.31 217 ASN B C 1
ATOM 4833 O O . ASN B 1 217 ? -19.734 21.047 11.797 1 83.31 217 ASN B O 1
ATOM 4837 N N . ARG B 1 218 ? -18.906 19.891 10.078 1 84.75 218 ARG B N 1
ATOM 4838 C CA . ARG B 1 218 ? -17.75 20.766 9.859 1 84.75 218 ARG B CA 1
ATOM 4839 C C . ARG B 1 218 ? -17.688 21.219 8.406 1 84.75 218 ARG B C 1
ATOM 4841 O O . ARG B 1 218 ? -18.141 20.5 7.504 1 84.75 218 ARG B O 1
ATOM 4848 N N . ARG B 1 219 ? -17.172 22.391 8.227 1 90.38 219 ARG B N 1
ATOM 4849 C CA . ARG B 1 219 ? -17.016 22.938 6.879 1 90.38 219 ARG B CA 1
ATOM 4850 C C . ARG B 1 219 ? -15.727 23.734 6.75 1 90.38 219 ARG B C 1
ATOM 4852 O O . ARG B 1 219 ? -15.539 24.734 7.438 1 90.38 219 ARG B O 1
ATOM 4859 N N . PHE B 1 220 ? -14.914 23.312 5.809 1 92.5 220 PHE B N 1
ATOM 4860 C CA . PHE B 1 220 ? -13.617 23.969 5.668 1 92.5 220 PHE B CA 1
ATOM 4861 C C . PHE B 1 220 ? -13.523 24.719 4.348 1 92.5 220 PHE B C 1
ATOM 4863 O O . PHE B 1 220 ? -12.695 25.609 4.195 1 92.5 220 PHE B O 1
ATOM 4870 N N . TRP B 1 221 ? -14.375 24.266 3.352 1 95.88 221 TRP B N 1
ATOM 4871 C CA . TRP B 1 221 ? -14.328 24.938 2.061 1 95.88 221 TRP B CA 1
ATOM 4872 C C . TRP B 1 221 ? -14.758 26.391 2.197 1 95.88 221 TRP B C 1
ATOM 4874 O O . TRP B 1 221 ? -15.805 26.688 2.793 1 95.88 221 TRP B O 1
ATOM 4884 N N . PRO B 1 222 ? -14.031 27.297 1.68 1 96.31 222 PRO B N 1
ATOM 4885 C CA . PRO B 1 222 ? -14.352 28.703 1.893 1 96.31 222 PRO B CA 1
ATOM 4886 C C . PRO B 1 222 ? -15.617 29.156 1.16 1 96.31 222 PRO B C 1
ATOM 4888 O O . PRO B 1 222 ? -15.82 28.781 0 1 96.31 222 PRO B O 1
ATOM 4891 N N . HIS B 1 223 ? -16.375 29.938 1.796 1 95.25 223 HIS B N 1
ATOM 4892 C CA . HIS B 1 223 ? -17.594 30.5 1.231 1 95.25 223 HIS B CA 1
ATOM 4893 C C . HIS B 1 223 ? -17.312 31.234 -0.081 1 95.25 223 HIS B C 1
ATOM 4895 O O . HIS B 1 223 ? -18.125 31.172 -1.013 1 95.25 223 HIS B O 1
ATOM 4901 N N . GLN B 1 224 ? -16.234 31.859 -0.139 1 96.88 224 GLN B N 1
ATOM 4902 C CA . GLN B 1 224 ? -15.82 32.625 -1.318 1 96.88 224 GLN B CA 1
ATOM 4903 C C . GLN B 1 224 ? -15.766 31.719 -2.551 1 96.88 224 GLN B C 1
ATOM 4905 O O . GLN B 1 224 ? -15.977 32.188 -3.674 1 96.88 224 GLN B O 1
ATOM 4910 N N . ILE B 1 225 ? -15.594 30.391 -2.408 1 97.56 225 ILE B N 1
ATOM 4911 C CA . ILE B 1 225 ? -15.523 29.469 -3.535 1 97.56 225 ILE B CA 1
ATOM 4912 C C . ILE B 1 225 ? -16.859 28.766 -3.713 1 97.56 225 ILE B C 1
ATOM 4914 O O . ILE B 1 225 ? -17.484 28.859 -4.77 1 97.56 225 ILE B O 1
ATOM 4918 N N . TRP B 1 226 ? -17.375 28.203 -2.68 1 96.81 226 TRP B N 1
ATOM 4919 C CA . TRP B 1 226 ? -18.5 27.281 -2.873 1 96.81 226 TRP B CA 1
ATOM 4920 C C . TRP B 1 226 ? -19.781 28.047 -3.143 1 96.81 226 TRP B C 1
ATOM 4922 O O . TRP B 1 226 ? -20.703 27.531 -3.785 1 96.81 226 TRP B O 1
ATOM 4932 N N . SER B 1 227 ? -19.859 29.344 -2.764 1 96.19 227 SER B N 1
ATOM 4933 C CA . SER B 1 227 ? -21.078 30.125 -2.943 1 96.19 227 SER B CA 1
ATOM 4934 C C . SER B 1 227 ? -21.297 30.484 -4.41 1 96.19 227 SER B C 1
ATOM 4936 O O . SER B 1 227 ? -22.391 30.906 -4.797 1 96.19 227 SER B O 1
ATOM 4938 N N . LYS B 1 228 ? -20.359 30.297 -5.203 1 97.19 228 LYS B N 1
ATOM 4939 C CA . LYS B 1 228 ? -20.5 30.516 -6.641 1 97.19 228 LYS B CA 1
ATOM 4940 C C . LYS B 1 228 ? -21.391 29.453 -7.277 1 97.19 228 LYS B C 1
ATOM 4942 O O . LYS B 1 228 ? -21.922 29.656 -8.367 1 97.19 228 LYS B O 1
ATOM 4947 N N . TYR B 1 229 ? -21.562 28.359 -6.57 1 97.12 229 TYR B N 1
ATOM 4948 C CA . TYR B 1 229 ? -22.172 27.188 -7.219 1 97.12 229 TYR B CA 1
ATOM 4949 C C . TYR B 1 229 ? -23.5 26.844 -6.582 1 97.12 229 TYR B C 1
ATOM 4951 O O . TYR B 1 229 ? -24.406 26.328 -7.25 1 97.12 229 TYR B O 1
ATOM 4959 N N . VAL B 1 230 ? -23.562 27.109 -5.25 1 96.31 230 VAL B N 1
ATOM 4960 C CA . VAL B 1 230 ? -24.812 26.844 -4.555 1 96.31 230 VAL B CA 1
ATOM 4961 C C . VAL B 1 230 ? -25.062 27.922 -3.508 1 96.31 230 VAL B C 1
ATOM 4963 O O . VAL B 1 230 ? -24.141 28.625 -3.105 1 96.31 230 VAL B O 1
ATOM 4966 N N . SER B 1 231 ? -26.359 27.953 -3.086 1 94.25 231 SER B N 1
ATOM 4967 C CA . SER B 1 231 ? -26.734 28.922 -2.047 1 94.25 231 SER B CA 1
ATOM 4968 C C . SER B 1 231 ? -26.531 28.328 -0.656 1 94.25 231 SER B C 1
ATOM 4970 O O . SER B 1 231 ? -26.203 29.047 0.29 1 94.25 231 SER B O 1
ATOM 4972 N N . ASN B 1 232 ? -26.734 27.062 -0.577 1 93.31 232 ASN B N 1
ATOM 4973 C CA . ASN B 1 232 ? -26.531 26.312 0.659 1 93.31 232 ASN B CA 1
ATOM 4974 C C . ASN B 1 232 ? -25.516 25.188 0.468 1 93.31 232 ASN B C 1
ATOM 4976 O O . ASN B 1 232 ? -25.672 24.359 -0.434 1 93.31 232 ASN B O 1
ATOM 4980 N N . PHE B 1 233 ? -24.547 25.188 1.34 1 93.62 233 PHE B N 1
ATOM 4981 C CA . PHE B 1 233 ? -23.453 24.219 1.211 1 93.62 233 PHE B CA 1
ATOM 4982 C C . PHE B 1 233 ? -24 22.797 1.178 1 93.62 233 PHE B C 1
ATOM 4984 O O . PHE B 1 233 ? -23.5 21.953 0.428 1 93.62 233 PHE B O 1
ATOM 4991 N N . ALA B 1 234 ? -25 22.531 1.898 1 93 234 ALA B N 1
ATOM 4992 C CA . ALA B 1 234 ? -25.578 21.203 2.039 1 93 234 ALA B CA 1
ATOM 4993 C C . ALA B 1 234 ? -26.156 20.703 0.715 1 93 234 ALA B C 1
ATOM 4995 O O . ALA B 1 234 ? -26.344 19.5 0.525 1 93 234 ALA B O 1
ATOM 4996 N N . ASP B 1 235 ? -26.391 21.625 -0.141 1 95.25 235 ASP B N 1
ATOM 4997 C CA . ASP B 1 235 ? -27 21.281 -1.425 1 95.25 235 ASP B CA 1
ATOM 4998 C C . ASP B 1 235 ? -26.031 20.453 -2.275 1 95.25 235 ASP B C 1
ATOM 5000 O O . ASP B 1 235 ? -26.453 19.766 -3.201 1 95.25 235 ASP B O 1
ATOM 5004 N N . PHE B 1 236 ? -24.719 20.516 -1.986 1 96 236 PHE B N 1
ATOM 5005 C CA . PHE B 1 236 ? -23.719 19.734 -2.73 1 96 236 PHE B CA 1
ATOM 5006 C C . PHE B 1 236 ? -23.984 18.25 -2.584 1 96 236 PHE B C 1
ATOM 5008 O O . PHE B 1 236 ? -23.562 17.453 -3.428 1 96 236 PHE B O 1
ATOM 5015 N N . PHE B 1 237 ? -24.625 17.922 -1.562 1 95.69 237 PHE B N 1
ATOM 5016 C CA . PHE B 1 237 ? -24.734 16.516 -1.235 1 95.69 237 PHE B CA 1
ATOM 5017 C C . PHE B 1 237 ? -26.078 15.953 -1.705 1 95.69 237 PHE B C 1
ATOM 5019 O O . PHE B 1 237 ? -26.391 14.781 -1.464 1 95.69 237 PHE B O 1
ATOM 5026 N N . LYS B 1 238 ? -26.859 16.797 -2.408 1 95.06 238 LYS B N 1
ATOM 5027 C CA . LYS B 1 238 ? -28.078 16.359 -3.082 1 95.06 238 LYS B CA 1
ATOM 5028 C C . LYS B 1 238 ? -27.797 15.953 -4.527 1 95.06 238 LYS B C 1
ATOM 5030 O O . LYS B 1 238 ? -27.047 16.625 -5.227 1 95.06 238 LYS B O 1
ATOM 5035 N N . PRO B 1 239 ? -28.422 14.906 -4.941 1 93.94 239 PRO B N 1
ATOM 5036 C CA . PRO B 1 239 ? -28.172 14.398 -6.297 1 93.94 239 PRO B CA 1
ATOM 5037 C C . PRO B 1 239 ? -28.469 15.438 -7.375 1 93.94 239 PRO B C 1
ATOM 5039 O O . PRO B 1 239 ? -27.812 15.461 -8.414 1 93.94 239 PRO B O 1
ATOM 5042 N N . GLU B 1 240 ? -29.438 16.297 -7.168 1 95.5 240 GLU B N 1
ATOM 5043 C CA . GLU B 1 240 ? -29.859 17.266 -8.172 1 95.5 240 GLU B CA 1
ATOM 5044 C C . GLU B 1 240 ? -28.797 18.328 -8.383 1 95.5 240 GLU B C 1
ATOM 5046 O O . GLU B 1 240 ? -28.812 19.047 -9.391 1 95.5 240 GLU B O 1
ATOM 5051 N N . ASN B 1 241 ? -27.844 18.438 -7.457 1 96.81 241 ASN B N 1
ATOM 5052 C CA . ASN B 1 241 ? -26.828 19.469 -7.547 1 96.81 241 ASN B CA 1
ATOM 5053 C C . ASN B 1 241 ? -25.453 18.859 -7.844 1 96.81 241 ASN B C 1
ATOM 5055 O O . ASN B 1 241 ? -24.422 19.469 -7.531 1 96.81 241 ASN B O 1
ATOM 5059 N N . ARG B 1 242 ? -25.406 17.719 -8.398 1 96.12 242 ARG B N 1
ATOM 5060 C CA . ARG B 1 242 ? -24.172 16.969 -8.602 1 96.12 242 ARG B CA 1
ATOM 5061 C C . ARG B 1 242 ? -23.234 17.734 -9.531 1 96.12 242 ARG B C 1
ATOM 5063 O O . ARG B 1 242 ? -22.016 17.781 -9.297 1 96.12 242 ARG B O 1
ATOM 5070 N N . GLU B 1 243 ? -23.734 18.312 -10.555 1 95.56 243 GLU B N 1
ATOM 5071 C CA . GLU B 1 243 ? -22.906 19.062 -11.492 1 95.56 243 GLU B CA 1
ATOM 5072 C C . GLU B 1 243 ? -22.25 20.25 -10.805 1 95.56 243 GLU B C 1
ATOM 5074 O O . GLU B 1 243 ? -21.062 20.516 -11 1 95.56 243 GLU B O 1
ATOM 5079 N N . ALA B 1 244 ? -23.047 20.953 -10 1 97.06 244 ALA B N 1
ATOM 5080 C CA . ALA B 1 244 ? -22.516 22.078 -9.242 1 97.06 244 ALA B CA 1
ATOM 5081 C C . ALA B 1 244 ? -21.453 21.641 -8.258 1 97.06 244 ALA B C 1
ATOM 5083 O O . ALA B 1 244 ? -20.438 22.312 -8.078 1 97.06 244 ALA B O 1
ATOM 5084 N N . ALA B 1 245 ? -21.688 20.5 -7.645 1 97.69 245 ALA B N 1
ATOM 5085 C CA . ALA B 1 245 ? -20.734 19.953 -6.684 1 97.69 245 ALA B CA 1
ATOM 5086 C C . ALA B 1 245 ? -19.406 19.625 -7.355 1 97.69 245 ALA B C 1
ATOM 5088 O O . ALA B 1 245 ? -18.328 19.953 -6.824 1 97.69 245 ALA B O 1
ATOM 5089 N N . ILE B 1 246 ? -19.484 19.078 -8.547 1 97.19 246 ILE B N 1
ATOM 5090 C CA . ILE B 1 246 ? -18.297 18.672 -9.289 1 97.19 246 ILE B CA 1
ATOM 5091 C C . ILE B 1 246 ? -17.516 19.922 -9.734 1 97.19 246 ILE B C 1
ATOM 5093 O O . ILE B 1 246 ? -16.297 19.953 -9.633 1 97.19 246 ILE B O 1
ATOM 5097 N N . GLU B 1 247 ? -18.203 20.922 -10.125 1 97.44 247 GLU B N 1
ATOM 5098 C CA . GLU B 1 247 ? -17.562 22.172 -10.547 1 97.44 247 GLU B CA 1
ATOM 5099 C C . GLU B 1 247 ? -16.875 22.859 -9.367 1 97.44 247 GLU B C 1
ATOM 5101 O O . GLU B 1 247 ? -15.758 23.375 -9.508 1 97.44 247 GLU B O 1
ATOM 5106 N N . CYS B 1 248 ? -17.484 22.875 -8.273 1 97.94 248 CYS B N 1
ATOM 5107 C CA . CYS B 1 248 ? -16.891 23.469 -7.086 1 97.94 248 CYS B CA 1
ATOM 5108 C C . CYS B 1 248 ? -15.656 22.703 -6.648 1 97.94 248 CYS B C 1
ATOM 5110 O O . CYS B 1 248 ? -14.625 23.312 -6.344 1 97.94 248 CYS B O 1
ATOM 5112 N N . SER B 1 249 ? -15.797 21.375 -6.652 1 97.94 249 SER B N 1
ATOM 5113 C CA . SER B 1 249 ? -14.648 20.562 -6.266 1 97.94 249 SER B CA 1
ATOM 5114 C C . SER B 1 249 ? -13.469 20.781 -7.203 1 97.94 249 SER B C 1
ATOM 5116 O O . SER B 1 249 ? -12.312 20.75 -6.773 1 97.94 249 SER B O 1
ATOM 5118 N N . SER B 1 250 ? -13.727 20.984 -8.453 1 97.62 250 SER B N 1
ATOM 5119 C CA . SER B 1 250 ? -12.672 21.266 -9.422 1 97.62 250 SER B CA 1
ATOM 5120 C C . SER B 1 250 ? -11.945 22.562 -9.094 1 97.62 250 SER B C 1
ATOM 5122 O O . SER B 1 250 ? -10.727 22.656 -9.25 1 97.62 250 SER B O 1
ATOM 5124 N N . GLU B 1 251 ? -12.688 23.516 -8.641 1 97.81 251 GLU B N 1
ATOM 5125 C CA . GLU B 1 251 ? -12.055 24.781 -8.25 1 97.81 251 GLU B CA 1
ATOM 5126 C C . GLU B 1 251 ? -11.219 24.609 -6.98 1 97.81 251 GLU B C 1
ATOM 5128 O O . GLU B 1 251 ? -10.156 25.219 -6.844 1 97.81 251 GLU B O 1
ATOM 5133 N N . MET B 1 252 ? -11.758 23.844 -6.031 1 98.44 252 MET B N 1
ATOM 5134 C CA . MET B 1 252 ? -10.984 23.531 -4.836 1 98.44 252 MET B CA 1
ATOM 5135 C C . MET B 1 252 ? -9.68 22.828 -5.199 1 98.44 252 MET B C 1
ATOM 5137 O O . MET B 1 252 ? -8.633 23.109 -4.609 1 98.44 252 MET B O 1
ATOM 5141 N N . ILE B 1 253 ? -9.742 21.906 -6.16 1 98.31 253 ILE B N 1
ATOM 5142 C CA . ILE B 1 253 ? -8.57 21.172 -6.605 1 98.31 253 ILE B CA 1
ATOM 5143 C C . ILE B 1 253 ? -7.594 22.109 -7.301 1 98.31 253 ILE B C 1
ATOM 5145 O O . ILE B 1 253 ? -6.379 22.016 -7.102 1 98.31 253 ILE B O 1
ATOM 5149 N N . LEU B 1 254 ? -8.133 23.047 -8.102 1 97.75 254 LEU B N 1
ATOM 5150 C CA . LEU B 1 254 ? -7.297 24.078 -8.711 1 97.75 254 LEU B CA 1
ATOM 5151 C C . LEU B 1 254 ? -6.516 24.844 -7.652 1 97.75 254 LEU B C 1
ATOM 5153 O O . LEU B 1 254 ? -5.316 25.094 -7.809 1 97.75 254 LEU B O 1
ATOM 5157 N N . ASN B 1 255 ? -7.207 25.203 -6.574 1 98.06 255 ASN B N 1
ATOM 5158 C CA . ASN B 1 255 ? -6.586 25.906 -5.461 1 98.06 255 ASN B CA 1
ATOM 5159 C C . ASN B 1 255 ? -5.434 25.109 -4.859 1 98.06 255 ASN B C 1
ATOM 5161 O O . ASN B 1 255 ? -4.395 25.672 -4.516 1 98.06 255 ASN B O 1
ATOM 5165 N N . ALA B 1 256 ? -5.578 23.812 -4.723 1 98.38 256 ALA B N 1
ATOM 5166 C CA . ALA B 1 256 ? -4.535 22.938 -4.18 1 98.38 256 ALA B CA 1
ATOM 5167 C C . ALA B 1 256 ? -3.371 22.797 -5.156 1 98.38 256 ALA B C 1
ATOM 5169 O O . ALA B 1 256 ? -2.207 22.828 -4.75 1 98.38 256 ALA B O 1
ATOM 5170 N N . LEU B 1 257 ? -3.643 22.703 -6.496 1 97.81 257 LEU B N 1
ATOM 5171 C CA . LEU B 1 257 ? -2.637 22.469 -7.527 1 97.81 257 LEU B CA 1
ATOM 5172 C C . LEU B 1 257 ? -1.65 23.625 -7.602 1 97.81 257 LEU B C 1
ATOM 5174 O O . LEU B 1 257 ? -0.517 23.453 -8.055 1 97.81 257 LEU B O 1
ATOM 5178 N N . GLU B 1 258 ? -2.059 24.75 -7.113 1 96.31 258 GLU B N 1
ATOM 5179 C CA . GLU B 1 258 ? -1.224 25.953 -7.16 1 96.31 258 GLU B CA 1
ATOM 5180 C C . GLU B 1 258 ? 0.053 25.766 -6.344 1 96.31 258 GLU B C 1
ATOM 5182 O O . GLU B 1 258 ? 1.047 26.469 -6.57 1 96.31 258 GLU B O 1
ATOM 5187 N N . HIS B 1 259 ? 0.051 24.844 -5.449 1 97.56 259 HIS B N 1
ATOM 5188 C CA . HIS B 1 259 ? 1.177 24.672 -4.543 1 97.56 259 HIS B CA 1
ATOM 5189 C C . HIS B 1 259 ? 2.178 23.656 -5.102 1 97.56 259 HIS B C 1
ATOM 5191 O O . HIS B 1 259 ? 3.297 23.547 -4.594 1 97.56 259 HIS B O 1
ATOM 5197 N N . VAL B 1 260 ? 1.886 22.938 -6.18 1 97.81 260 VAL B N 1
ATOM 5198 C CA . VAL B 1 260 ? 2.65 21.781 -6.617 1 97.81 260 VAL B CA 1
ATOM 5199 C C . VAL B 1 260 ? 4.043 22.219 -7.07 1 97.81 260 VAL B C 1
ATOM 5201 O O . VAL B 1 260 ? 5.039 21.578 -6.738 1 97.81 260 VAL B O 1
ATOM 5204 N N . LYS B 1 261 ? 4.125 23.344 -7.797 1 96.44 261 LYS B N 1
ATOM 5205 C CA . LYS B 1 261 ? 5.418 23.812 -8.305 1 96.44 261 LYS B CA 1
ATOM 5206 C C . LYS B 1 261 ? 6.379 24.109 -7.156 1 96.44 261 LYS B C 1
ATOM 5208 O O . LYS B 1 261 ? 7.527 23.672 -7.168 1 96.44 261 LYS B O 1
ATOM 5213 N N . GLU B 1 262 ? 5.891 24.844 -6.191 1 96.31 262 GLU B N 1
ATOM 5214 C CA . GLU B 1 262 ? 6.723 25.188 -5.039 1 96.31 262 GLU B CA 1
ATOM 5215 C C . GLU B 1 262 ? 7.098 23.938 -4.246 1 96.31 262 GLU B C 1
ATOM 5217 O O . GLU B 1 262 ? 8.195 23.859 -3.686 1 96.31 262 GLU B O 1
ATOM 5222 N N . CYS B 1 263 ? 6.16 23.016 -4.188 1 97 263 CYS B N 1
ATOM 5223 C CA . CYS B 1 263 ? 6.445 21.734 -3.547 1 97 263 CYS B CA 1
ATOM 5224 C C . CYS B 1 263 ? 7.629 21.047 -4.211 1 97 263 CYS B C 1
ATOM 5226 O O . CYS B 1 263 ? 8.539 20.578 -3.529 1 97 263 CYS B O 1
ATOM 5228 N N . LEU B 1 264 ? 7.656 21.016 -5.527 1 96.69 264 LEU B N 1
ATOM 5229 C CA . LEU B 1 264 ? 8.727 20.375 -6.289 1 96.69 264 LEU B CA 1
ATOM 5230 C C . LEU B 1 264 ? 10.055 21.094 -6.051 1 96.69 264 LEU B C 1
ATOM 5232 O O . LEU B 1 264 ? 11.086 20.438 -5.863 1 96.69 264 LEU B O 1
ATOM 5236 N N . ILE B 1 265 ? 10.008 22.406 -6.012 1 95.5 265 ILE B N 1
ATOM 5237 C CA . ILE B 1 265 ? 11.219 23.188 -5.797 1 95.5 265 ILE B CA 1
ATOM 5238 C C . ILE B 1 265 ? 11.781 22.906 -4.406 1 95.5 265 ILE B C 1
ATOM 5240 O O . ILE B 1 265 ? 12.984 22.719 -4.246 1 95.5 265 ILE B O 1
ATOM 5244 N N . TYR B 1 266 ? 10.977 22.859 -3.422 1 96.69 266 TYR B N 1
ATOM 5245 C CA . TYR B 1 266 ? 11.406 22.547 -2.064 1 96.69 266 TYR B CA 1
ATOM 5246 C C . TYR B 1 266 ? 12.078 21.172 -2.01 1 96.69 266 TYR B C 1
ATOM 5248 O O . TYR B 1 266 ? 13.164 21.031 -1.45 1 96.69 266 TYR B O 1
ATOM 5256 N N . LEU B 1 267 ? 11.414 20.203 -2.613 1 96.69 267 LEU B N 1
ATOM 5257 C CA . LEU B 1 267 ? 11.883 18.812 -2.547 1 96.69 267 LEU B CA 1
ATOM 5258 C C . LEU B 1 267 ? 13.195 18.656 -3.307 1 96.69 267 LEU B C 1
ATOM 5260 O O . LEU B 1 267 ? 14.047 17.844 -2.924 1 96.69 267 LEU B O 1
ATOM 5264 N N . ALA B 1 268 ? 13.344 19.453 -4.34 1 94.69 268 ALA B N 1
ATOM 5265 C CA . ALA B 1 268 ? 14.594 19.422 -5.102 1 94.69 268 ALA B CA 1
ATOM 5266 C C . ALA B 1 268 ? 15.766 19.891 -4.246 1 94.69 268 ALA B C 1
ATOM 5268 O O . ALA B 1 268 ? 16.922 19.578 -4.535 1 94.69 268 ALA B O 1
ATOM 5269 N N . GLY B 1 269 ? 15.43 20.625 -3.209 1 94.19 269 GLY B N 1
ATOM 5270 C CA . GLY B 1 269 ? 16.469 21.141 -2.33 1 94.19 269 GLY B CA 1
ATOM 5271 C C . GLY B 1 269 ? 16.859 20.172 -1.236 1 94.19 269 GLY B C 1
ATOM 5272 O O . GLY B 1 269 ? 17.812 20.422 -0.485 1 94.19 269 GLY B O 1
ATOM 5273 N N . LEU B 1 270 ? 16.203 19.062 -1.103 1 95.25 270 LEU B N 1
ATOM 5274 C CA . LEU B 1 270 ? 16.516 18.062 -0.091 1 95.25 270 LEU B CA 1
ATOM 5275 C C . LEU B 1 270 ? 17.469 17 -0.641 1 95.25 270 LEU B C 1
ATOM 5277 O O . LEU B 1 270 ? 17.109 16.234 -1.537 1 95.25 270 LEU B O 1
ATOM 5281 N N . ASN B 1 271 ? 18.688 16.891 -0.063 1 90.81 271 ASN B N 1
ATOM 5282 C CA . ASN B 1 271 ? 19.719 16.047 -0.642 1 90.81 271 ASN B CA 1
ATOM 5283 C C . ASN B 1 271 ? 19.844 14.719 0.101 1 90.81 271 ASN B C 1
ATOM 5285 O O . ASN B 1 271 ? 20.297 13.727 -0.468 1 90.81 271 ASN B O 1
ATOM 5289 N N . GLU B 1 272 ? 19.531 14.766 1.375 1 93.19 272 GLU B N 1
ATOM 5290 C CA . GLU B 1 272 ? 19.594 13.508 2.121 1 93.19 272 GLU B CA 1
ATOM 5291 C C . GLU B 1 272 ? 18.406 12.609 1.795 1 93.19 272 GLU B C 1
ATOM 5293 O O . GLU B 1 272 ? 17.266 13.055 1.852 1 93.19 272 GLU B O 1
ATOM 5298 N N . GLN B 1 273 ? 18.594 11.383 1.452 1 88.75 273 GLN B N 1
ATOM 5299 C CA . GLN B 1 273 ? 17.609 10.508 0.833 1 88.75 273 GLN B CA 1
ATOM 5300 C C . GLN B 1 273 ? 16.453 10.234 1.786 1 88.75 273 GLN B C 1
ATOM 5302 O O . GLN B 1 273 ? 15.289 10.211 1.371 1 88.75 273 GLN B O 1
ATOM 5307 N N . SER B 1 274 ? 16.688 9.945 2.984 1 90.62 274 SER B N 1
ATOM 5308 C CA . SER B 1 274 ? 15.602 9.57 3.896 1 90.62 274 SER B CA 1
ATOM 5309 C C . SER B 1 274 ? 14.656 10.742 4.133 1 90.62 274 SER B C 1
ATOM 5311 O O . SER B 1 274 ? 13.438 10.547 4.238 1 90.62 274 SER B O 1
ATOM 5313 N N . ILE B 1 275 ? 15.203 11.953 4.242 1 95.56 275 ILE B N 1
ATOM 5314 C CA . ILE B 1 275 ? 14.32 13.094 4.445 1 95.56 275 ILE B CA 1
ATOM 5315 C C . ILE B 1 275 ? 13.594 13.422 3.141 1 95.56 275 ILE B C 1
ATOM 5317 O O . ILE B 1 275 ? 12.445 13.867 3.158 1 95.56 275 ILE B O 1
ATOM 5321 N N . PHE B 1 276 ? 14.312 13.227 1.987 1 94.75 276 PHE B N 1
ATOM 5322 C CA . PHE B 1 276 ? 13.617 13.375 0.715 1 94.75 276 PHE B CA 1
ATOM 5323 C C . PHE B 1 276 ? 12.422 12.43 0.644 1 94.75 276 PHE B C 1
ATOM 5325 O O . PHE B 1 276 ? 11.305 12.852 0.323 1 94.75 276 PHE B O 1
ATOM 5332 N N . ASN B 1 277 ? 12.609 11.172 0.945 1 91.81 277 ASN B N 1
ATOM 5333 C CA . ASN B 1 277 ? 11.539 10.18 0.92 1 91.81 277 ASN B CA 1
ATOM 5334 C C . ASN B 1 277 ? 10.398 10.562 1.863 1 91.81 277 ASN B C 1
ATOM 5336 O O . ASN B 1 277 ? 9.227 10.461 1.5 1 91.81 277 ASN B O 1
ATOM 5340 N N . PHE B 1 278 ? 10.773 10.969 3.012 1 94.25 278 PHE B N 1
ATOM 5341 C CA . PHE B 1 278 ? 9.828 11.344 4.055 1 94.25 278 PHE B CA 1
ATOM 5342 C C . PHE B 1 278 ? 8.898 12.445 3.562 1 94.25 278 PHE B C 1
ATOM 5344 O O . PHE B 1 278 ? 7.695 12.422 3.852 1 94.25 278 PHE B O 1
ATOM 5351 N N . CYS B 1 279 ? 9.422 13.336 2.814 1 96.44 279 CYS B N 1
ATOM 5352 C CA . CYS B 1 279 ? 8.641 14.484 2.357 1 96.44 279 CYS B CA 1
ATOM 5353 C C . CYS B 1 279 ? 7.957 14.18 1.027 1 96.44 279 CYS B C 1
ATOM 5355 O O . CYS B 1 279 ? 6.84 14.633 0.781 1 96.44 279 CYS B O 1
ATOM 5357 N N . ALA B 1 280 ? 8.602 13.414 0.203 1 95.81 280 ALA B N 1
ATOM 5358 C CA . ALA B 1 280 ? 8.156 13.211 -1.173 1 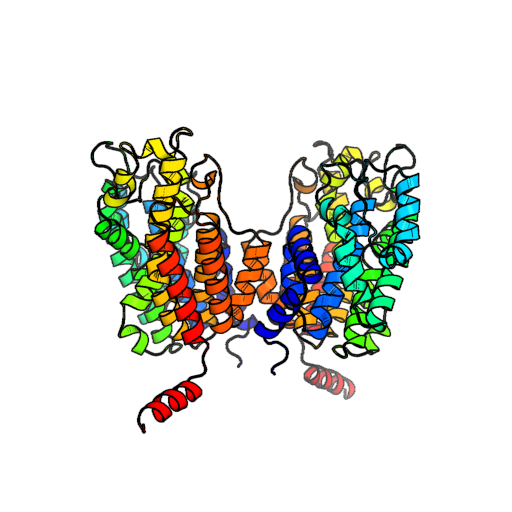95.81 280 ALA B CA 1
ATOM 5359 C C . ALA B 1 280 ? 6.988 12.234 -1.23 1 95.81 280 ALA B C 1
ATOM 5361 O O . ALA B 1 280 ? 6.059 12.406 -2.021 1 95.81 280 ALA B O 1
ATOM 5362 N N . VAL B 1 281 ? 6.977 11.203 -0.472 1 93.38 281 VAL B N 1
ATOM 5363 C CA . VAL B 1 281 ? 5.988 10.133 -0.558 1 93.38 281 VAL B CA 1
ATOM 5364 C C . VAL B 1 281 ? 4.594 10.695 -0.28 1 93.38 281 VAL B C 1
ATOM 5366 O O . VAL B 1 281 ? 3.668 10.5 -1.069 1 93.38 281 VAL B O 1
ATOM 5369 N N . PRO B 1 282 ? 4.426 11.469 0.815 1 94.56 282 PRO B N 1
ATOM 5370 C CA . PRO B 1 282 ? 3.098 12.039 1.042 1 94.56 282 PRO B CA 1
ATOM 5371 C C . PRO B 1 282 ? 2.639 12.945 -0.104 1 94.56 282 PRO B C 1
ATOM 5373 O O . PRO B 1 282 ? 1.446 12.992 -0.414 1 94.56 282 PRO B O 1
ATOM 5376 N N . GLN B 1 283 ? 3.568 13.617 -0.755 1 97 283 GLN B N 1
ATOM 5377 C CA . GLN B 1 283 ? 3.213 14.508 -1.859 1 97 283 GLN B CA 1
ATOM 5378 C C . GLN B 1 283 ? 2.779 13.711 -3.086 1 97 283 GLN B C 1
ATOM 5380 O O . GLN B 1 283 ? 1.822 14.086 -3.768 1 97 283 GLN B O 1
ATOM 5385 N N . GLY B 1 284 ? 3.576 12.664 -3.348 1 95.81 284 GLY B N 1
ATOM 5386 C CA . GLY B 1 284 ? 3.148 11.773 -4.414 1 95.81 284 GLY B CA 1
ATOM 5387 C C . GLY B 1 284 ? 1.763 11.195 -4.191 1 95.81 284 GLY B C 1
ATOM 5388 O O . GLY B 1 284 ? 0.943 11.156 -5.113 1 95.81 284 GLY B O 1
ATOM 5389 N N . MET B 1 285 ? 1.49 10.836 -2.979 1 94.19 285 MET B N 1
ATOM 5390 C CA . MET B 1 285 ? 0.173 10.312 -2.629 1 94.19 285 MET B CA 1
ATOM 5391 C C . MET B 1 285 ? -0.896 11.391 -2.77 1 94.19 285 MET B C 1
ATOM 5393 O O . MET B 1 285 ? -2.02 11.109 -3.188 1 94.19 285 MET B O 1
ATOM 5397 N N . ALA B 1 286 ? -0.512 12.555 -2.443 1 96.94 286 ALA B N 1
ATOM 5398 C CA . ALA B 1 286 ? -1.458 13.664 -2.473 1 96.94 286 ALA B CA 1
ATOM 5399 C C . ALA B 1 286 ? -1.917 13.961 -3.898 1 96.94 286 ALA B C 1
ATOM 5401 O O . ALA B 1 286 ? -3.113 14.117 -4.152 1 96.94 286 ALA B O 1
ATOM 5402 N N . ILE B 1 287 ? -1.015 14.023 -4.852 1 98.12 287 ILE B N 1
ATOM 5403 C CA . ILE B 1 287 ? -1.409 14.344 -6.219 1 98.12 287 ILE B CA 1
ATOM 5404 C C . ILE B 1 287 ? -2.232 13.195 -6.801 1 98.12 287 ILE B C 1
ATOM 5406 O O . ILE B 1 287 ? -3.143 13.422 -7.602 1 98.12 287 ILE B O 1
ATOM 5410 N N . ALA B 1 288 ? -1.908 12.023 -6.414 1 97.12 288 ALA B N 1
ATOM 5411 C CA . ALA B 1 288 ? -2.725 10.883 -6.828 1 97.12 288 ALA B CA 1
ATOM 5412 C C . ALA B 1 288 ? -4.133 10.984 -6.254 1 97.12 288 ALA B C 1
ATOM 5414 O O . ALA B 1 288 ? -5.113 10.672 -6.938 1 97.12 288 ALA B O 1
ATOM 5415 N N . THR B 1 289 ? -4.242 11.367 -5.062 1 97.5 289 THR B N 1
ATOM 5416 C CA . THR B 1 289 ? -5.535 11.555 -4.414 1 97.5 289 THR B CA 1
ATOM 5417 C C . THR B 1 289 ? -6.34 12.648 -5.113 1 97.5 289 THR B C 1
ATOM 5419 O O . THR B 1 289 ? -7.547 12.492 -5.324 1 97.5 289 THR B O 1
ATOM 5422 N N . LEU B 1 290 ? -5.66 13.711 -5.473 1 98.31 290 LEU B N 1
ATOM 5423 C CA . LEU B 1 290 ? -6.352 14.781 -6.18 1 98.31 290 LEU B CA 1
ATOM 5424 C C . LEU B 1 290 ? -6.91 14.289 -7.508 1 98.31 290 LEU B C 1
ATOM 5426 O O . LEU B 1 290 ? -8.016 14.664 -7.902 1 98.31 290 LEU B O 1
ATOM 5430 N N . GLU B 1 291 ? -6.145 13.5 -8.18 1 98.25 291 GLU B N 1
ATOM 5431 C CA . GLU B 1 291 ? -6.621 12.93 -9.438 1 98.25 291 GLU B CA 1
ATOM 5432 C C . GLU B 1 291 ? -7.867 12.078 -9.219 1 98.25 291 GLU B C 1
ATOM 5434 O O . GLU B 1 291 ? -8.812 12.141 -10.008 1 98.25 291 GLU B O 1
ATOM 5439 N N . LEU B 1 292 ? -7.902 11.312 -8.148 1 97.31 292 LEU B N 1
ATOM 5440 C CA . LEU B 1 292 ? -9.062 10.492 -7.828 1 97.31 292 LEU B CA 1
ATOM 5441 C C . LEU B 1 292 ? -10.273 11.359 -7.516 1 97.31 292 LEU B C 1
ATOM 5443 O O . LEU B 1 292 ? -11.406 11.016 -7.863 1 97.31 292 LEU B O 1
ATOM 5447 N N . CYS B 1 293 ? -10.023 12.461 -6.895 1 98 293 CYS B N 1
ATOM 5448 C CA . CYS B 1 293 ? -11.094 13.359 -6.477 1 98 293 CYS B CA 1
ATOM 5449 C C . CYS B 1 293 ? -11.617 14.172 -7.652 1 98 293 CYS B C 1
ATOM 5451 O O . CYS B 1 293 ? -12.781 14.578 -7.668 1 98 293 CYS B O 1
ATOM 5453 N N . PHE B 1 294 ? -10.766 14.445 -8.617 1 98 294 PHE B N 1
ATOM 5454 C CA . PHE B 1 294 ? -11.094 15.359 -9.703 1 98 294 PHE B CA 1
ATOM 5455 C C . PHE B 1 294 ? -12.273 14.828 -10.516 1 98 294 PHE B C 1
ATOM 5457 O O . PHE B 1 294 ? -12.234 13.703 -11.008 1 98 294 PHE B O 1
ATOM 5464 N N . ARG B 1 295 ? -13.328 15.641 -10.523 1 96.69 295 ARG B N 1
ATOM 5465 C CA . ARG B 1 295 ? -14.562 15.375 -11.258 1 96.69 295 ARG B CA 1
ATOM 5466 C C . ARG B 1 295 ? -15.117 14 -10.914 1 96.69 295 ARG B C 1
ATOM 5468 O O . ARG B 1 295 ? -15.539 13.258 -11.805 1 96.69 295 ARG B O 1
ATOM 5475 N N . ASN B 1 296 ? -15.031 13.633 -9.68 1 96.5 296 ASN B N 1
ATOM 5476 C CA . ASN B 1 296 ? -15.531 12.359 -9.156 1 96.5 296 ASN B CA 1
ATOM 5477 C C . ASN B 1 296 ? -16.766 12.562 -8.289 1 96.5 296 ASN B C 1
ATOM 5479 O O . ASN B 1 296 ? -16.672 13.039 -7.152 1 96.5 296 ASN B O 1
ATOM 5483 N N . PRO B 1 297 ? -17.938 12.195 -8.766 1 95.88 297 PRO B N 1
ATOM 5484 C CA . PRO B 1 297 ? -19.172 12.414 -8 1 95.88 297 PRO B CA 1
ATOM 5485 C C . PRO B 1 297 ? -19.172 11.648 -6.676 1 95.88 297 PRO B C 1
ATOM 5487 O O . PRO B 1 297 ? -19.891 12.039 -5.742 1 95.88 297 PRO B O 1
ATOM 5490 N N . ALA B 1 298 ? -18.359 10.648 -6.543 1 95.88 298 ALA B N 1
ATOM 5491 C CA . ALA B 1 298 ? -18.312 9.844 -5.324 1 95.88 298 ALA B CA 1
ATOM 5492 C C . ALA B 1 298 ? -17.844 10.688 -4.137 1 95.88 298 ALA B C 1
ATOM 5494 O O . ALA B 1 298 ? -18.094 10.328 -2.982 1 95.88 298 ALA B O 1
ATOM 5495 N N . LEU B 1 299 ? -17.203 11.797 -4.441 1 96.31 299 LEU B N 1
ATOM 5496 C CA . LEU B 1 299 ? -16.703 12.711 -3.42 1 96.31 299 LEU B CA 1
ATOM 5497 C C . LEU B 1 299 ? -17.844 13.234 -2.551 1 96.31 299 LEU B C 1
ATOM 5499 O O . LEU B 1 299 ? -17.625 13.602 -1.394 1 96.31 299 LEU B O 1
ATOM 5503 N N . PHE B 1 300 ? -19.031 13.172 -3.064 1 96.69 300 PHE B N 1
ATOM 5504 C CA . PHE B 1 300 ? -20.172 13.797 -2.391 1 96.69 300 PHE B CA 1
ATOM 5505 C C . PHE B 1 300 ? -21.172 12.75 -1.944 1 96.69 300 PHE B C 1
ATOM 5507 O O . PHE B 1 300 ? -22.297 13.094 -1.544 1 96.69 300 PHE B O 1
ATOM 5514 N N . GLU B 1 301 ? -20.797 11.562 -2.066 1 94.25 301 GLU B N 1
ATOM 5515 C CA . GLU B 1 301 ? -21.656 10.477 -1.611 1 94.25 301 GLU B CA 1
ATOM 5516 C C . GLU B 1 301 ? -21.359 10.109 -0.16 1 94.25 301 GLU B C 1
ATOM 5518 O O . GLU B 1 301 ? -20.203 10.125 0.265 1 94.25 301 GLU B O 1
ATOM 5523 N N . ARG B 1 302 ? -22.406 9.742 0.482 1 86.44 302 ARG B N 1
ATOM 5524 C CA . ARG B 1 302 ? -22.266 9.352 1.88 1 86.44 302 ARG B CA 1
ATOM 5525 C C . ARG B 1 302 ? -21.578 7.988 1.997 1 86.44 302 ARG B C 1
ATOM 5527 O O . ARG B 1 302 ? -21.844 7.09 1.194 1 86.44 302 ARG B O 1
ATOM 5534 N N . ASN B 1 303 ? -20.719 7.84 2.938 1 85.12 303 ASN B N 1
ATOM 5535 C CA . ASN B 1 303 ? -20.062 6.586 3.305 1 85.12 303 ASN B CA 1
ATOM 5536 C C . ASN B 1 303 ? -19.141 6.094 2.199 1 85.12 303 ASN B C 1
ATOM 5538 O O . ASN B 1 303 ? -18.984 4.887 2.016 1 85.12 303 ASN B O 1
ATOM 5542 N N . VAL B 1 304 ? -18.734 6.996 1.365 1 85.94 304 VAL B N 1
ATOM 5543 C CA . VAL B 1 304 ? -17.75 6.648 0.349 1 85.94 304 VAL B CA 1
ATOM 5544 C C . VAL B 1 304 ? -16.422 7.32 0.674 1 85.94 304 VAL B C 1
ATOM 5546 O O . VAL B 1 304 ? -16.375 8.523 0.928 1 85.94 304 VAL B O 1
ATOM 5549 N N . SER B 1 305 ? -15.43 6.488 0.803 1 87.69 305 SER B N 1
ATOM 5550 C CA . SER B 1 305 ? -14.086 7.008 1.042 1 87.69 305 SER B CA 1
ATOM 5551 C C . SER B 1 305 ? -13.219 6.883 -0.204 1 87.69 305 SER B C 1
ATOM 5553 O O . SER B 1 305 ? -13.047 5.785 -0.741 1 87.69 305 SER B O 1
ATOM 5555 N N . ILE B 1 306 ? -12.766 7.992 -0.672 1 92.25 306 ILE B N 1
ATOM 5556 C CA . ILE B 1 306 ? -11.844 8 -1.807 1 92.25 306 ILE B CA 1
ATOM 5557 C C . ILE B 1 306 ? -10.422 7.754 -1.319 1 92.25 306 ILE B C 1
ATOM 5559 O O . ILE B 1 306 ? -9.898 8.523 -0.509 1 92.25 306 ILE B O 1
ATOM 5563 N N . LYS B 1 307 ? -9.828 6.68 -1.724 1 88.88 307 LYS B N 1
ATOM 5564 C CA . LYS B 1 307 ? -8.469 6.336 -1.312 1 88.88 307 LYS B CA 1
ATOM 5565 C C . LYS B 1 307 ? -7.672 5.762 -2.479 1 88.88 307 LYS B C 1
ATOM 5567 O O . LYS B 1 307 ? -8.219 5.055 -3.326 1 88.88 307 LYS B O 1
ATOM 5572 N N . VAL B 1 308 ? -6.363 6.16 -2.465 1 90.31 308 VAL B N 1
ATOM 5573 C CA . VAL B 1 308 ? -5.445 5.504 -3.387 1 90.31 308 VAL B CA 1
ATOM 5574 C C . VAL B 1 308 ? -5.387 4.008 -3.082 1 90.31 308 VAL B C 1
ATOM 5576 O O . VAL B 1 308 ? -5.297 3.607 -1.919 1 90.31 308 VAL B O 1
ATOM 5579 N N . SER B 1 309 ? -5.48 3.172 -4.051 1 86.5 309 SER B N 1
ATOM 5580 C CA . SER B 1 309 ? -5.465 1.726 -3.854 1 86.5 309 SER B CA 1
ATOM 5581 C C . SER B 1 309 ? -4.137 1.261 -3.27 1 86.5 309 SER B C 1
ATOM 5583 O O . SER B 1 309 ? -3.123 1.955 -3.385 1 86.5 309 SER B O 1
ATOM 5585 N N . ARG B 1 310 ? -4.125 0.141 -2.686 1 83.62 310 ARG B N 1
ATOM 5586 C CA . ARG B 1 310 ? -2.922 -0.449 -2.109 1 83.62 310 ARG B CA 1
ATOM 5587 C C . ARG B 1 310 ? -1.831 -0.607 -3.164 1 83.62 310 ARG B C 1
ATOM 5589 O O . ARG B 1 310 ? -0.675 -0.251 -2.928 1 83.62 310 ARG B O 1
ATOM 5596 N N . GLY B 1 311 ? -2.213 -1.131 -4.305 1 82 311 GLY B N 1
ATOM 5597 C CA . GLY B 1 311 ? -1.259 -1.296 -5.387 1 82 311 GLY B CA 1
ATOM 5598 C C . GLY B 1 311 ? -0.658 0.016 -5.859 1 82 311 GLY B C 1
ATOM 5599 O O . GLY B 1 311 ? 0.556 0.118 -6.043 1 82 311 GLY B O 1
ATOM 5600 N N . ASP B 1 312 ? -1.488 0.982 -5.949 1 87.75 312 ASP B N 1
ATOM 5601 C CA . ASP B 1 312 ? -1.016 2.293 -6.387 1 87.75 312 ASP B CA 1
ATOM 5602 C C . ASP B 1 312 ? -0.123 2.936 -5.324 1 87.75 312 ASP B C 1
ATOM 5604 O O . ASP B 1 312 ? 0.866 3.594 -5.656 1 87.75 312 ASP B O 1
ATOM 5608 N N . ALA B 1 313 ? -0.528 2.816 -4.109 1 88.56 313 ALA B N 1
ATOM 5609 C CA . ALA B 1 313 ? 0.274 3.373 -3.025 1 88.56 313 ALA B CA 1
ATOM 5610 C C . ALA B 1 313 ? 1.677 2.773 -3.014 1 88.56 313 ALA B C 1
ATOM 5612 O O . ALA B 1 313 ? 2.666 3.494 -2.852 1 88.56 313 ALA B O 1
ATOM 5613 N N . CYS B 1 314 ? 1.809 1.516 -3.221 1 83.94 314 CYS B N 1
ATOM 5614 C CA . CYS B 1 314 ? 3.104 0.848 -3.279 1 83.94 314 CYS B CA 1
ATOM 5615 C C . CYS B 1 314 ? 3.924 1.354 -4.461 1 83.94 314 CYS B C 1
ATOM 5617 O O . CYS B 1 314 ? 5.125 1.596 -4.328 1 83.94 314 CYS B O 1
ATOM 5619 N N . HIS B 1 315 ? 3.223 1.433 -5.543 1 85.19 315 HIS B N 1
ATOM 5620 C CA . HIS B 1 315 ? 3.887 1.919 -6.746 1 85.19 315 HIS B CA 1
ATOM 5621 C C . HIS B 1 315 ? 4.434 3.328 -6.543 1 85.19 315 HIS B C 1
ATOM 5623 O O . HIS B 1 315 ? 5.582 3.609 -6.895 1 85.19 315 HIS B O 1
ATOM 5629 N N . LEU B 1 316 ? 3.59 4.168 -5.996 1 90.19 316 LEU B N 1
ATOM 5630 C CA . LEU B 1 316 ? 3.967 5.559 -5.766 1 90.19 316 LEU B CA 1
ATOM 5631 C C . LEU B 1 316 ? 5.129 5.648 -4.781 1 90.19 316 LEU B C 1
ATOM 5633 O O . LEU B 1 316 ? 6.07 6.418 -4.996 1 90.19 316 LEU B O 1
ATOM 5637 N N . MET B 1 317 ? 5.02 4.922 -3.787 1 86.5 317 MET B N 1
ATOM 5638 C CA . MET B 1 317 ? 6.082 4.934 -2.785 1 86.5 317 MET B CA 1
ATOM 5639 C C . MET B 1 317 ? 7.41 4.492 -3.391 1 86.5 317 MET B C 1
ATOM 5641 O O . MET B 1 317 ? 8.445 5.113 -3.15 1 86.5 317 MET B O 1
ATOM 5645 N N . LEU B 1 318 ? 7.406 3.43 -4.164 1 82.06 318 LEU B N 1
ATOM 5646 C CA . LEU B 1 318 ? 8.617 2.932 -4.805 1 82.06 318 LEU B CA 1
ATOM 5647 C C . LEU B 1 318 ? 9.211 3.982 -5.738 1 82.06 318 LEU B C 1
ATOM 5649 O O . LEU B 1 318 ? 10.422 4.215 -5.734 1 82.06 318 LEU B O 1
ATOM 5653 N N . GLU B 1 319 ? 8.375 4.578 -6.512 1 85.88 319 GLU B N 1
ATOM 5654 C CA . GLU B 1 319 ? 8.852 5.586 -7.453 1 85.88 319 GLU B CA 1
ATOM 5655 C C . GLU B 1 319 ? 9.438 6.793 -6.723 1 85.88 319 GLU B C 1
ATOM 5657 O O . GLU B 1 319 ? 10.438 7.367 -7.164 1 85.88 319 GLU B O 1
ATOM 5662 N N . CYS B 1 320 ? 8.781 7.172 -5.66 1 88.44 320 CYS B N 1
ATOM 5663 C CA . CYS B 1 320 ? 9.266 8.312 -4.891 1 88.44 320 CYS B CA 1
ATOM 5664 C C . CYS B 1 320 ? 10.656 8.047 -4.332 1 88.44 320 CYS B C 1
ATOM 5666 O O . CYS B 1 320 ? 11.469 8.969 -4.215 1 88.44 320 CYS B O 1
ATOM 5668 N N . THR B 1 321 ? 10.977 6.852 -4.008 1 82.56 321 THR B N 1
ATOM 5669 C CA . THR B 1 321 ? 12.258 6.531 -3.391 1 82.56 321 THR B CA 1
ATOM 5670 C C . THR B 1 321 ? 13.375 6.559 -4.426 1 82.56 321 THR B C 1
ATOM 5672 O O . THR B 1 321 ? 14.555 6.465 -4.074 1 82.56 321 THR B O 1
ATOM 5675 N N . GLN B 1 322 ? 13.016 6.707 -5.703 1 81.88 322 GLN B N 1
ATOM 5676 C CA . GLN B 1 322 ? 14.008 6.828 -6.766 1 81.88 322 GLN B CA 1
ATOM 5677 C C . GLN B 1 322 ? 14.5 8.266 -6.895 1 81.88 322 GLN B C 1
ATOM 5679 O O . GLN B 1 322 ? 15.156 8.617 -7.879 1 81.88 322 GLN B O 1
ATOM 5684 N N . GLY B 1 323 ? 14.156 9.117 -5.969 1 88.44 323 GLY B N 1
ATOM 5685 C CA . GLY B 1 323 ? 14.641 10.492 -5.941 1 88.44 323 GLY B CA 1
ATOM 5686 C C . GLY B 1 323 ? 13.75 11.453 -6.699 1 88.44 323 GLY B C 1
ATOM 5687 O O . GLY B 1 323 ? 12.586 11.148 -6.969 1 88.44 323 GLY B O 1
ATOM 5688 N N . LEU B 1 324 ? 14.367 12.594 -6.957 1 93.19 324 LEU B N 1
ATOM 5689 C CA . LEU B 1 324 ? 13.617 13.68 -7.582 1 93.19 324 LEU B CA 1
ATOM 5690 C C . LEU B 1 324 ? 13.078 13.258 -8.945 1 93.19 324 LEU B C 1
ATOM 5692 O O . LEU B 1 324 ? 11.938 13.57 -9.281 1 93.19 324 LEU B O 1
ATOM 5696 N N . PRO B 1 325 ? 13.844 12.5 -9.75 1 91.12 325 PRO B N 1
ATOM 5697 C CA . PRO B 1 325 ? 13.289 12.078 -11.031 1 91.12 325 PRO B CA 1
ATOM 5698 C C . PRO B 1 325 ? 12.016 11.234 -10.883 1 91.12 325 PRO B C 1
ATOM 5700 O O . PRO B 1 325 ? 11.07 11.406 -11.648 1 91.12 325 PRO B O 1
ATOM 5703 N N . GLY B 1 326 ? 12.008 10.336 -9.898 1 90.56 326 GLY B N 1
ATOM 5704 C CA . GLY B 1 326 ? 10.82 9.539 -9.648 1 90.56 326 GLY B CA 1
ATOM 5705 C C . GLY B 1 326 ? 9.609 10.367 -9.281 1 90.56 326 GLY B C 1
ATOM 5706 O O . GLY B 1 326 ? 8.516 10.141 -9.805 1 90.56 326 GLY B O 1
ATOM 5707 N N . LEU B 1 327 ? 9.844 11.312 -8.422 1 95.44 327 LEU B N 1
ATOM 5708 C CA . LEU B 1 327 ? 8.75 12.195 -8.016 1 95.44 327 LEU B CA 1
ATOM 5709 C C . LEU B 1 327 ? 8.25 13.016 -9.195 1 95.44 327 LEU B C 1
ATOM 5711 O O . LEU B 1 327 ? 7.039 13.195 -9.359 1 95.44 327 LEU B O 1
ATOM 5715 N N . CYS B 1 328 ? 9.125 13.508 -9.977 1 95.31 328 CYS B N 1
ATOM 5716 C CA . CYS B 1 328 ? 8.75 14.305 -11.141 1 95.31 328 CYS B CA 1
ATOM 5717 C C . CYS B 1 328 ? 7.906 13.484 -12.109 1 95.31 328 CYS B C 1
ATOM 5719 O O . CYS B 1 328 ? 6.926 13.984 -12.664 1 95.31 328 CYS B O 1
ATOM 5721 N N . ARG B 1 329 ? 8.211 12.281 -12.258 1 92 329 ARG B N 1
ATOM 5722 C CA . ARG B 1 329 ? 7.422 11.406 -13.117 1 92 329 ARG B CA 1
ATOM 5723 C C . ARG B 1 329 ? 6.012 11.227 -12.57 1 92 329 ARG B C 1
ATOM 5725 O O . ARG B 1 329 ? 5.039 11.25 -13.328 1 92 329 ARG B O 1
ATOM 5732 N N . ILE B 1 330 ? 5.973 11.031 -11.312 1 95.25 330 ILE B N 1
ATOM 5733 C CA . ILE B 1 330 ? 4.68 10.875 -10.656 1 95.25 330 ILE B CA 1
ATOM 5734 C C . ILE B 1 330 ? 3.83 12.125 -10.883 1 95.25 330 ILE B C 1
ATOM 5736 O O . ILE B 1 330 ? 2.699 12.031 -11.367 1 95.25 330 ILE B O 1
ATOM 5740 N N . VAL B 1 331 ? 4.414 13.242 -10.594 1 97.75 331 VAL B N 1
ATOM 5741 C CA . VAL B 1 331 ? 3.678 14.5 -10.625 1 97.75 331 VAL B CA 1
ATOM 5742 C C . VAL B 1 331 ? 3.232 14.797 -12.055 1 97.75 331 VAL B C 1
ATOM 5744 O O . VAL B 1 331 ? 2.086 15.188 -12.289 1 97.75 331 VAL B O 1
ATOM 5747 N N . SER B 1 332 ? 4.078 14.555 -12.969 1 96.12 332 SER B N 1
ATOM 5748 C CA . SER B 1 332 ? 3.738 14.766 -14.375 1 96.12 332 SER B CA 1
ATOM 5749 C C . SER B 1 332 ? 2.623 13.828 -14.82 1 96.12 332 SER B C 1
ATOM 5751 O O . SER B 1 332 ? 1.678 14.25 -15.492 1 96.12 332 SER B O 1
ATOM 5753 N N . ARG B 1 333 ? 2.717 12.602 -14.461 1 94.06 333 ARG B N 1
ATOM 5754 C CA . ARG B 1 333 ? 1.725 11.594 -14.82 1 94.06 333 ARG B CA 1
ATOM 5755 C C . ARG B 1 333 ? 0.345 11.969 -14.289 1 94.06 333 ARG B C 1
ATOM 5757 O O . ARG B 1 333 ? -0.641 11.938 -15.031 1 94.06 333 ARG B O 1
ATOM 5764 N N . TYR B 1 334 ? 0.295 12.359 -13.086 1 97.44 334 TYR B N 1
ATOM 5765 C CA . TYR B 1 334 ? -1.003 12.625 -12.477 1 97.44 334 TYR B CA 1
ATOM 5766 C C . TYR B 1 334 ? -1.543 13.977 -12.914 1 97.44 334 TYR B C 1
ATOM 5768 O O . TYR B 1 334 ? -2.758 14.164 -13.008 1 97.44 334 TYR B O 1
ATOM 5776 N N . ALA B 1 335 ? -0.634 14.938 -13.227 1 97.38 335 ALA B N 1
ATOM 5777 C CA . ALA B 1 335 ? -1.092 16.188 -13.836 1 97.38 335 ALA B CA 1
ATOM 5778 C C . ALA B 1 335 ? -1.737 15.922 -15.195 1 97.38 335 ALA B C 1
ATOM 5780 O O . ALA B 1 335 ? -2.789 16.484 -15.5 1 97.38 335 ALA B O 1
ATOM 5781 N N . ARG B 1 336 ? -1.17 15.055 -15.93 1 95.56 336 ARG B N 1
ATOM 5782 C CA . ARG B 1 336 ? -1.714 14.703 -17.234 1 95.56 336 ARG B CA 1
ATOM 5783 C C . ARG B 1 336 ? -3.066 14.008 -17.109 1 95.56 336 ARG B C 1
ATOM 5785 O O . ARG B 1 336 ? -3.979 14.258 -17.891 1 95.56 336 ARG B O 1
ATOM 5792 N N . ARG B 1 337 ? -3.141 13.164 -16.141 1 95.81 337 ARG B N 1
ATOM 5793 C CA . ARG B 1 337 ? -4.391 12.445 -15.914 1 95.81 337 ARG B CA 1
ATOM 5794 C C . ARG B 1 337 ? -5.508 13.398 -15.508 1 95.81 337 ARG B C 1
ATOM 5796 O O . ARG B 1 337 ? -6.652 13.234 -15.93 1 95.81 337 ARG B O 1
ATOM 5803 N N . ILE B 1 338 ? -5.18 14.367 -14.719 1 97.44 338 ILE B N 1
ATOM 5804 C CA . ILE B 1 338 ? -6.164 15.367 -14.32 1 97.44 338 ILE B CA 1
ATOM 5805 C C . ILE B 1 338 ? -6.621 16.156 -15.547 1 97.44 338 ILE B C 1
ATOM 5807 O O . ILE B 1 338 ? -7.82 16.359 -15.75 1 97.44 338 ILE B O 1
ATOM 5811 N N . LYS B 1 339 ? -5.695 16.531 -16.328 1 95.56 339 LYS B N 1
ATOM 5812 C CA . LYS B 1 339 ? -6.008 17.266 -17.562 1 95.56 339 LYS B CA 1
ATOM 5813 C C . LYS B 1 339 ? -6.906 16.438 -18.484 1 95.56 339 LYS B C 1
ATOM 5815 O O . LYS B 1 339 ? -7.852 16.953 -19.062 1 95.56 339 LYS B O 1
ATOM 5820 N N . ALA B 1 340 ? -6.664 15.188 -18.562 1 94.31 340 ALA B N 1
ATOM 5821 C CA . ALA B 1 340 ? -7.402 14.289 -19.453 1 94.31 340 ALA B CA 1
ATOM 5822 C C . ALA B 1 340 ? -8.836 14.102 -18.969 1 94.31 340 ALA B C 1
ATOM 5824 O O . ALA B 1 340 ? -9.742 13.859 -19.781 1 94.31 340 ALA B O 1
ATOM 5825 N N . LYS B 1 341 ? -9.055 14.219 -17.703 1 94.62 341 LYS B N 1
ATOM 5826 C CA . LYS B 1 341 ? -10.383 14.055 -17.125 1 94.62 341 LYS B CA 1
ATOM 5827 C C . LYS B 1 341 ? -11.219 15.312 -17.297 1 94.62 341 LYS B C 1
ATOM 5829 O O . LYS B 1 341 ? -12.438 15.281 -17.109 1 94.62 341 LYS B O 1
ATOM 5834 N N . ASN B 1 342 ? -10.516 16.359 -17.703 1 92.31 342 ASN B N 1
ATOM 5835 C CA . ASN B 1 342 ? -11.242 17.609 -17.875 1 92.31 342 ASN B CA 1
ATOM 5836 C C . ASN B 1 342 ? -12.125 17.578 -19.109 1 92.31 342 ASN B C 1
ATOM 5838 O O . ASN B 1 342 ? -11.984 16.703 -19.969 1 92.31 342 ASN B O 1
ATOM 5842 N N . PHE B 1 343 ? -13.156 18.359 -19.078 1 87.88 343 PHE B N 1
ATOM 5843 C CA . PHE B 1 343 ? -14.055 18.312 -20.219 1 87.88 343 PHE B CA 1
ATOM 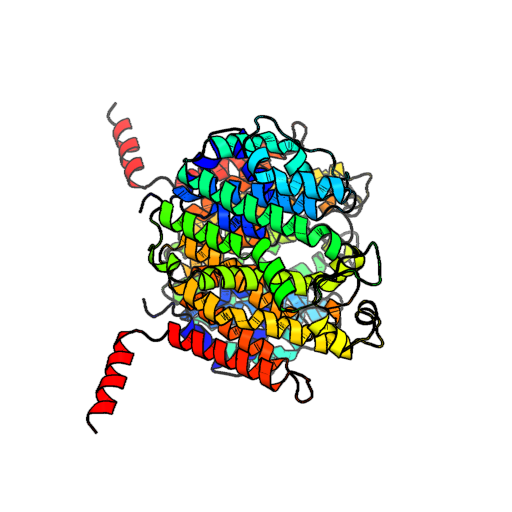5844 C C . PHE B 1 343 ? -14.32 19.719 -20.75 1 87.88 343 PHE B C 1
ATOM 5846 O O . PHE B 1 343 ? -14.148 20.703 -20.031 1 87.88 343 PHE B O 1
ATOM 5853 N N . ALA B 1 344 ? -14.789 19.781 -22 1 85.31 344 ALA B N 1
ATOM 5854 C CA . ALA B 1 344 ? -14.812 20.984 -22.812 1 85.31 344 ALA B CA 1
ATOM 5855 C C . ALA B 1 344 ? -15.688 22.062 -22.188 1 85.31 344 ALA B C 1
ATOM 5857 O O . ALA B 1 344 ? -15.375 23.25 -22.25 1 85.31 344 ALA B O 1
ATOM 5858 N N . ASN B 1 345 ? -16.703 21.719 -21.438 1 88.38 345 ASN B N 1
ATOM 5859 C CA . ASN B 1 345 ? -17.641 22.703 -20.922 1 88.38 345 ASN B CA 1
ATOM 5860 C C . ASN B 1 345 ? -17.438 22.953 -19.422 1 88.38 345 ASN B C 1
ATOM 5862 O O . ASN B 1 345 ? -18.266 23.594 -18.781 1 88.38 345 ASN B O 1
ATOM 5866 N N . ALA B 1 346 ? -16.297 22.547 -19 1 90.88 346 ALA B N 1
ATOM 5867 C CA . ALA B 1 346 ? -16.047 22.75 -17.562 1 90.88 346 ALA B CA 1
ATOM 5868 C C . ALA B 1 346 ? -15.781 24.203 -17.25 1 90.88 346 ALA B C 1
ATOM 5870 O O . ALA B 1 346 ? -15.148 24.922 -18.047 1 90.88 346 ALA B O 1
ATOM 5871 N N . THR B 1 347 ? -16.281 24.75 -16.141 1 89.81 347 THR B N 1
ATOM 5872 C CA . THR B 1 347 ? -16.156 26.125 -15.695 1 89.81 347 THR B CA 1
ATOM 5873 C C . THR B 1 347 ? -14.688 26.547 -15.594 1 89.81 347 THR B C 1
ATOM 5875 O O . THR B 1 347 ? -14.312 27.641 -15.992 1 89.81 347 THR B O 1
ATOM 5878 N N . ASN B 1 348 ? -13.805 25.703 -15.055 1 91.12 348 ASN B N 1
ATOM 5879 C CA . ASN B 1 348 ? -12.398 26.016 -14.836 1 91.12 348 ASN B CA 1
ATOM 5880 C C . ASN B 1 348 ? -11.492 25.25 -15.789 1 91.12 348 ASN B C 1
ATOM 5882 O O . ASN B 1 348 ? -10.375 24.875 -15.422 1 91.12 348 ASN B O 1
ATOM 5886 N N . LEU B 1 349 ? -11.969 25 -16.953 1 90.69 349 LEU B N 1
ATOM 5887 C CA . LEU B 1 349 ? -11.234 24.203 -17.922 1 90.69 349 LEU B CA 1
ATOM 5888 C C . LEU B 1 349 ? -9.867 24.797 -18.203 1 90.69 349 LEU B C 1
ATOM 5890 O O . LEU B 1 349 ? -8.844 24.125 -18.047 1 90.69 349 LEU B O 1
ATOM 5894 N N . SER B 1 350 ? -9.859 26.078 -18.594 1 93.88 350 SER B N 1
ATOM 5895 C CA . SER B 1 350 ? -8.625 26.719 -19.016 1 93.88 350 SER B CA 1
ATOM 5896 C C . SER B 1 350 ? -7.641 26.844 -17.859 1 93.88 350 SER B C 1
ATOM 5898 O O . SER B 1 350 ? -6.441 26.609 -18.031 1 93.88 350 SER B O 1
ATOM 5900 N N . GLU B 1 351 ? -8.125 27.219 -16.719 1 95.19 351 GLU B N 1
ATOM 5901 C CA . GLU B 1 351 ? -7.262 27.406 -15.555 1 95.19 351 GLU B CA 1
ATOM 5902 C C . GLU B 1 351 ? -6.609 26.094 -15.133 1 95.19 351 GLU B C 1
ATOM 5904 O O . GLU B 1 351 ? -5.395 26.031 -14.93 1 95.19 351 GLU B O 1
ATOM 5909 N N . ILE B 1 352 ? -7.383 25.047 -15.086 1 95.81 352 ILE B N 1
ATOM 5910 C CA . ILE B 1 352 ? -6.879 23.734 -14.656 1 95.81 352 ILE B CA 1
ATOM 5911 C C . ILE B 1 352 ? -5.863 23.219 -15.672 1 95.81 352 ILE B C 1
ATOM 5913 O O . ILE B 1 352 ? -4.785 22.75 -15.297 1 95.81 352 ILE B O 1
ATOM 5917 N N . ASN B 1 353 ? -6.188 23.328 -16.922 1 95.62 353 ASN B N 1
ATOM 5918 C CA . ASN B 1 353 ? -5.262 22.875 -17.953 1 95.62 353 ASN B CA 1
ATOM 5919 C C . ASN B 1 353 ? -3.951 23.656 -17.906 1 95.62 353 ASN B C 1
ATOM 5921 O O . ASN B 1 353 ? -2.875 23.078 -18.062 1 95.62 353 ASN B O 1
ATOM 5925 N N . THR B 1 354 ? -4.051 24.953 -17.703 1 95.44 354 THR B N 1
ATOM 5926 C CA . THR B 1 354 ? -2.861 25.797 -17.641 1 95.44 354 THR B CA 1
ATOM 5927 C C . THR B 1 354 ? -1.975 25.391 -16.469 1 95.44 354 THR B C 1
ATOM 5929 O O . THR B 1 354 ? -0.752 25.312 -16.609 1 95.44 354 THR B O 1
ATOM 5932 N N . PHE B 1 355 ? -2.59 25.156 -15.391 1 95.25 355 PHE B N 1
ATOM 5933 C CA . PHE B 1 355 ? -1.81 24.781 -14.219 1 95.25 355 PHE B CA 1
ATOM 5934 C C . PHE B 1 355 ? -1.178 23.406 -14.406 1 95.25 355 PHE B C 1
ATOM 5936 O O . PHE B 1 355 ? -0.033 23.188 -14.008 1 95.25 355 PHE B O 1
ATOM 5943 N N . CYS B 1 356 ? -1.931 22.484 -14.953 1 96.5 356 CYS B N 1
ATOM 5944 C CA . CYS B 1 356 ? -1.369 21.156 -15.227 1 96.5 356 CYS B CA 1
ATOM 5945 C C . CYS B 1 356 ? -0.184 21.266 -16.188 1 96.5 356 CYS B C 1
ATOM 5947 O O . CYS B 1 356 ? 0.827 20.578 -15.992 1 96.5 356 CYS B O 1
ATOM 5949 N N . ASP B 1 357 ? -0.284 22.125 -17.125 1 96.19 357 ASP B N 1
ATOM 5950 C CA . ASP B 1 357 ? 0.821 22.359 -18.047 1 96.19 357 ASP B CA 1
ATOM 5951 C C . ASP B 1 357 ? 2.029 22.953 -17.328 1 96.19 357 ASP B C 1
ATOM 5953 O O . ASP B 1 357 ? 3.17 22.578 -17.609 1 96.19 357 ASP B O 1
ATOM 5957 N N . THR B 1 358 ? 1.753 23.875 -16.516 1 96 358 THR B N 1
ATOM 5958 C CA . THR B 1 358 ? 2.814 24.5 -15.734 1 96 358 THR B CA 1
ATOM 5959 C C . THR B 1 358 ? 3.541 23.453 -14.883 1 96 358 THR B C 1
ATOM 5961 O O . THR B 1 358 ? 4.766 23.5 -14.758 1 96 358 THR B O 1
ATOM 5964 N N . ILE B 1 359 ? 2.803 22.594 -14.289 1 96.75 359 ILE B N 1
ATOM 5965 C CA . ILE B 1 359 ? 3.365 21.531 -13.461 1 96.75 359 ILE B CA 1
ATOM 5966 C C . ILE B 1 359 ? 4.254 20.625 -14.312 1 96.75 359 ILE B C 1
ATOM 5968 O O . ILE B 1 359 ? 5.379 20.297 -13.93 1 96.75 359 ILE B O 1
ATOM 5972 N N . GLU B 1 360 ? 3.779 20.25 -15.438 1 95.38 360 GLU B N 1
ATOM 5973 C CA . GLU B 1 360 ? 4.559 19.391 -16.328 1 95.38 360 GLU B CA 1
ATOM 5974 C C . GLU B 1 360 ? 5.852 20.078 -16.766 1 95.38 360 GLU B C 1
ATOM 5976 O O . GLU B 1 360 ? 6.914 19.469 -16.781 1 95.38 360 GLU B O 1
ATOM 5981 N N . LYS B 1 361 ? 5.762 21.359 -17.062 1 95.19 361 LYS B N 1
ATOM 5982 C CA . LYS B 1 361 ? 6.941 22.141 -17.453 1 95.19 361 LYS B CA 1
ATOM 5983 C C . LYS B 1 361 ? 7.938 22.234 -16.297 1 95.19 361 LYS B C 1
ATOM 5985 O O . LYS B 1 361 ? 9.148 22.172 -16.516 1 95.19 361 LYS B O 1
ATOM 5990 N N . ALA B 1 362 ? 7.387 22.406 -15.148 1 95.44 362 ALA B N 1
ATOM 5991 C CA . ALA B 1 362 ? 8.25 22.484 -13.969 1 95.44 362 ALA B CA 1
ATOM 5992 C C . ALA B 1 362 ? 9.016 21.188 -13.766 1 95.44 362 ALA B C 1
ATOM 5994 O O . ALA B 1 362 ? 10.203 21.203 -13.438 1 95.44 362 ALA B O 1
ATOM 5995 N N . THR B 1 363 ? 8.352 20.031 -13.891 1 95.81 363 THR B N 1
ATOM 5996 C CA . THR B 1 363 ? 9 18.734 -13.719 1 95.81 363 THR B CA 1
ATOM 5997 C C . THR B 1 363 ? 10.078 18.531 -14.781 1 95.81 363 THR B C 1
ATOM 5999 O O . THR B 1 363 ? 11.156 18 -14.484 1 95.81 363 THR B O 1
ATOM 6002 N N . GLU B 1 364 ? 9.867 18.984 -15.992 1 92.06 364 GLU B N 1
ATOM 6003 C CA . GLU B 1 364 ? 10.852 18.891 -17.062 1 92.06 364 GLU B CA 1
ATOM 6004 C C . GLU B 1 364 ? 12.07 19.75 -16.766 1 92.06 364 GLU B C 1
ATOM 6006 O O . GLU B 1 364 ? 13.203 19.344 -17.016 1 92.06 364 GLU B O 1
ATOM 6011 N N . GLY B 1 365 ? 11.781 20.906 -16.297 1 92.12 365 GLY B N 1
ATOM 6012 C CA . GLY B 1 365 ? 12.859 21.812 -15.961 1 92.12 365 GLY B CA 1
ATOM 6013 C C . GLY B 1 365 ? 13.773 21.281 -14.875 1 92.12 365 GLY B C 1
ATOM 6014 O O . GLY B 1 365 ? 14.984 21.531 -14.898 1 92.12 365 GLY B O 1
ATOM 6015 N N . LEU B 1 366 ? 13.227 20.547 -13.969 1 91.81 366 LEU B N 1
ATOM 6016 C CA . LEU B 1 366 ? 13.984 20 -12.844 1 91.81 366 LEU B CA 1
ATOM 6017 C C . LEU B 1 366 ? 14.797 18.797 -13.273 1 91.81 366 LEU B C 1
ATOM 6019 O O . LEU B 1 366 ? 15.766 18.422 -12.609 1 91.81 366 LEU B O 1
ATOM 6023 N N . LEU B 1 367 ? 14.406 18.109 -14.344 1 85.31 367 LEU B N 1
ATOM 6024 C CA . LEU B 1 367 ? 15.086 16.891 -14.797 1 85.31 367 LEU B CA 1
ATOM 6025 C C . LEU B 1 367 ? 16.188 17.234 -15.797 1 85.31 367 LEU B C 1
ATOM 6027 O O . LEU B 1 367 ? 17 16.375 -16.125 1 85.31 367 LEU B O 1
ATOM 6031 N N . ILE B 1 368 ? 16.266 18.422 -16.5 1 72.06 368 ILE B N 1
ATOM 6032 C CA . ILE B 1 368 ? 17.312 18.828 -17.438 1 72.06 368 ILE B CA 1
ATOM 6033 C C . ILE B 1 368 ? 18.609 19.094 -16.688 1 72.06 368 ILE B C 1
ATOM 6035 O O . ILE B 1 368 ? 18.625 19.875 -15.734 1 72.06 368 ILE B O 1
ATOM 6039 N N . PRO B 1 369 ? 19.625 18.25 -16.953 1 59.5 369 PRO B N 1
ATOM 6040 C CA . PRO B 1 369 ? 20.938 18.469 -16.328 1 59.5 369 PRO B CA 1
ATOM 6041 C C . PRO B 1 369 ? 21.438 19.891 -16.516 1 59.5 369 PRO B C 1
ATOM 6043 O O . PRO B 1 369 ? 21.125 20.531 -17.516 1 59.5 369 PRO B O 1
ATOM 6046 N N . GLU B 1 370 ? 21.844 20.656 -15.445 1 49.47 370 GLU B N 1
ATOM 6047 C CA . GLU B 1 370 ? 22.406 22 -15.461 1 49.47 370 GLU B CA 1
ATOM 6048 C C . GLU B 1 370 ? 23.344 22.188 -16.656 1 49.47 370 GLU B C 1
ATOM 6050 O O . GLU B 1 370 ? 23.391 23.281 -17.234 1 49.47 370 GLU B O 1
ATOM 6055 N N . ASP B 1 371 ? 24.219 21.406 -17.078 1 42.09 371 ASP B N 1
ATOM 6056 C CA . ASP B 1 371 ? 25.234 21.734 -18.078 1 42.09 371 ASP B CA 1
ATOM 6057 C C . ASP B 1 371 ? 24.609 22.047 -19.422 1 42.09 371 ASP B C 1
ATOM 6059 O O . ASP B 1 371 ? 25.188 22.781 -20.234 1 42.09 371 ASP B O 1
ATOM 6063 N N . LYS B 1 372 ? 23.656 21.484 -19.766 1 42.84 372 LYS B N 1
ATOM 6064 C CA . LYS B 1 372 ? 23.219 21.734 -21.141 1 42.84 372 LYS B CA 1
ATOM 6065 C C . LYS B 1 372 ? 22.469 23.062 -21.234 1 42.84 372 LYS B C 1
ATOM 6067 O O . LYS B 1 372 ? 22.078 23.484 -22.328 1 42.84 372 LYS B O 1
ATOM 6072 N N . THR B 1 373 ? 21.969 23.5 -20.188 1 36.47 373 THR B N 1
ATOM 6073 C CA . THR B 1 373 ? 21.344 24.812 -20.328 1 36.47 373 THR B CA 1
ATOM 6074 C C . THR B 1 373 ? 22.406 25.891 -20.531 1 36.47 373 THR B C 1
ATOM 6076 O O . THR B 1 373 ? 22.078 27.062 -20.766 1 36.47 373 THR B O 1
ATOM 6079 N N . ALA B 1 374 ? 23.594 25.672 -19.969 1 39.66 374 ALA B N 1
ATOM 6080 C CA . ALA B 1 374 ? 24.641 26.672 -20.203 1 39.66 374 ALA B CA 1
ATOM 6081 C C . ALA B 1 374 ? 24.969 26.812 -21.688 1 39.66 374 ALA B C 1
ATOM 6083 O O . ALA B 1 374 ? 25.344 27.891 -22.141 1 39.66 374 ALA B O 1
ATOM 6084 N N . HIS B 1 375 ? 24.828 25.656 -22.328 1 39.88 375 HIS B N 1
ATOM 6085 C CA . HIS B 1 375 ? 25.25 25.75 -23.719 1 39.88 375 HIS B CA 1
ATOM 6086 C C . HIS B 1 375 ? 24.188 26.438 -24.578 1 39.88 375 HIS B C 1
ATOM 6088 O O . HIS B 1 375 ? 24.516 27.062 -25.594 1 39.88 375 HIS B O 1
ATOM 6094 N N . MET B 1 376 ? 22.859 26.297 -24.156 1 37.16 376 MET B N 1
ATOM 6095 C CA . MET B 1 376 ? 21.906 26.969 -25.062 1 37.16 376 MET B CA 1
ATOM 6096 C C . MET B 1 376 ? 21.938 28.484 -24.844 1 37.16 376 MET B C 1
ATOM 6098 O O . MET B 1 376 ? 21.562 29.25 -25.734 1 37.16 376 MET B O 1
ATOM 6102 N N . MET B 1 377 ? 22.141 28.844 -23.594 1 36.59 377 MET B N 1
ATOM 6103 C CA . MET B 1 377 ? 22.203 30.297 -23.438 1 36.59 377 MET B CA 1
ATOM 6104 C C . MET B 1 377 ? 23.438 30.859 -24.141 1 36.59 377 MET B C 1
ATOM 6106 O O . MET B 1 377 ? 23.453 32.031 -24.516 1 36.59 377 MET B O 1
ATOM 6110 N N . ASN B 1 378 ? 24.469 30.125 -24.094 1 38.06 378 ASN B N 1
ATOM 6111 C CA . ASN B 1 378 ? 25.641 30.75 -24.703 1 38.06 378 ASN B CA 1
ATOM 6112 C C . ASN B 1 378 ? 25.531 30.812 -26.234 1 38.06 378 ASN B C 1
ATOM 6114 O O . ASN B 1 378 ? 26.266 31.531 -26.891 1 38.06 378 ASN B O 1
ATOM 6118 N N . GLU B 1 379 ? 24.75 29.875 -26.828 1 40.34 379 GLU B N 1
ATOM 6119 C CA . GLU B 1 379 ? 24.812 29.984 -28.281 1 40.34 379 GLU B CA 1
ATOM 6120 C C . GLU B 1 379 ? 23.906 31.094 -28.781 1 40.34 379 GLU B C 1
ATOM 6122 O O . GLU B 1 379 ? 23.953 31.469 -29.953 1 40.34 379 GLU B O 1
ATOM 6127 N N . GLY B 1 380 ? 22.844 31.531 -27.922 1 36.88 380 GLY B N 1
ATOM 6128 C CA . GLY B 1 380 ? 22.016 32.562 -28.531 1 36.88 380 GLY B CA 1
ATOM 6129 C C . GLY B 1 380 ? 22.656 33.938 -28.531 1 36.88 380 GLY B C 1
ATOM 6130 O O . GLY B 1 380 ? 22.062 34.906 -29 1 36.88 380 GLY B O 1
ATOM 6131 N N . GLY B 1 381 ? 23.641 34.188 -27.641 1 31.75 381 GLY B N 1
ATOM 6132 C CA . GLY B 1 381 ? 24.125 35.562 -27.656 1 31.75 381 GLY B CA 1
ATOM 6133 C C . GLY B 1 381 ? 24.875 35.906 -28.938 1 31.75 381 GLY B C 1
ATOM 6134 O O . GLY B 1 381 ? 25.281 37.062 -29.125 1 31.75 381 GLY B O 1
ATOM 6135 N N . GLN B 1 382 ? 25.625 34.938 -29.516 1 30.56 382 GLN B N 1
ATOM 6136 C CA . GLN B 1 382 ? 26.547 35.5 -30.5 1 30.56 382 GLN B CA 1
ATOM 6137 C C . GLN B 1 382 ? 25.844 35.75 -31.828 1 30.56 382 GLN B C 1
ATOM 6139 O O . GLN B 1 382 ? 26.438 36.312 -32.75 1 30.56 382 GLN B O 1
ATOM 6144 N N . GLU B 1 383 ? 24.484 35.438 -32.062 1 22.88 383 GLU B N 1
ATOM 6145 C CA . GLU B 1 383 ? 24.125 36.062 -33.312 1 22.88 383 GLU B CA 1
ATOM 6146 C C . GLU B 1 383 ? 23.609 37.469 -33.094 1 22.88 383 GLU B C 1
ATOM 6148 O O . GLU B 1 383 ? 22.875 37.75 -32.156 1 22.88 383 GLU B O 1
#

pLDDT: mean 89.83, std 14.45, range [22.88, 98.81]

Solvent-accessible surface area (backbone atoms only — not comparable to full-atom values): 40176 Å² total; per-residue (Å²): 135,72,69,80,36,68,68,60,47,54,51,62,42,65,70,40,69,45,47,38,52,44,53,49,47,40,48,72,74,32,43,65,56,34,42,40,46,72,56,32,49,58,87,47,32,63,59,49,52,47,45,49,51,54,52,48,46,53,47,49,54,70,67,40,80,78,50,51,69,70,58,42,33,52,49,30,56,41,40,43,56,50,57,71,41,86,70,44,57,45,77,78,63,52,89,80,44,87,61,38,64,54,32,53,50,29,31,33,49,30,54,53,46,72,68,46,58,67,71,59,42,51,45,45,36,52,42,38,40,49,25,20,41,42,49,37,70,41,51,69,31,31,43,48,84,52,76,92,76,40,31,30,53,35,64,68,51,35,50,49,52,36,30,31,76,22,12,45,53,28,49,42,52,52,51,52,35,34,75,69,68,52,36,66,70,66,62,64,76,44,61,62,25,38,22,25,40,23,33,30,47,46,44,39,50,52,61,63,38,46,37,62,32,47,74,69,44,33,45,65,73,21,43,67,58,49,54,78,60,40,93,46,80,73,46,40,58,35,80,91,30,42,69,42,36,36,54,44,50,43,51,55,49,45,62,33,57,68,23,50,57,42,25,51,54,42,53,69,63,42,76,39,63,40,61,32,35,48,58,40,34,60,49,54,51,32,48,49,42,46,41,64,51,51,73,33,74,59,54,44,33,84,95,52,81,87,69,76,49,53,30,54,48,35,40,48,44,56,35,25,67,62,39,68,66,28,40,34,50,50,51,36,51,37,31,50,51,42,49,68,69,53,50,92,84,42,92,57,39,69,62,46,44,50,50,32,48,50,44,38,51,50,38,52,60,69,65,53,65,70,71,62,56,56,56,57,57,58,59,61,67,77,108,135,73,68,81,35,67,68,60,49,54,50,62,42,64,70,39,70,45,46,39,52,44,53,50,48,40,47,71,71,31,43,64,55,33,42,41,47,71,56,30,48,60,88,47,33,62,60,51,52,47,44,50,50,55,52,48,46,53,48,50,55,70,68,40,79,78,49,52,68,70,58,42,34,52,50,30,57,41,40,42,56,50,56,72,40,85,72,45,56,45,77,78,63,51,90,81,44,88,61,37,63,54,32,53,50,28,31,34,49,29,54,51,46,69,68,46,58,67,71,60,42,50,45,45,36,53,41,38,40,50,26,20,42,42,50,37,70,40,50,70,30,32,43,48,82,52,76,91,76,40,30,30,54,35,64,68,53,36,50,49,51,36,30,30,77,23,12,45,52,27,48,41,52,52,51,52,36,34,76,71,67,52,38,64,68,68,63,66,76,44,62,63,24,39,22,26,40,23,31,32,47,47,44,38,50,52,62,62,40,46,39,62,32,46,75,67,45,34,44,65,74,22,43,67,59,50,54,79,59,39,96,46,81,72,47,42,58,36,79,93,31,42,69,42,35,35,53,41,51,42,50,54,47,45,63,30,56,68,24,50,56,42,26,52,55,43,53,69,62,43,76,40,62,39,62,34,37,48,58,42,33,60,49,53,51,32,49,50,42,45,41,62,50,52,72,33,73,58,53,45,34,82,96,53,80,85,70,76,49,52,32,54,47,36,38,48,43,56,35,26,65,62,39,66,66,29,41,33,49,49,52,37,52,38,32,49,52,42,49,66,69,52,50,94,82,44,93,57,39,68,62,45,42,50,50,32,49,50,43,39,50,50,39,50,60,71,66,52,64,71,69,62,57,56,54,56,59,58,60,61,68,76,109

InterPro domains:
  IPR002060 Squalene/phytoene synthase [PF00494] (27-309)
  IPR002060 Squalene/phytoene synthase [SFLDG01018] (16-319)
  IPR006449 Squalene synthase-like [TIGR01559] (18-362)
  IPR008949 Isoprenoid synthase domain superfamily [G3DSA:1.10.600.10] (17-366)
  IPR008949 Isoprenoid synthase domain superfamily [SSF48576] (18-361)
  IPR033904 Trans-isoprenyl diphosphate synthases, head-to-head [cd00683] (22-310)
  IPR044844 Trans-isoprenyl diphosphate synthases, eukaryotic-type [PTHR11626] (11-365)

Sequence (766 aa):
MTQNNPNHRSDIISERESRQVCFKFLDQTSRSFSVIIKELHSELLVPICIFYLVLRGLDTIEDDPSITVKTKQTLLREFENIIMKDGWTYDGNRPEEKDRELLVHFHHVIKEYKALKPAYKHIIKDITKIMGNGMADFCHKVTLGHPDNAGVMTIAEYELYCYYVAGCVGEGLTRFFIEAQLCNSSLLDNPTLPRSMSLFLQKTNIIRDVSEDHEDNRRFWPHQIWSKYVSNFADFFKPENREAAIECSSEMILNALEHVKECLIYLAGLNEQSIFNFCAVPQGMAIATLELCFRNPALFERNVSIKVSRGDACHLMLECTQGLPGLCRIVSRYARRIKAKNFANATNLSEINTFCDTIEKATEGLLIPEDKTAHMMNEGGQEMTQNNPNHRSDIISERESRQVCFKFLDQTSRSFSVIIKELHSELLVPICIFYLVLRGLDTIEDDPSITVKTKQTLLREFENIIMKDGWTYDGNRPEEKDRELLVHFHHVIKEYKALKPAYKHIIKDITKIMGNGMADFCHKVTLGHPDNAGVMTIAEYELYCYYVAGCVGEGLTRFFIEAQLCNSSLLDNPTLPRSMSLFLQKTNIIRDVSEDHEDNRRFWPHQIWSKYVSNFADFFKPENREAAIECSSEMILNALEHVKECLIYLAGLNEQSIFNFCAVPQGMAIATLELCFRNPALFERNVSIKVSRGDACHLMLECTQGLPGLCRIVSRYARRIKAKNFANATNLSEINTFCDTIEKATEGLLIPEDKTAHMMNEGGQE

Radius of gyration: 28.2 Å; Cα contacts (8 Å, |Δi|>4): 1060; chains: 2; bounding box: 74×74×68 Å

Secondary structure (DSSP, 8-state):
--TT-HHHHHHHHHS-HHHHHHHHHHHHH-HHHHHHHHTS-HHHHHHHHHHHHHHHHHHHHHH-TTS-HHHHHHHHHHHHHHTTSTT-----S-TT-TTHHHHHTHHHHHHHHHTS-HHHHHHHHHHHHHHHHHHHHHHHHHB-SSGGG-S--SHHHHHHHHIIIIIHHHHHHHHHHHHTTSS-GGGGG-THHHHHHHHHHHHHHHHHTHHHHHHTTB--S-HHHHTTT-SSGGGGGSGGGHHHHHHHHHHHHHHHHTTHHHHHHHHHT--SHHHHHHHHHHHHHHHHHHHHHTT-GGGGSTT------HHHHHHHHHHHTT-HHHHHHHHHHHHHHHHHH--TT-TTHHHHHHHHHHHHHHHHHHHS-THHHHHHHHHSS--/--TT-HHHHHHHHHS-HHHHHHHHHHHHH-HHHHHHHHTS-HHHHHHHHHHHHHHHHHHHHHH-TTS-HHHHHHHHHHHHHHTTSTT-----S-TT-TTHHHHHTHHHHHHHHHTS-HHHHHHHHHHHHHHHHHHHHHHHHHB-SSGGG-S--SHHHHHHHHIIIIIHHHHHHHHHHHHTTSS-GGGGG-THHHHHHHHHHHHHHHHHTHHHHHHTTB--S-HHHHTTT-SSGGGGGSGGGHHHHHHHHHHHHHHHHTTHHHHHHHHHT--SHHHHHHHHHHHHHHHHHHHHHTT-GGGGSTT------HHHHHHHHHHHTT-HHHHHHHHHHHHHHHHHH--TT-TTHHHHHHHHHHHHHHHHHHHS-THHHHHHHHHSS--

Nearest PDB structures (foldseek):
  7wgi-assembly1_A  TM=9.649E-01  e=8.974E-33  Aspergillus flavus
  3wej-assembly1_A  TM=9.732E-01  e=3.593E-24  Homo sapiens
  3wek-assembly1_A  TM=9.723E-01  e=7.721E-23  Homo sapiens
  3wef-assembly2_D  TM=9.564E-01  e=9.807E-22  Homo sapiens
  3wcj-assembly1_B  TM=9.572E-01  e=1.659E-21  Homo sapiens